Protein AF-A0A1V9ZLC3-F1 (afdb_monomer)

Solvent-accessible surface area (backbone atoms only — not comparable to full-atom values): 37871 Å² total; per-residue (Å²): 138,80,86,74,78,64,72,64,55,68,58,98,55,61,49,29,33,35,38,36,36,40,64,94,46,45,67,62,51,44,56,53,34,36,77,72,74,40,67,57,50,35,66,38,30,60,76,31,65,72,40,58,58,55,36,38,55,54,60,68,64,34,42,26,39,40,39,45,36,58,47,62,38,80,56,32,64,59,45,49,20,51,52,34,24,37,57,75,71,67,39,46,40,38,28,29,23,46,45,71,67,48,47,66,52,39,36,62,22,25,46,26,57,22,70,25,46,69,41,83,57,24,71,70,47,86,80,46,42,69,74,46,62,95,67,41,45,65,39,45,51,67,64,50,72,80,64,55,83,65,76,75,85,76,76,69,59,75,56,93,58,71,84,29,53,32,26,36,38,21,53,68,72,64,23,42,54,50,48,62,51,50,70,72,39,67,34,97,91,40,58,54,67,88,50,56,47,84,33,50,38,83,43,93,54,31,55,58,53,52,46,20,22,58,32,35,38,35,44,37,43,83,61,47,71,75,35,64,52,44,49,52,40,51,51,51,31,55,65,48,64,46,50,72,41,44,32,37,34,33,87,88,64,75,60,58,71,44,49,34,40,79,47,26,44,47,72,67,45,80,48,41,73,93,48,62,71,57,32,69,45,30,25,62,74,42,86,88,48,58,50,56,54,57,68,42,21,59,40,41,55,51,42,51,49,53,54,46,66,69,67,31,76,55,79,68,90,56,55,54,68,52,51,50,50,52,51,51,51,52,53,52,51,51,53,48,53,53,37,48,75,69,68,46,91,66,81,77,84,72,86,61,94,66,87,85,76,83,70,85,77,76,81,78,77,63,64,54,42,56,80,51,49,82,74,97,78,75,81,94,65,77,81,79,74,80,85,74,90,75,87,68,36,80,87,76,46,88,59,47,75,59,36,41,47,55,81,66,44,72,36,86,88,50,76,34,30,28,28,56,46,61,30,52,91,50,35,59,65,52,51,52,53,49,51,53,34,46,78,69,71,48,49,56,36,34,74,95,51,25,62,73,50,64,43,44,47,29,32,53,32,29,40,57,69,33,25,26,25,38,36,37,44,44,30,53,63,23,77,72,30,68,66,46,45,19,54,50,39,28,30,54,72,69,61,44,46,47,37,36,36,37,41,93,72,43,61,54,72,72,55,56,66,77,54,26,66,72,72,73,43,70,52,69,40,50,57,92,44,67,41,84,45,39,44,30,32,44,67,84,41,89,63,37,69,62,54,50,55,47,37,39,52,52,37,21,54,48,48,72,71,46,60,62,77,61,45,28,47,50,52,72,67,47,26,53,39,33,42,53,50,26,53,64,62,61,48,86,66,81,80,72,53,49,39,93,86,79,64,49,60,42,33,81,89,57,74,50,71,70,41,57,90,40,30,61,67,57,79,88,79,95,77,69,90,93,68,89,62,62,49,95,64,91,50,73,79,39,96,75,50,48,60,44,61,43,56,74,73,69,71,47,74,43,72,40,86,89,78,70,36,54,48,76,43,85,111

Nearest PDB structures (foldseek):
  6lhy-assembly1_A  TM=7.177E-01  e=5.821E-01  Bacillus cereus MSX-D12
  1mky-assembly1_A  TM=2.969E-01  e=2.847E-02  Thermotoga maritima
  3kln-assembly1_A  TM=5.138E-01  e=3.019E+00  Vibrio cholerae O1 biovar El Tor
  5w43-assembly1_A  TM=4.219E-01  e=1.946E+00  Escherichia coli str. K-12 substr. MG1655
  2q5c-assembly1_A  TM=2.527E-01  e=4.196E+00  Clostridium acetobutylicum ATCC 824

Structure (mmCIF, N/CA/C/O backbone):
data_AF-A0A1V9ZLC3-F1
#
_entry.id   AF-A0A1V9ZLC3-F1
#
loop_
_atom_site.group_PDB
_atom_site.id
_atom_site.type_symbol
_atom_site.label_atom_id
_atom_site.label_alt_id
_atom_site.label_comp_id
_atom_site.label_asym_id
_atom_site.label_entity_id
_atom_site.label_seq_id
_atom_site.pdbx_PDB_ins_code
_atom_site.Cartn_x
_atom_site.Cartn_y
_atom_site.Cartn_z
_atom_site.occupancy
_atom_site.B_iso_or_equiv
_atom_site.auth_seq_id
_atom_site.auth_comp_id
_atom_site.auth_asym_id
_atom_site.auth_atom_id
_atom_site.pdbx_PDB_model_num
ATOM 1 N N . MET A 1 1 ? -22.031 -29.576 -28.031 1.00 34.22 1 MET A N 1
ATOM 2 C CA . MET A 1 1 ? -22.396 -28.926 -26.755 1.00 34.22 1 MET A CA 1
ATOM 3 C C . MET A 1 1 ? -22.315 -29.983 -25.665 1.00 34.22 1 MET A C 1
ATOM 5 O O . MET A 1 1 ? -23.272 -30.714 -25.465 1.00 34.22 1 MET A O 1
ATOM 9 N N . GLY A 1 2 ? -21.137 -30.161 -25.067 1.00 29.48 2 GLY A N 1
ATOM 10 C CA . GLY A 1 2 ? -20.982 -31.000 -23.879 1.00 29.48 2 GLY A CA 1
ATOM 11 C C . GLY A 1 2 ? -21.135 -30.106 -22.657 1.00 29.48 2 GLY A C 1
ATOM 12 O O . GLY A 1 2 ? -20.379 -29.150 -22.514 1.00 29.48 2 GLY A O 1
ATOM 13 N N . THR A 1 3 ? -22.133 -30.369 -21.821 1.00 32.34 3 THR A N 1
ATOM 14 C CA . THR A 1 3 ? -22.296 -29.733 -20.511 1.00 32.34 3 THR A CA 1
ATOM 15 C C . THR A 1 3 ? -21.188 -30.248 -19.595 1.00 32.34 3 THR A C 1
ATOM 17 O O . THR A 1 3 ? -21.335 -31.292 -18.961 1.00 32.34 3 THR A O 1
ATOM 20 N N . GLY A 1 4 ? -20.043 -29.565 -19.587 1.00 34.00 4 GLY A N 1
ATOM 21 C CA . GLY A 1 4 ? -19.006 -29.797 -18.589 1.00 34.00 4 GLY A CA 1
ATOM 22 C C . GLY A 1 4 ? -19.570 -29.439 -17.219 1.00 34.00 4 GLY A C 1
ATOM 23 O O . GLY A 1 4 ? -19.957 -28.295 -16.996 1.00 34.00 4 GLY A O 1
ATOM 24 N N . ALA A 1 5 ? -19.672 -30.419 -16.323 1.00 35.16 5 ALA A N 1
ATOM 25 C CA . ALA A 1 5 ? -19.985 -30.160 -14.926 1.00 35.16 5 ALA A CA 1
ATOM 26 C C . ALA A 1 5 ? -18.882 -29.255 -14.356 1.00 35.16 5 ALA A C 1
ATOM 28 O O . ALA A 1 5 ? -17.717 -29.652 -14.322 1.00 35.16 5 ALA A O 1
ATOM 29 N N . SER A 1 6 ? -19.243 -28.028 -13.976 1.00 46.28 6 SER A N 1
ATOM 30 C CA . SER A 1 6 ? -18.329 -27.085 -13.330 1.00 46.28 6 SER A CA 1
ATOM 31 C C . SER A 1 6 ? -17.827 -27.728 -12.035 1.00 46.28 6 SER A C 1
ATOM 33 O O . SER A 1 6 ? -18.631 -28.076 -11.167 1.00 46.28 6 SER A O 1
ATOM 35 N N . ALA A 1 7 ? -16.519 -27.986 -11.946 1.00 50.41 7 ALA A N 1
ATOM 36 C CA . ALA A 1 7 ? -15.917 -28.595 -10.768 1.00 50.41 7 ALA A CA 1
ATOM 37 C C . ALA A 1 7 ? -16.184 -27.702 -9.549 1.00 50.41 7 ALA A C 1
ATOM 39 O O . ALA A 1 7 ? -16.000 -26.488 -9.602 1.00 50.41 7 ALA A O 1
ATOM 40 N N . MET A 1 8 ? -16.652 -28.303 -8.457 1.00 52.88 8 MET A N 1
ATOM 41 C CA . MET A 1 8 ? -16.963 -27.578 -7.231 1.00 52.88 8 MET A CA 1
ATOM 42 C C . MET A 1 8 ? -15.654 -27.080 -6.605 1.00 52.88 8 MET A C 1
ATOM 44 O O . MET A 1 8 ? -14.840 -27.887 -6.155 1.00 52.88 8 MET A O 1
ATOM 48 N N . THR A 1 9 ? -15.429 -25.766 -6.586 1.00 63.19 9 THR A N 1
ATOM 49 C CA . THR A 1 9 ? -14.260 -25.176 -5.922 1.00 63.19 9 THR A CA 1
ATOM 50 C C . THR A 1 9 ? -14.474 -25.233 -4.411 1.00 63.19 9 THR A C 1
ATOM 52 O O . THR A 1 9 ? -15.143 -24.381 -3.828 1.00 63.19 9 THR A O 1
ATOM 55 N N . THR A 1 10 ? -13.939 -26.265 -3.759 1.00 64.31 10 THR A N 1
ATOM 56 C CA . THR A 1 10 ? -13.879 -26.333 -2.294 1.00 64.31 10 THR A CA 1
ATOM 57 C C . THR A 1 10 ? -12.777 -25.423 -1.790 1.00 64.31 10 THR A C 1
ATOM 59 O O . THR A 1 10 ? -11.605 -25.634 -2.108 1.00 64.31 10 THR A O 1
ATOM 62 N N . LEU A 1 11 ? -13.143 -24.432 -0.982 1.00 65.75 11 LEU A N 1
ATOM 63 C CA . LEU A 1 11 ? -12.156 -23.566 -0.359 1.00 65.75 11 LEU A CA 1
ATOM 64 C C . LEU A 1 11 ? -11.577 -24.224 0.895 1.00 65.75 11 LEU A C 1
ATOM 66 O O . LEU A 1 11 ? -12.336 -24.789 1.689 1.00 65.75 11 LEU A O 1
ATOM 70 N N . PRO A 1 12 ? -10.256 -24.132 1.114 1.00 65.00 12 PRO A N 1
ATOM 71 C CA . PRO A 1 12 ? -9.600 -24.644 2.309 1.00 65.00 12 PRO A CA 1
ATOM 72 C C . PRO A 1 12 ? -9.844 -23.695 3.493 1.00 65.00 12 PRO A C 1
ATOM 74 O O . PRO A 1 12 ? -8.917 -23.107 4.037 1.00 65.00 12 PRO A O 1
ATOM 77 N N . VAL A 1 13 ? -11.108 -23.504 3.873 1.00 72.44 13 VAL A N 1
ATOM 78 C CA . VAL A 1 13 ? -11.488 -22.635 4.990 1.00 72.44 13 VAL A CA 1
ATOM 79 C C . VAL A 1 13 ? -11.710 -23.488 6.230 1.00 72.44 13 VAL A C 1
ATOM 81 O O . VAL A 1 13 ? -12.534 -24.405 6.228 1.00 72.44 13 VAL A O 1
ATOM 84 N N . GLN A 1 14 ? -10.975 -23.180 7.294 1.00 73.31 14 GLN A N 1
ATOM 85 C CA . GLN A 1 14 ? -11.170 -23.749 8.625 1.00 73.31 14 GLN A CA 1
ATOM 86 C C . GLN A 1 14 ? -11.472 -22.619 9.611 1.00 73.31 14 GLN A C 1
ATOM 88 O O . GLN A 1 14 ? -10.974 -21.504 9.453 1.00 73.31 14 GLN A O 1
ATOM 93 N N . GLY A 1 15 ? -12.281 -22.918 10.627 1.00 88.06 15 GLY A N 1
ATOM 94 C CA . GLY A 1 15 ? -12.569 -21.975 11.706 1.00 88.06 15 GLY A CA 1
ATOM 95 C C . GLY A 1 15 ? -13.718 -21.007 11.419 1.00 88.06 15 GLY A C 1
ATOM 96 O O . GLY A 1 15 ? -14.640 -21.315 10.654 1.00 88.06 15 GLY A O 1
ATOM 97 N N . SER A 1 16 ? -13.703 -19.865 12.105 1.00 92.81 16 SER A N 1
ATOM 98 C CA . SER A 1 16 ? -14.718 -18.818 11.984 1.00 92.81 16 SER A CA 1
ATOM 99 C C . SER A 1 16 ? -14.513 -17.950 10.739 1.00 92.81 16 SER A C 1
ATOM 101 O O . SER A 1 16 ? -13.404 -17.501 10.447 1.00 92.81 16 SER A O 1
ATOM 103 N N . VAL A 1 17 ? -15.602 -17.684 10.015 1.00 93.81 17 VAL A N 1
ATOM 104 C CA . VAL A 1 17 ? -15.580 -16.944 8.745 1.00 93.81 17 VAL A CA 1
ATOM 105 C C . VAL A 1 17 ? -16.317 -15.623 8.860 1.00 93.81 17 VAL A C 1
ATOM 107 O O . VAL A 1 17 ? -17.463 -15.589 9.312 1.00 93.81 17 VAL A O 1
ATOM 110 N N . LEU A 1 18 ? -15.669 -14.558 8.393 1.00 96.00 18 LEU A N 1
ATOM 111 C CA . LEU A 1 18 ? -16.240 -13.223 8.254 1.00 96.00 18 LEU A CA 1
ATOM 112 C C . LEU A 1 18 ? -16.243 -12.799 6.785 1.00 96.00 18 LEU A C 1
ATOM 114 O O . LEU A 1 18 ? -15.265 -13.027 6.079 1.00 96.00 18 LEU A O 1
ATOM 118 N N . PHE A 1 19 ? -17.313 -12.145 6.341 1.00 96.19 19 PHE A N 1
ATOM 119 C CA . PHE A 1 19 ? -17.392 -11.566 5.002 1.00 96.19 19 PHE A CA 1
ATOM 120 C C . PHE A 1 19 ? -17.163 -10.061 5.072 1.00 96.19 19 PHE A C 1
ATOM 122 O O . PHE A 1 19 ? -17.772 -9.384 5.900 1.00 96.19 19 PHE A O 1
ATOM 129 N N . LEU A 1 20 ? -16.294 -9.551 4.205 1.00 97.75 20 LEU A N 1
ATOM 130 C CA . LEU A 1 20 ? -16.048 -8.128 4.015 1.00 97.75 20 LEU A CA 1
ATOM 131 C C . LEU A 1 20 ? -16.542 -7.744 2.626 1.00 97.75 20 LEU A C 1
ATOM 133 O O . LEU A 1 20 ? -16.148 -8.371 1.643 1.00 97.75 20 LEU A O 1
ATOM 137 N N . VAL A 1 21 ? -17.384 -6.720 2.549 1.00 97.38 21 VAL A N 1
ATOM 138 C CA . VAL A 1 21 ? -17.917 -6.206 1.284 1.00 97.38 21 VAL A CA 1
ATOM 139 C C . VAL A 1 21 ? -18.264 -4.728 1.426 1.00 97.38 21 VAL A C 1
ATOM 141 O O . VAL A 1 21 ? -18.566 -4.269 2.523 1.00 97.38 21 VAL A O 1
ATOM 144 N N . HIS A 1 22 ? -18.250 -3.986 0.326 1.00 96.88 22 HIS A N 1
ATOM 145 C CA . HIS A 1 22 ? -18.807 -2.639 0.297 1.00 96.88 22 HIS A CA 1
ATOM 146 C C . HIS A 1 22 ? -20.338 -2.647 0.502 1.00 96.88 22 HIS A C 1
ATOM 148 O O . HIS A 1 22 ? -21.028 -3.549 0.012 1.00 96.88 22 HIS A O 1
ATOM 154 N N . SER A 1 23 ? -20.900 -1.661 1.213 1.00 95.62 23 SER A N 1
ATOM 155 C CA . SER A 1 23 ? -22.330 -1.657 1.574 1.00 95.62 23 SER A CA 1
ATOM 156 C C . SER A 1 23 ? -23.270 -1.607 0.369 1.00 95.62 23 SER A C 1
ATOM 158 O O . SER A 1 23 ? -24.372 -2.156 0.439 1.00 95.62 23 SER A O 1
ATOM 160 N N . SER A 1 24 ? -22.825 -1.051 -0.766 1.00 94.44 24 SER A N 1
ATOM 161 C CA . SER A 1 24 ? -23.580 -1.073 -2.031 1.00 94.44 24 SER A CA 1
ATOM 162 C C . SER A 1 24 ? -23.920 -2.494 -2.502 1.00 94.44 24 SER A C 1
ATOM 164 O O . SER A 1 24 ? -24.907 -2.683 -3.210 1.00 94.44 24 SER A O 1
ATOM 166 N N . GLN A 1 25 ? -23.144 -3.496 -2.079 1.00 95.75 25 GLN A N 1
ATOM 167 C CA . GLN A 1 25 ? -23.271 -4.894 -2.497 1.00 95.75 25 GLN A CA 1
ATOM 168 C C . GLN A 1 25 ? -23.799 -5.806 -1.382 1.00 95.75 25 GLN A C 1
ATOM 170 O O . GLN A 1 25 ? -24.035 -6.995 -1.613 1.00 95.75 25 GLN A O 1
ATOM 175 N N . GLU A 1 26 ? -24.024 -5.276 -0.173 1.00 95.19 26 GLU A N 1
ATOM 176 C CA . GLU A 1 26 ? -24.412 -6.074 0.995 1.00 95.19 26 GLU A CA 1
ATOM 177 C C . GLU A 1 26 ? -25.689 -6.884 0.730 1.00 95.19 26 GLU A C 1
ATOM 179 O O . GLU A 1 26 ? -25.747 -8.076 1.032 1.00 95.19 26 GLU A O 1
ATOM 184 N N . ALA A 1 27 ? -26.705 -6.266 0.120 1.00 95.38 27 ALA A N 1
ATOM 185 C CA . ALA A 1 27 ? -27.979 -6.925 -0.162 1.00 95.38 27 ALA A CA 1
ATOM 186 C C . ALA A 1 27 ? -27.827 -8.105 -1.140 1.00 95.38 27 ALA A C 1
ATOM 188 O O . ALA A 1 27 ? -28.407 -9.170 -0.917 1.00 95.38 27 ALA A O 1
ATOM 189 N N . ALA A 1 28 ? -27.021 -7.937 -2.194 1.00 94.25 28 ALA A N 1
ATOM 190 C CA . ALA A 1 28 ? -26.763 -8.979 -3.185 1.00 94.25 28 ALA A CA 1
ATOM 191 C C . ALA A 1 28 ? -25.979 -10.149 -2.572 1.00 94.25 28 ALA A C 1
ATOM 193 O O . ALA A 1 28 ? -26.357 -11.314 -2.733 1.00 94.25 28 ALA A O 1
ATOM 194 N N . VAL A 1 29 ? -24.937 -9.841 -1.794 1.00 93.56 29 VAL A N 1
ATOM 195 C CA . VAL A 1 29 ? -24.148 -10.845 -1.072 1.00 93.56 29 VAL A CA 1
ATOM 196 C C . VAL A 1 29 ? -25.004 -11.584 -0.048 1.00 93.56 29 VAL A C 1
ATOM 198 O O . VAL A 1 29 ? -24.968 -12.812 -0.001 1.00 93.56 29 VAL A O 1
ATOM 201 N N . ARG A 1 30 ? -25.833 -10.880 0.729 1.00 93.94 30 ARG A N 1
ATOM 202 C CA . ARG A 1 30 ? -26.738 -11.494 1.713 1.00 93.94 30 ARG A CA 1
ATOM 203 C C . ARG A 1 30 ? -27.743 -12.432 1.049 1.00 93.94 30 ARG A C 1
ATOM 205 O O . ARG A 1 30 ? -27.958 -13.536 1.546 1.00 93.94 30 ARG A O 1
ATOM 212 N N . ALA A 1 31 ? -28.313 -12.038 -0.091 1.00 93.38 31 ALA A N 1
ATOM 213 C CA . ALA A 1 31 ? -29.200 -12.902 -0.865 1.00 93.38 31 ALA A CA 1
ATOM 214 C C . ALA A 1 31 ? -28.478 -14.178 -1.330 1.00 93.38 31 ALA A C 1
ATOM 216 O O . ALA A 1 31 ? -28.998 -15.278 -1.141 1.00 93.38 31 ALA A O 1
ATOM 217 N N . LYS A 1 32 ? -27.251 -14.059 -1.859 1.00 90.62 32 LYS A N 1
ATOM 218 C CA . LYS A 1 32 ? -26.432 -15.216 -2.253 1.00 90.62 32 LYS A CA 1
ATOM 219 C C . LYS A 1 32 ? -26.108 -16.112 -1.055 1.00 90.62 32 LYS A C 1
ATOM 221 O O . LYS A 1 32 ? -26.316 -17.320 -1.133 1.00 90.62 32 LYS A O 1
ATOM 226 N N . LEU A 1 33 ? -25.679 -15.549 0.072 1.00 90.56 33 LEU A N 1
ATOM 227 C CA . LEU A 1 33 ? -25.378 -16.307 1.291 1.00 90.56 33 LEU A CA 1
ATOM 228 C C . LEU A 1 33 ? -26.605 -17.036 1.847 1.00 90.56 33 LEU A C 1
ATOM 230 O O . LEU A 1 33 ? -26.481 -18.178 2.285 1.00 90.56 33 LEU A O 1
ATOM 234 N N . ALA A 1 34 ? -27.798 -16.445 1.756 1.00 91.12 34 ALA A N 1
ATOM 235 C CA . ALA A 1 34 ? -29.039 -17.125 2.115 1.00 91.12 34 ALA A CA 1
ATOM 236 C C . ALA A 1 34 ? -29.281 -18.374 1.248 1.00 91.12 34 ALA A C 1
ATOM 238 O O . ALA A 1 34 ? -29.639 -19.422 1.785 1.00 91.12 34 ALA A O 1
ATOM 239 N N . THR A 1 35 ? -29.005 -18.313 -0.064 1.00 89.38 35 THR A N 1
ATOM 240 C CA . THR A 1 35 ? -29.086 -19.502 -0.942 1.00 89.38 35 THR A CA 1
ATOM 241 C C . THR A 1 35 ? -28.051 -20.577 -0.606 1.00 89.38 35 THR A C 1
ATOM 243 O O . THR A 1 35 ? -28.282 -21.751 -0.878 1.00 89.38 35 THR A O 1
ATOM 246 N N . LEU A 1 36 ? -26.939 -20.188 0.024 1.00 86.81 36 LEU A N 1
ATOM 247 C CA . LEU A 1 36 ? -25.892 -21.090 0.505 1.00 86.81 36 LEU A CA 1
ATOM 248 C C . LEU A 1 36 ? -26.152 -21.604 1.935 1.00 86.81 36 LEU A C 1
ATOM 250 O O . LEU A 1 36 ? -25.318 -22.318 2.481 1.00 86.81 36 LEU A O 1
ATOM 254 N N . GLY A 1 37 ? -27.295 -21.268 2.549 1.00 89.19 37 GLY A N 1
ATOM 255 C CA . GLY A 1 37 ? -27.655 -21.721 3.898 1.00 89.19 37 GLY A CA 1
ATOM 256 C C . GLY A 1 37 ? -27.116 -20.849 5.038 1.00 89.19 37 GLY A C 1
ATOM 257 O O . GLY A 1 37 ? -27.108 -21.287 6.187 1.00 89.19 37 GLY A O 1
ATOM 258 N N . HIS A 1 38 ? -26.698 -19.612 4.751 1.00 89.81 38 HIS A N 1
ATOM 259 C CA . HIS A 1 38 ? -26.151 -18.665 5.731 1.00 89.81 38 HIS A CA 1
ATOM 260 C C . HIS A 1 38 ? -26.910 -17.317 5.761 1.00 89.81 38 HIS A C 1
ATOM 262 O O . HIS A 1 38 ? -26.297 -16.265 5.572 1.00 89.81 38 HIS A O 1
ATOM 268 N N . PRO A 1 39 ? -28.239 -17.302 5.996 1.00 89.38 39 PRO A N 1
ATOM 269 C CA . PRO A 1 39 ? -29.039 -16.071 5.960 1.00 89.38 39 PRO A CA 1
ATOM 270 C C . PRO A 1 39 ? -28.662 -15.059 7.058 1.00 89.38 39 PRO A C 1
ATOM 272 O O . PRO A 1 39 ? -28.695 -13.851 6.821 1.00 89.38 39 PRO A O 1
ATOM 275 N N . ASP A 1 40 ? -28.234 -15.547 8.226 1.00 89.31 40 ASP A N 1
ATOM 276 C CA . ASP A 1 40 ? -27.895 -14.722 9.395 1.00 89.31 40 ASP A CA 1
ATOM 277 C C . ASP A 1 40 ? -26.405 -14.353 9.468 1.00 89.31 40 ASP A C 1
ATOM 279 O O . ASP A 1 40 ? -25.910 -13.948 10.522 1.00 89.31 40 ASP A O 1
ATOM 283 N N . CYS A 1 41 ? -25.674 -14.491 8.359 1.00 90.31 41 CYS A N 1
ATOM 284 C CA . CYS A 1 41 ? -24.253 -14.170 8.284 1.00 90.31 41 CYS A CA 1
ATOM 285 C C . CYS A 1 41 ? -23.981 -12.713 8.684 1.00 90.31 41 CYS A C 1
ATOM 287 O O . CYS A 1 41 ? -24.644 -11.784 8.205 1.00 90.31 41 CYS A O 1
ATOM 289 N N . LEU A 1 42 ? -22.966 -12.521 9.526 1.00 93.50 42 LEU A N 1
ATOM 290 C CA . LEU A 1 42 ? -22.375 -11.221 9.785 1.00 93.50 42 LEU A CA 1
ATOM 291 C C . LEU A 1 42 ? -21.564 -10.790 8.562 1.00 93.50 42 LEU A C 1
ATOM 293 O O . LEU A 1 42 ? -20.640 -11.483 8.134 1.00 93.50 42 LEU A O 1
ATOM 297 N N . ILE A 1 43 ? -21.922 -9.635 8.018 1.00 95.19 43 ILE A N 1
ATOM 298 C CA . ILE A 1 43 ? -21.211 -8.986 6.925 1.00 95.19 43 ILE A CA 1
ATOM 299 C C . ILE A 1 43 ? -20.643 -7.687 7.483 1.00 95.19 43 ILE A C 1
ATOM 301 O O . ILE A 1 43 ? -21.376 -6.880 8.055 1.00 95.19 43 ILE A O 1
ATOM 305 N N . LEU A 1 44 ? -19.334 -7.516 7.349 1.00 96.38 44 LEU A N 1
ATOM 306 C CA . LEU A 1 44 ? -18.641 -6.286 7.690 1.00 96.38 44 LEU A CA 1
ATOM 307 C C . LEU A 1 44 ? -18.573 -5.406 6.443 1.00 96.38 44 LEU A C 1
ATOM 309 O O . LEU A 1 44 ? -18.095 -5.834 5.393 1.00 96.38 44 LEU A O 1
ATOM 313 N N . THR A 1 45 ? -19.037 -4.170 6.583 1.00 95.81 45 THR A N 1
ATOM 314 C CA . THR A 1 45 ? -18.998 -3.141 5.541 1.00 95.81 45 THR A CA 1
ATOM 315 C C . THR A 1 45 ? -18.204 -1.936 6.024 1.00 95.81 45 THR A C 1
ATOM 317 O O . THR A 1 45 ? -17.762 -1.874 7.172 1.00 95.81 45 THR A O 1
ATOM 320 N N . GLU A 1 46 ? -17.990 -0.947 5.173 1.00 92.69 46 GLU A N 1
ATOM 321 C CA . GLU A 1 46 ? -17.449 0.354 5.562 1.00 92.69 46 GLU A CA 1
ATOM 322 C C . GLU A 1 46 ? -18.370 1.109 6.527 1.00 92.69 46 GLU A C 1
ATOM 324 O O . GLU A 1 46 ? -17.894 1.868 7.369 1.00 92.69 46 GLU A O 1
ATOM 329 N N . LEU A 1 47 ? -19.678 0.840 6.467 1.00 89.69 47 LEU A N 1
ATOM 330 C CA . LEU A 1 47 ? -20.684 1.462 7.325 1.00 89.69 47 LEU A CA 1
ATOM 331 C C . LEU A 1 47 ? -20.980 0.671 8.599 1.00 89.69 47 LEU A C 1
ATOM 333 O O . LEU A 1 47 ? -21.641 1.216 9.484 1.00 89.69 47 LEU A O 1
ATOM 337 N N . TYR A 1 48 ? -20.551 -0.590 8.710 1.00 88.31 48 TYR A N 1
ATOM 338 C CA . TYR A 1 48 ? -20.923 -1.434 9.843 1.00 88.31 48 TYR A CA 1
ATOM 339 C C . TYR A 1 48 ? -19.891 -2.524 10.187 1.00 88.31 48 TYR A C 1
ATOM 341 O O . TYR A 1 48 ? -19.465 -3.260 9.296 1.00 88.31 48 TYR A O 1
ATOM 349 N N . PRO A 1 49 ? -19.534 -2.693 11.477 1.00 89.62 49 PRO A N 1
ATOM 350 C CA . PRO A 1 49 ? -19.825 -1.799 12.610 1.00 89.62 49 PRO A CA 1
ATOM 351 C C . PRO A 1 49 ? -19.030 -0.480 12.525 1.00 89.62 49 PRO A C 1
ATOM 353 O O . PRO A 1 49 ? -17.886 -0.471 12.072 1.00 89.62 49 PRO A O 1
ATOM 356 N N . GLN A 1 50 ? -19.633 0.645 12.932 1.00 82.06 50 GLN A N 1
ATOM 357 C CA . GLN A 1 50 ? -18.959 1.960 12.908 1.00 82.06 50 GLN A CA 1
ATOM 358 C C . GLN A 1 50 ? -17.990 2.151 14.077 1.00 82.06 50 GLN A C 1
ATOM 360 O O . GLN A 1 50 ? -16.940 2.758 13.898 1.00 82.06 50 GLN A O 1
ATOM 365 N N . ASP A 1 51 ? -18.342 1.621 15.250 1.00 87.06 51 ASP A N 1
ATOM 366 C CA . ASP A 1 51 ? -17.501 1.655 16.449 1.00 87.06 51 ASP A CA 1
ATOM 367 C C . ASP A 1 51 ? -16.218 0.837 16.217 1.00 87.06 51 ASP A C 1
ATOM 369 O O . ASP A 1 51 ? -16.269 -0.319 15.773 1.00 87.06 51 ASP A O 1
ATOM 373 N N . LEU A 1 52 ? -15.061 1.451 16.483 1.00 90.25 52 LEU A N 1
ATOM 374 C CA . LEU A 1 52 ? -13.755 0.845 16.215 1.00 90.25 52 LEU A CA 1
ATOM 375 C C . LEU A 1 52 ? -13.490 -0.356 17.112 1.00 90.25 52 LEU A C 1
ATOM 377 O O . LEU A 1 52 ? -12.871 -1.320 16.657 1.00 90.25 52 LEU A O 1
ATOM 381 N N . LEU A 1 53 ? -13.935 -0.311 18.370 1.00 91.44 53 LEU A N 1
ATOM 382 C CA . LEU A 1 53 ? -13.744 -1.422 19.295 1.00 91.44 53 LEU A CA 1
ATOM 383 C C . LEU A 1 53 ? -14.578 -2.622 18.842 1.00 91.44 53 LEU A C 1
ATOM 385 O O . LEU A 1 53 ? -14.042 -3.719 18.713 1.00 91.44 53 LEU A O 1
ATOM 389 N N . ALA A 1 54 ? -15.848 -2.405 18.504 1.00 91.06 54 ALA A N 1
ATOM 390 C CA . ALA A 1 54 ? -16.724 -3.454 18.009 1.00 91.06 54 ALA A CA 1
ATOM 391 C C . ALA A 1 54 ? -16.198 -4.068 16.707 1.00 91.06 54 ALA A C 1
ATOM 393 O O . ALA A 1 54 ? -16.197 -5.290 16.537 1.00 91.06 54 ALA A O 1
ATOM 394 N N . ARG A 1 55 ? -15.696 -3.231 15.791 1.00 93.88 55 ARG A N 1
ATOM 395 C CA . ARG A 1 55 ? -15.032 -3.687 14.565 1.00 93.88 55 ARG A CA 1
ATOM 396 C C . ARG A 1 55 ? -13.803 -4.534 14.871 1.00 93.88 55 ARG A C 1
ATOM 398 O O . ARG A 1 55 ? -13.667 -5.621 14.313 1.00 93.88 55 ARG A O 1
ATOM 405 N N . TYR A 1 56 ? -12.929 -4.059 15.755 1.00 95.69 56 TYR A N 1
ATOM 406 C CA . TYR A 1 56 ? -11.741 -4.788 16.192 1.00 95.69 56 TYR A CA 1
ATOM 407 C C . TYR A 1 56 ? -12.109 -6.154 16.785 1.00 95.69 56 TYR A C 1
ATOM 409 O O . TYR A 1 56 ? -11.546 -7.168 16.377 1.00 95.69 56 TYR A O 1
ATOM 417 N N . GLU A 1 57 ? -13.093 -6.210 17.681 1.00 93.88 57 GLU A N 1
ATOM 418 C CA . GLU A 1 57 ? -13.530 -7.454 18.318 1.00 93.88 57 GLU A CA 1
ATOM 419 C C . GLU A 1 57 ? -14.094 -8.461 17.311 1.00 93.88 57 GLU A C 1
ATOM 421 O O . GLU A 1 57 ? -13.759 -9.646 17.377 1.00 93.88 57 GLU A O 1
ATOM 426 N N . VAL A 1 58 ? -14.888 -8.007 16.336 1.00 94.12 58 VAL A N 1
ATOM 427 C CA . VAL A 1 58 ? -15.384 -8.863 15.245 1.00 94.12 58 VAL A CA 1
ATOM 428 C C . VAL A 1 58 ? -14.235 -9.404 14.393 1.00 94.12 58 VAL A C 1
ATOM 430 O O . VAL A 1 58 ? -14.183 -10.605 14.124 1.00 94.12 58 VAL A O 1
ATOM 433 N N . LEU A 1 59 ? -13.297 -8.544 13.984 1.00 96.12 59 LEU A N 1
ATOM 434 C CA . LEU A 1 59 ? -12.142 -8.949 13.174 1.00 96.12 59 LEU A CA 1
ATOM 435 C C . LEU A 1 59 ? -11.249 -9.946 13.928 1.00 96.12 59 LEU A C 1
ATOM 437 O O . LEU A 1 59 ? -10.732 -10.893 13.335 1.00 96.12 59 LEU A O 1
ATOM 441 N N . MET A 1 60 ? -11.103 -9.787 15.244 1.00 95.12 60 MET A N 1
ATOM 442 C CA . MET A 1 60 ? -10.322 -10.708 16.069 1.00 95.12 60 MET A CA 1
ATOM 443 C C . MET A 1 60 ? -10.975 -12.083 16.222 1.00 95.12 60 MET A C 1
ATOM 445 O O . MET A 1 60 ? -10.247 -13.073 16.333 1.00 95.12 60 MET A O 1
ATOM 449 N N . GLN A 1 61 ? -12.307 -12.160 16.174 1.00 93.25 61 GLN A N 1
ATOM 450 C CA . GLN A 1 61 ? -13.063 -13.410 16.276 1.00 93.25 61 GLN A CA 1
ATOM 451 C C . GLN A 1 61 ? -13.042 -14.268 15.009 1.00 93.25 61 GLN A C 1
ATOM 453 O O . GLN A 1 61 ? -13.424 -15.436 15.095 1.00 93.25 61 GLN A O 1
ATOM 458 N N . CYS A 1 62 ? -12.643 -13.730 13.852 1.00 94.12 62 CYS A N 1
ATOM 459 C CA . CYS A 1 62 ? -12.538 -14.511 12.619 1.00 94.12 62 CYS A CA 1
ATOM 460 C C . CYS A 1 62 ? -11.185 -15.233 12.516 1.00 94.12 62 CYS A C 1
ATOM 462 O O . CYS A 1 62 ? -10.152 -14.688 12.907 1.00 94.12 62 CYS A O 1
ATOM 464 N N . ASP A 1 63 ? -11.182 -16.447 11.971 1.00 94.25 63 ASP A N 1
ATOM 465 C CA . ASP A 1 63 ? -9.973 -17.170 11.563 1.00 94.25 63 ASP A CA 1
ATOM 466 C C . ASP A 1 63 ? -9.674 -16.904 10.084 1.00 94.25 63 ASP A C 1
ATOM 468 O O . ASP A 1 63 ? -8.520 -16.716 9.690 1.00 94.25 63 ASP A O 1
ATOM 472 N N . THR A 1 64 ? -10.739 -16.835 9.277 1.00 94.56 64 THR A N 1
ATOM 473 C CA . THR A 1 64 ? -10.691 -16.522 7.849 1.00 94.56 64 THR A CA 1
ATOM 474 C C . THR A 1 64 ? -11.620 -15.361 7.509 1.00 94.56 64 THR A C 1
ATOM 476 O O . THR A 1 64 ? -12.792 -15.351 7.886 1.00 94.56 64 THR A O 1
ATOM 479 N N . ALA A 1 65 ? -11.119 -14.412 6.727 1.00 96.19 65 ALA A N 1
ATOM 480 C CA . ALA A 1 65 ? -11.910 -13.346 6.134 1.00 96.19 65 ALA A CA 1
ATOM 481 C C . ALA A 1 65 ? -12.047 -13.557 4.620 1.00 96.19 65 ALA A C 1
ATOM 483 O O . ALA A 1 65 ? -11.058 -13.687 3.894 1.00 96.19 65 ALA A O 1
ATOM 484 N N . ILE A 1 66 ? -13.294 -13.585 4.153 1.00 95.31 66 ILE A N 1
ATOM 485 C CA . ILE A 1 66 ? -13.653 -13.608 2.737 1.00 95.31 66 ILE A CA 1
ATOM 486 C C . ILE A 1 66 ? -13.892 -12.168 2.303 1.00 95.31 66 ILE A C 1
ATOM 488 O O . ILE A 1 66 ? -14.809 -11.507 2.787 1.00 95.31 66 ILE A O 1
ATOM 492 N N . VAL A 1 67 ? -13.050 -11.683 1.401 1.00 97.00 67 VAL A N 1
ATOM 493 C CA . VAL A 1 67 ? -13.044 -10.303 0.926 1.00 97.00 67 VAL A CA 1
ATOM 494 C C . VAL A 1 67 ? -13.672 -10.282 -0.460 1.00 97.00 67 VAL A C 1
ATOM 496 O O . VAL A 1 67 ? -13.072 -10.756 -1.426 1.00 97.00 67 VAL A O 1
ATOM 499 N N . LEU A 1 68 ? -14.900 -9.776 -0.536 1.00 95.88 68 LEU A N 1
ATOM 500 C CA . LEU A 1 68 ? -15.681 -9.676 -1.763 1.00 95.88 68 LEU A CA 1
ATOM 501 C C . LEU A 1 68 ? -15.577 -8.252 -2.299 1.00 95.88 68 LEU A C 1
ATOM 503 O O . LEU A 1 68 ? -15.938 -7.299 -1.609 1.00 95.88 68 LEU A O 1
ATOM 507 N N . MET A 1 69 ? -15.042 -8.113 -3.507 1.00 94.56 69 MET A N 1
ATOM 508 C CA . MET A 1 69 ? -14.558 -6.822 -3.995 1.00 94.56 69 MET A CA 1
ATOM 509 C C . MET A 1 69 ? -15.317 -6.349 -5.225 1.00 94.56 69 MET A C 1
ATOM 511 O O . MET A 1 69 ? -15.507 -7.113 -6.171 1.00 94.56 69 MET A O 1
ATOM 515 N N . ASP A 1 70 ? -15.658 -5.067 -5.213 1.00 93.88 70 ASP A N 1
ATOM 516 C CA . ASP A 1 70 ? -16.047 -4.265 -6.367 1.00 93.88 70 ASP A CA 1
ATOM 517 C C . ASP A 1 70 ? -15.139 -3.024 -6.460 1.00 93.88 70 ASP A C 1
ATOM 519 O O . ASP A 1 70 ? -14.182 -2.864 -5.689 1.00 93.88 70 ASP A O 1
ATOM 523 N N . CYS A 1 71 ? -15.437 -2.122 -7.399 1.00 92.62 71 CYS A N 1
ATOM 524 C CA . CYS A 1 71 ? -14.678 -0.883 -7.554 1.00 92.62 71 CYS A CA 1
ATOM 525 C C . CYS A 1 71 ? -14.725 0.017 -6.314 1.00 92.62 71 CYS A C 1
ATOM 527 O O . CYS A 1 71 ? -13.745 0.703 -6.047 1.00 92.62 71 CYS A O 1
ATOM 529 N N . TYR A 1 72 ? -15.798 -0.008 -5.521 1.00 93.56 72 TYR A N 1
ATOM 530 C CA . TYR A 1 72 ? -15.943 0.850 -4.345 1.00 93.56 72 TYR A CA 1
ATOM 531 C C . TYR A 1 72 ? -15.098 0.404 -3.159 1.00 93.56 72 TYR A C 1
ATOM 533 O O . TYR A 1 72 ? -14.566 1.251 -2.439 1.00 93.56 72 TYR A O 1
ATOM 541 N N . PHE A 1 73 ? -14.892 -0.906 -2.991 1.00 93.31 73 PHE A N 1
ATOM 542 C CA . PHE A 1 73 ? -14.029 -1.436 -1.932 1.00 93.31 73 PHE A CA 1
ATOM 543 C C . PHE A 1 73 ? -12.648 -0.758 -1.937 1.00 93.31 73 PHE A C 1
ATOM 545 O O . PHE A 1 73 ? -12.121 -0.407 -0.881 1.00 93.31 73 PHE A O 1
ATOM 552 N N . HIS A 1 74 ? -12.076 -0.530 -3.125 1.00 84.06 74 HIS A N 1
ATOM 553 C CA . HIS A 1 74 ? -10.763 0.096 -3.290 1.00 84.06 74 HIS A CA 1
ATOM 554 C C . HIS A 1 74 ? -10.693 1.529 -2.738 1.00 84.06 74 HIS A C 1
ATOM 556 O O . HIS A 1 74 ? -9.636 1.953 -2.280 1.00 84.06 74 HIS A O 1
ATOM 562 N N . PHE A 1 75 ? -11.798 2.275 -2.746 1.00 87.62 75 PHE A N 1
ATOM 563 C CA . PHE A 1 75 ? -11.829 3.671 -2.293 1.00 87.62 75 PHE A CA 1
ATOM 564 C C . PHE A 1 75 ? -12.284 3.819 -0.841 1.00 87.62 75 PHE A C 1
ATOM 566 O O . PHE A 1 75 ? -12.271 4.931 -0.303 1.00 87.62 75 PHE A O 1
ATOM 573 N N . SER A 1 76 ? -12.639 2.709 -0.189 1.00 90.19 76 SER A N 1
ATOM 574 C CA . SER A 1 76 ? -13.104 2.720 1.186 1.00 90.19 76 SER A CA 1
ATOM 575 C C . SER A 1 76 ? -11.972 2.548 2.190 1.00 90.19 76 SER A C 1
ATOM 577 O O . SER A 1 76 ? -11.489 1.442 2.449 1.00 90.19 76 SER A O 1
ATOM 579 N N . ASP A 1 77 ? -11.578 3.653 2.832 1.00 87.50 77 ASP A N 1
ATOM 580 C CA . ASP A 1 77 ? -10.489 3.637 3.818 1.00 87.50 77 ASP A CA 1
ATOM 581 C C . ASP A 1 77 ? -10.788 2.685 4.984 1.00 87.50 77 ASP A C 1
ATOM 583 O O . ASP A 1 77 ? -9.893 2.006 5.471 1.00 87.50 77 ASP A O 1
ATOM 587 N N . MET A 1 78 ? -12.053 2.585 5.410 1.00 90.38 78 MET A N 1
ATOM 588 C CA . MET A 1 78 ? -12.444 1.719 6.526 1.00 90.38 78 MET A CA 1
ATOM 589 C C . MET A 1 78 ? -12.263 0.234 6.180 1.00 90.38 78 MET A C 1
ATOM 591 O O . MET A 1 78 ? -11.770 -0.547 7.002 1.00 90.38 78 MET A O 1
ATOM 595 N N . LEU A 1 79 ? -12.630 -0.167 4.960 1.00 94.56 79 LEU A N 1
ATOM 596 C CA . LEU A 1 79 ? -12.441 -1.537 4.485 1.00 94.56 79 LEU A CA 1
ATOM 597 C C . LEU A 1 79 ? -10.966 -1.842 4.213 1.00 94.56 79 LEU A C 1
ATOM 599 O O . LEU A 1 79 ? -10.490 -2.897 4.628 1.00 94.56 79 LEU A O 1
ATOM 603 N N . LEU A 1 80 ? -10.216 -0.913 3.612 1.00 92.75 80 LEU A N 1
ATOM 604 C CA . LEU A 1 80 ? -8.771 -1.063 3.407 1.00 92.75 80 LEU A CA 1
ATOM 605 C C . LEU A 1 80 ? -7.997 -1.161 4.726 1.00 92.75 80 LEU A C 1
ATOM 607 O O . LEU A 1 80 ? -7.079 -1.977 4.846 1.00 92.75 80 LEU A O 1
ATOM 611 N N . THR A 1 81 ? -8.368 -0.370 5.732 1.00 93.38 81 THR A N 1
ATOM 612 C CA . THR A 1 81 ? -7.797 -0.449 7.080 1.00 93.38 81 THR A CA 1
ATOM 613 C C . THR A 1 81 ? -8.171 -1.769 7.758 1.00 93.38 81 THR A C 1
ATOM 615 O O . THR A 1 81 ? -7.299 -2.427 8.319 1.00 93.38 81 THR A O 1
ATOM 618 N N . SER A 1 82 ? -9.421 -2.230 7.626 1.00 96.62 82 SER A N 1
ATOM 619 C CA . SER A 1 82 ? -9.842 -3.549 8.132 1.00 96.62 82 SER A CA 1
ATOM 620 C C . SER A 1 82 ? -9.052 -4.690 7.474 1.00 96.62 82 SER A C 1
ATOM 622 O O . SER A 1 82 ? -8.585 -5.599 8.157 1.00 96.62 82 SER A O 1
ATOM 624 N N . LEU A 1 83 ? -8.844 -4.625 6.156 1.00 96.69 83 LEU A N 1
ATOM 625 C CA . LEU A 1 83 ? -8.063 -5.602 5.399 1.00 96.69 83 LEU A CA 1
ATOM 626 C C . LEU A 1 83 ? -6.582 -5.599 5.802 1.00 96.69 83 LEU A C 1
ATOM 628 O O . LEU A 1 83 ? -5.994 -6.660 6.015 1.00 96.69 83 LEU A O 1
ATOM 632 N N . SER A 1 84 ? -5.993 -4.409 5.943 1.00 95.38 84 SER A N 1
ATOM 633 C CA . SER A 1 84 ? -4.613 -4.242 6.410 1.00 95.38 84 SER A CA 1
ATOM 634 C C . SER A 1 84 ? -4.446 -4.831 7.813 1.00 95.38 84 SER A C 1
ATOM 636 O O . SER A 1 84 ? -3.502 -5.581 8.055 1.00 95.38 84 SER A O 1
ATOM 638 N N . PHE A 1 85 ? -5.413 -4.584 8.703 1.00 96.62 85 PHE A N 1
ATOM 639 C CA . PHE A 1 85 ? -5.419 -5.134 10.056 1.00 96.62 85 PHE A CA 1
ATOM 640 C C . PHE A 1 85 ? -5.493 -6.660 10.053 1.00 96.62 85 PHE A C 1
ATOM 642 O O . PHE A 1 85 ? -4.721 -7.301 10.755 1.00 96.62 85 PHE A O 1
ATOM 649 N N . LEU A 1 86 ? -6.375 -7.261 9.249 1.00 96.75 86 LEU A N 1
ATOM 650 C CA . LEU A 1 86 ? -6.473 -8.721 9.139 1.00 96.75 86 LEU A CA 1
ATOM 651 C C . LEU A 1 86 ? -5.149 -9.347 8.686 1.00 96.75 86 LEU A C 1
ATOM 653 O O . LEU A 1 86 ? -4.733 -10.369 9.234 1.00 96.75 86 LEU A O 1
ATOM 657 N N . LYS A 1 87 ? -4.460 -8.709 7.732 1.00 94.56 87 LYS A N 1
ATOM 658 C CA . LYS A 1 87 ? -3.130 -9.132 7.282 1.00 94.56 87 LYS A CA 1
ATOM 659 C C . LYS A 1 87 ? -2.103 -9.026 8.415 1.00 94.56 87 LYS A C 1
ATOM 661 O O . LYS A 1 87 ? -1.330 -9.959 8.629 1.00 94.56 87 LYS A O 1
ATOM 666 N N . ASP A 1 88 ? -2.079 -7.914 9.149 1.00 92.44 88 ASP A N 1
ATOM 667 C CA . ASP A 1 88 ? -1.142 -7.698 10.264 1.00 92.44 88 ASP A CA 1
ATOM 668 C C . ASP A 1 88 ? -1.418 -8.633 11.454 1.00 92.44 88 ASP A C 1
ATOM 670 O O . ASP A 1 88 ? -0.487 -9.169 12.057 1.00 92.44 88 ASP A O 1
ATOM 674 N N . ALA A 1 89 ? -2.692 -8.935 11.713 1.00 93.44 89 ALA A N 1
ATOM 675 C CA . ALA A 1 89 ? -3.161 -9.924 12.681 1.00 93.44 89 ALA A CA 1
ATOM 676 C C . ALA A 1 89 ? -3.013 -11.381 12.194 1.00 93.44 89 ALA A C 1
ATOM 678 O O . ALA A 1 89 ? -3.418 -12.311 12.893 1.00 93.44 89 ALA A O 1
ATOM 679 N N . ARG A 1 90 ? -2.420 -11.588 11.009 1.00 93.56 90 ARG A N 1
ATOM 680 C CA . ARG A 1 90 ? -2.142 -12.889 10.384 1.00 93.56 90 ARG A CA 1
ATOM 681 C C . ARG A 1 90 ? -3.375 -13.782 10.191 1.00 93.56 90 ARG A C 1
ATOM 683 O O . ARG A 1 90 ? -3.281 -15.002 10.329 1.00 93.56 90 ARG A O 1
ATOM 690 N N . LYS A 1 91 ? -4.529 -13.184 9.896 1.00 94.75 91 LYS A N 1
ATOM 691 C CA . LYS A 1 91 ? -5.765 -13.915 9.582 1.00 94.75 91 LYS A CA 1
ATOM 692 C C . LYS A 1 91 ? -5.697 -14.497 8.174 1.00 94.75 91 LYS A C 1
ATOM 694 O O . LYS A 1 91 ? -5.106 -13.888 7.288 1.00 94.75 91 LYS A O 1
ATOM 699 N N . ALA A 1 92 ? -6.324 -15.647 7.939 1.00 94.00 92 ALA A N 1
ATOM 700 C CA . ALA A 1 92 ? -6.405 -16.191 6.587 1.00 94.00 92 ALA A CA 1
ATOM 701 C C . ALA A 1 92 ? -7.296 -15.291 5.716 1.00 94.00 92 ALA A C 1
ATOM 703 O O . ALA A 1 92 ? -8.375 -14.880 6.143 1.00 94.00 92 ALA A O 1
ATOM 704 N N . LEU A 1 93 ? -6.851 -14.979 4.498 1.00 94.81 93 LEU A N 1
ATOM 705 C CA . LEU A 1 93 ? -7.573 -14.103 3.576 1.00 94.81 93 LEU A CA 1
ATOM 706 C C . LEU A 1 93 ? -7.924 -14.844 2.292 1.00 94.81 93 LEU A C 1
ATOM 708 O O . LEU A 1 93 ? -7.057 -15.456 1.668 1.00 94.81 93 LEU A O 1
ATOM 712 N N . VAL A 1 94 ? -9.186 -14.746 1.882 1.00 94.12 94 VAL A N 1
ATOM 713 C CA . VAL A 1 94 ? -9.682 -15.275 0.610 1.00 94.12 94 VAL A CA 1
ATOM 714 C C . VAL A 1 94 ? -10.337 -14.138 -0.166 1.00 94.12 94 VAL A C 1
ATOM 716 O O . VAL A 1 94 ? -11.370 -13.625 0.251 1.00 94.12 94 VAL A O 1
ATOM 719 N N . GLY A 1 95 ? -9.722 -13.721 -1.269 1.00 93.88 95 GLY A N 1
ATOM 720 C CA . GLY A 1 95 ? -10.236 -12.661 -2.135 1.00 93.88 95 GLY A CA 1
ATOM 721 C C . GLY A 1 95 ? -11.041 -13.225 -3.301 1.00 93.88 95 GLY A C 1
ATOM 722 O O . GLY A 1 95 ? -10.645 -14.228 -3.894 1.00 93.88 95 GLY A O 1
ATOM 723 N N . SER A 1 96 ? -12.152 -12.575 -3.637 1.00 93.25 96 SER A N 1
ATOM 724 C CA . SER A 1 96 ? -12.964 -12.903 -4.812 1.00 93.25 96 SER A CA 1
ATOM 725 C C . SER A 1 96 ? -13.600 -11.633 -5.382 1.00 93.25 96 SER A C 1
ATOM 727 O O . SER A 1 96 ? -14.043 -10.776 -4.606 1.00 93.25 96 SER A O 1
ATOM 729 N N . PRO A 1 97 ? -13.664 -11.481 -6.714 1.00 93.62 97 PRO A N 1
ATOM 730 C CA . PRO A 1 97 ? -14.369 -10.367 -7.318 1.00 93.62 97 PRO A CA 1
ATOM 731 C C . PRO A 1 97 ? -15.888 -10.594 -7.255 1.00 93.62 97 PRO A C 1
ATOM 733 O O . PRO A 1 97 ? -16.377 -11.727 -7.301 1.00 93.62 97 PRO A O 1
ATOM 736 N N . LEU A 1 98 ? -16.660 -9.513 -7.176 1.00 92.50 98 LEU A N 1
ATOM 737 C CA . LEU A 1 98 ? -18.113 -9.569 -7.335 1.00 92.50 98 LEU A CA 1
ATOM 738 C C . LEU A 1 98 ? -18.502 -9.634 -8.814 1.00 92.50 98 LEU A C 1
ATOM 740 O O . LEU A 1 98 ? -19.402 -10.394 -9.168 1.00 92.50 98 LEU A O 1
ATOM 744 N N . GLU A 1 99 ? -17.773 -8.947 -9.692 1.00 88.75 99 GLU A N 1
ATOM 745 C CA . GLU A 1 99 ? -17.930 -9.021 -11.145 1.00 88.75 99 GLU A CA 1
ATOM 746 C C . GLU A 1 99 ? -16.727 -9.686 -11.827 1.00 88.75 99 GLU A C 1
ATOM 748 O O . GLU A 1 99 ? -15.578 -9.384 -11.526 1.00 88.75 99 GLU A O 1
ATOM 753 N N . ALA A 1 100 ? -16.963 -10.534 -12.833 1.00 87.69 100 ALA A N 1
ATOM 754 C CA . ALA A 1 100 ? -15.897 -11.293 -13.503 1.00 87.69 100 ALA A CA 1
ATOM 755 C C . ALA A 1 100 ? -14.804 -10.428 -14.170 1.00 87.69 100 ALA A C 1
ATOM 757 O O . ALA A 1 100 ? -13.676 -10.881 -14.370 1.00 87.69 100 ALA A O 1
ATOM 758 N N . TYR A 1 101 ? -15.118 -9.182 -14.542 1.00 89.31 101 TYR A N 1
ATOM 759 C CA . TYR A 1 101 ? -14.124 -8.274 -15.115 1.00 89.31 101 TYR A CA 1
ATOM 760 C C . TYR A 1 101 ? -13.200 -7.679 -14.051 1.00 89.31 101 TYR A C 1
ATOM 762 O O . TYR A 1 101 ? -12.084 -7.287 -14.391 1.00 89.31 101 TYR A O 1
ATOM 770 N N . PHE A 1 102 ? -13.640 -7.592 -12.795 1.00 92.62 102 PHE A N 1
ATOM 771 C CA . PHE A 1 102 ? -12.931 -6.861 -11.758 1.00 92.62 102 PHE A CA 1
ATOM 772 C C . PHE A 1 102 ? -11.647 -7.592 -11.363 1.00 92.62 102 PHE A C 1
ATOM 774 O O . PHE A 1 102 ? -11.619 -8.814 -11.213 1.00 92.62 102 PHE A O 1
ATOM 781 N N . ALA A 1 103 ? -10.564 -6.839 -11.210 1.00 91.44 103 ALA A N 1
ATOM 782 C CA . ALA A 1 103 ? -9.350 -7.310 -10.566 1.00 91.44 103 ALA A CA 1
ATOM 783 C C . ALA A 1 103 ? -8.773 -6.166 -9.732 1.00 91.44 103 ALA A C 1
ATOM 785 O O . ALA A 1 103 ? -8.529 -5.087 -10.279 1.00 91.44 103 ALA A O 1
ATOM 786 N N . PRO A 1 104 ? -8.556 -6.382 -8.426 1.00 92.38 104 PRO A N 1
ATOM 787 C CA . PRO A 1 104 ? -8.095 -5.330 -7.543 1.00 92.38 104 PRO A CA 1
ATOM 788 C C . PRO A 1 104 ? -6.658 -4.913 -7.857 1.00 92.38 104 PRO A C 1
ATOM 790 O O . PRO A 1 104 ? -5.831 -5.701 -8.308 1.00 92.38 104 PRO A O 1
ATOM 793 N N . SER A 1 105 ? -6.341 -3.670 -7.530 1.00 91.12 105 SER A N 1
ATOM 794 C CA . SER A 1 105 ? -4.997 -3.103 -7.587 1.00 91.12 105 SER A CA 1
ATOM 795 C C . SER A 1 105 ? -4.621 -2.485 -6.235 1.00 91.12 105 SER A C 1
ATOM 797 O O . SER A 1 105 ? -5.369 -2.598 -5.254 1.00 91.12 105 SER A O 1
ATOM 799 N N . GLY A 1 106 ? -3.460 -1.827 -6.167 1.00 89.12 106 GLY A N 1
ATOM 800 C CA . GLY A 1 106 ? -3.022 -1.109 -4.973 1.00 89.12 106 GLY A CA 1
ATOM 801 C C . GLY A 1 106 ? -2.927 -2.022 -3.747 1.00 89.12 106 GLY A C 1
ATOM 802 O O . GLY A 1 106 ? -2.604 -3.205 -3.861 1.00 89.12 106 GLY A O 1
ATOM 803 N N . ALA A 1 107 ? -3.243 -1.484 -2.565 1.00 89.69 107 ALA A N 1
ATOM 804 C CA . ALA A 1 107 ? -3.204 -2.239 -1.309 1.00 89.69 107 ALA A CA 1
ATOM 805 C C . ALA A 1 107 ? -4.094 -3.491 -1.336 1.00 89.69 107 ALA A C 1
ATOM 807 O O . ALA A 1 107 ? -3.689 -4.548 -0.851 1.00 89.69 107 ALA A O 1
ATOM 808 N N . LEU A 1 108 ? -5.289 -3.375 -1.924 1.00 92.75 108 LEU A N 1
ATOM 809 C CA . LEU A 1 108 ? -6.257 -4.464 -2.026 1.00 92.75 108 LEU A CA 1
ATOM 810 C C . LEU A 1 108 ? -5.683 -5.631 -2.838 1.00 92.75 108 LEU A C 1
ATOM 812 O O . LEU A 1 108 ? -5.648 -6.761 -2.356 1.00 92.75 108 LEU A O 1
ATOM 816 N N . GLY A 1 109 ? -5.158 -5.342 -4.032 1.00 92.06 109 GLY A N 1
ATOM 817 C CA . GLY A 1 109 ? -4.505 -6.344 -4.873 1.00 92.06 109 GLY A CA 1
ATOM 818 C C . GLY A 1 109 ? -3.273 -6.942 -4.193 1.00 92.06 109 GLY A C 1
ATOM 819 O O . GLY A 1 109 ? -3.119 -8.160 -4.148 1.00 92.06 109 GLY A O 1
ATOM 820 N N . ALA A 1 110 ? -2.426 -6.109 -3.588 1.00 92.00 110 ALA A N 1
ATOM 821 C CA . ALA A 1 110 ? -1.203 -6.571 -2.936 1.00 92.00 110 ALA A CA 1
ATOM 822 C C . ALA A 1 110 ? -1.482 -7.556 -1.800 1.00 92.00 110 ALA A C 1
ATOM 824 O O . ALA A 1 110 ? -0.856 -8.612 -1.723 1.00 92.00 110 ALA A O 1
ATOM 825 N N . ILE A 1 111 ? -2.451 -7.244 -0.938 1.00 94.44 111 ILE A N 1
ATOM 826 C CA . ILE A 1 111 ? -2.820 -8.116 0.175 1.00 94.44 111 ILE A CA 1
ATOM 827 C C . ILE A 1 111 ? -3.497 -9.386 -0.351 1.00 94.44 111 ILE A C 1
ATOM 829 O O . ILE A 1 111 ? -3.138 -10.488 0.060 1.00 94.44 111 ILE A O 1
ATOM 833 N N . CYS A 1 112 ? -4.447 -9.274 -1.276 1.00 92.88 112 CYS A N 1
ATOM 834 C CA . CYS A 1 112 ? -5.252 -10.423 -1.683 1.00 92.88 112 CYS A CA 1
ATOM 835 C C . CYS A 1 112 ? -4.527 -11.387 -2.627 1.00 92.88 112 CYS A C 1
ATOM 837 O O . CYS A 1 112 ? -4.729 -12.591 -2.499 1.00 92.88 112 CYS A O 1
ATOM 839 N N . PHE A 1 113 ? -3.655 -10.893 -3.510 1.00 90.94 113 PHE A N 1
ATOM 840 C CA . PHE A 1 113 ? -2.813 -11.743 -4.358 1.00 90.94 113 PHE A CA 1
ATOM 841 C C . PHE A 1 113 ? -1.515 -12.162 -3.670 1.00 90.94 113 PHE A C 1
ATOM 843 O O . PHE A 1 113 ? -1.034 -13.270 -3.894 1.00 90.94 113 PHE A O 1
ATOM 850 N N . GLY A 1 114 ? -0.919 -11.270 -2.871 1.00 86.31 114 GLY A N 1
ATOM 851 C CA . GLY A 1 114 ? 0.409 -11.488 -2.302 1.00 86.31 114 GLY A CA 1
ATOM 852 C C . GLY A 1 114 ? 0.414 -12.244 -0.975 1.00 86.31 114 GLY A C 1
ATOM 853 O O . GLY A 1 114 ? 1.356 -12.983 -0.684 1.00 86.31 114 GLY A O 1
ATOM 854 N N . TYR A 1 115 ? -0.634 -12.069 -0.170 1.00 90.44 115 TYR A N 1
ATOM 855 C CA . TYR A 1 115 ? -0.782 -12.715 1.135 1.00 90.44 115 TYR A CA 1
ATOM 856 C C . TYR A 1 115 ? -1.972 -13.685 1.179 1.00 90.44 115 TYR A C 1
ATOM 858 O O . TYR A 1 115 ? -1.868 -14.756 1.777 1.00 90.44 115 TYR A O 1
ATOM 866 N N . GLY A 1 116 ? -3.091 -13.317 0.554 1.00 88.31 116 GLY A N 1
ATOM 867 C CA . GLY A 1 116 ? -4.309 -14.120 0.507 1.00 88.31 116 GLY A CA 1
ATOM 868 C C . GLY A 1 116 ? -4.308 -15.229 -0.547 1.00 88.31 116 GLY A C 1
ATOM 869 O O . GLY A 1 116 ? -3.353 -15.444 -1.289 1.00 88.31 116 GLY A O 1
ATOM 870 N N . THR A 1 117 ? -5.431 -15.942 -0.603 1.00 90.38 117 THR A N 1
ATOM 871 C CA . THR A 1 117 ? -5.794 -16.842 -1.703 1.00 90.38 117 THR A CA 1
ATOM 872 C C . THR A 1 117 ? -6.783 -16.124 -2.615 1.00 90.38 117 THR A C 1
ATOM 874 O O . THR A 1 117 ? -7.826 -15.672 -2.145 1.00 90.38 117 THR A O 1
ATOM 877 N N . TRP A 1 118 ? -6.482 -16.031 -3.910 1.00 90.25 118 TRP A N 1
ATOM 878 C CA . TRP A 1 118 ? -7.377 -15.417 -4.893 1.00 90.25 118 TRP A CA 1
ATOM 879 C C . TRP A 1 118 ? -8.248 -16.453 -5.601 1.00 90.25 118 TRP A C 1
ATOM 881 O O . TRP A 1 118 ? -7.750 -17.474 -6.077 1.00 90.25 118 TRP A O 1
ATOM 891 N N . ILE A 1 119 ? -9.541 -16.156 -5.717 1.00 89.50 119 ILE A N 1
ATOM 892 C CA . ILE A 1 119 ? -10.504 -16.910 -6.517 1.00 89.50 119 ILE A CA 1
ATOM 893 C C . ILE A 1 119 ? -10.922 -16.029 -7.687 1.00 89.50 119 ILE A C 1
ATOM 895 O O . ILE A 1 119 ? -11.572 -15.009 -7.488 1.00 89.50 119 ILE A O 1
ATOM 899 N N . ASP A 1 120 ? -10.596 -16.449 -8.907 1.00 83.44 120 ASP A N 1
ATOM 900 C CA . ASP A 1 120 ? -10.876 -15.653 -10.111 1.00 83.44 120 ASP A CA 1
ATOM 901 C C . ASP A 1 120 ? -12.354 -15.696 -10.542 1.00 83.44 120 ASP A C 1
ATOM 903 O O . ASP A 1 120 ? -12.807 -14.891 -11.351 1.00 83.44 120 ASP A O 1
ATOM 907 N N . ALA A 1 121 ? -13.132 -16.633 -9.992 1.00 84.06 121 ALA A N 1
ATOM 908 C CA . ALA A 1 121 ? -14.566 -16.713 -10.233 1.00 84.06 121 ALA A CA 1
ATOM 909 C C . ALA A 1 121 ? -15.316 -15.606 -9.479 1.00 84.06 121 ALA A C 1
ATOM 911 O O . ALA A 1 121 ? -15.058 -15.378 -8.295 1.00 84.06 121 ALA A O 1
ATOM 912 N N . SER A 1 122 ? -16.291 -14.985 -10.152 1.00 84.88 122 SER A N 1
ATOM 913 C CA . SER A 1 122 ? -17.228 -14.066 -9.506 1.00 84.88 122 SER A CA 1
ATOM 914 C C . SER A 1 122 ? -18.036 -14.796 -8.434 1.00 84.88 122 SER A C 1
ATOM 916 O O . SER A 1 122 ? -18.594 -15.870 -8.674 1.00 84.88 122 SER A O 1
ATOM 918 N N . PHE A 1 123 ? -18.143 -14.180 -7.259 1.00 85.50 123 PHE A N 1
ATOM 919 C CA . PHE A 1 123 ? -18.954 -14.706 -6.164 1.00 85.50 123 PHE A CA 1
ATOM 920 C C . PHE A 1 123 ? -20.464 -14.677 -6.468 1.00 85.50 123 PHE A C 1
ATOM 922 O O . PHE A 1 123 ? -21.215 -15.562 -6.040 1.00 85.50 123 PHE A O 1
ATOM 929 N N . LEU A 1 124 ? -20.928 -13.658 -7.199 1.00 83.19 124 LEU A N 1
ATOM 930 C CA . LEU A 1 124 ? -22.350 -13.468 -7.498 1.00 83.19 124 LEU A CA 1
ATOM 931 C C . LEU A 1 124 ? -22.822 -14.289 -8.700 1.00 83.19 124 LEU A C 1
ATOM 933 O O . LEU A 1 124 ? -24.016 -14.592 -8.785 1.00 83.19 124 LEU A O 1
ATOM 937 N N . ASP A 1 125 ? -21.915 -14.713 -9.580 1.00 80.25 125 ASP A N 1
ATOM 938 C CA . ASP A 1 125 ? -22.282 -15.480 -10.764 1.00 80.25 125 ASP A CA 1
ATOM 939 C C . ASP A 1 125 ? -23.022 -16.783 -10.416 1.00 80.25 125 ASP A C 1
ATOM 941 O O . ASP A 1 125 ? -22.714 -17.518 -9.472 1.00 80.25 125 ASP A O 1
ATOM 945 N N . SER A 1 126 ? -24.057 -17.069 -11.208 1.00 60.12 126 SER A N 1
ATOM 946 C CA . SER A 1 126 ? -24.881 -18.282 -11.098 1.00 60.12 126 SER A CA 1
ATOM 947 C C . SER A 1 126 ? -24.229 -19.509 -11.748 1.00 60.12 126 SER A C 1
ATOM 949 O O . SER A 1 126 ? -24.583 -20.636 -11.412 1.00 60.12 126 SER A O 1
ATOM 951 N N . GLN A 1 127 ? -23.285 -19.282 -12.669 1.00 56.44 127 GLN A N 1
ATOM 952 C CA . GLN A 1 127 ? -22.522 -20.302 -13.404 1.00 56.44 127 GLN A CA 1
ATOM 953 C C . GLN A 1 127 ? -21.239 -20.728 -12.670 1.00 56.44 127 GLN A C 1
ATOM 955 O O . GLN A 1 127 ? -20.715 -21.816 -12.925 1.00 56.44 127 GLN A O 1
ATOM 960 N N . GLY A 1 128 ? -20.731 -19.890 -11.758 1.00 52.75 128 GLY A N 1
ATOM 961 C CA . GLY A 1 128 ? -19.684 -20.288 -10.824 1.00 52.75 128 GLY A CA 1
ATOM 962 C C . GLY A 1 128 ? -20.234 -21.420 -9.965 1.00 52.75 128 GLY A C 1
ATOM 963 O O . GLY A 1 128 ? -21.265 -21.250 -9.313 1.00 52.75 128 GLY A O 1
ATOM 964 N N . GLY A 1 129 ? -19.606 -22.599 -10.022 1.00 52.22 129 GLY A N 1
ATOM 965 C CA . GLY A 1 129 ? -20.029 -23.745 -9.217 1.00 52.22 129 GLY A CA 1
ATOM 966 C C . GLY A 1 129 ? -20.173 -23.346 -7.741 1.00 52.22 129 GLY A C 1
ATOM 967 O O . GLY A 1 129 ? -19.509 -22.404 -7.302 1.00 52.22 129 GLY A O 1
ATOM 968 N N . PRO A 1 130 ? -21.041 -24.014 -6.962 1.00 52.41 130 PRO A N 1
ATOM 969 C CA . PRO A 1 130 ? -21.274 -23.631 -5.577 1.00 52.41 130 PRO A CA 1
ATOM 970 C C . PRO A 1 130 ? -19.947 -23.633 -4.817 1.00 52.41 130 PRO A C 1
ATOM 972 O O . PRO A 1 130 ? -19.298 -24.671 -4.677 1.00 52.41 130 PRO A O 1
ATOM 975 N N . VAL A 1 131 ? -19.536 -22.459 -4.337 1.00 63.91 131 VAL A N 1
ATOM 976 C CA . VAL A 1 131 ? -18.440 -22.353 -3.381 1.00 63.91 131 VAL A CA 1
ATOM 977 C C . VAL A 1 131 ? -18.974 -22.925 -2.075 1.00 63.91 131 VAL A C 1
ATOM 979 O O . VAL A 1 131 ? -19.800 -22.314 -1.400 1.00 63.91 131 VAL A O 1
ATOM 982 N N . SER A 1 132 ? -18.573 -24.154 -1.769 1.00 64.69 132 SER A N 1
ATOM 983 C CA . SER A 1 132 ? -18.993 -24.841 -0.554 1.00 64.69 132 SER A CA 1
ATOM 984 C C . SER A 1 132 ? -18.000 -24.546 0.563 1.00 64.69 132 SER A C 1
ATOM 986 O O . SER A 1 132 ? -16.788 -24.671 0.373 1.00 64.69 132 SER A O 1
ATOM 988 N N . TYR A 1 133 ? -18.529 -24.260 1.753 1.00 68.06 133 TYR A N 1
ATOM 989 C CA . TYR A 1 133 ? -17.771 -24.044 2.991 1.00 68.06 133 TYR A CA 1
ATOM 990 C C . TYR A 1 133 ? -18.064 -25.157 4.014 1.00 68.06 133 TYR A C 1
ATOM 992 O O . TYR A 1 133 ? -18.553 -24.876 5.106 1.00 68.06 133 TYR A O 1
ATOM 1000 N N . PRO A 1 134 ? -17.828 -26.441 3.683 1.00 57.59 134 PRO A N 1
ATOM 1001 C CA . PRO A 1 134 ? -18.406 -27.562 4.430 1.00 57.59 134 PRO A CA 1
ATOM 1002 C C . PRO A 1 134 ? -17.937 -27.663 5.892 1.00 57.59 134 PRO A C 1
ATOM 1004 O O . PRO A 1 134 ? -18.604 -28.312 6.692 1.00 57.59 134 PRO A O 1
ATOM 1007 N N . SER A 1 135 ? -16.826 -27.011 6.248 1.00 63.62 135 SER A N 1
ATOM 1008 C CA . SER A 1 135 ? -16.216 -27.073 7.585 1.00 63.62 135 SER A CA 1
ATOM 1009 C C . SER A 1 135 ? -16.129 -25.719 8.299 1.00 63.62 135 SER A C 1
ATOM 1011 O O . SER A 1 135 ? -15.517 -25.634 9.364 1.00 63.62 135 SER A O 1
ATOM 1013 N N . ALA A 1 136 ? -16.687 -24.653 7.722 1.00 77.19 136 ALA A N 1
ATOM 1014 C CA . ALA A 1 136 ? -16.461 -23.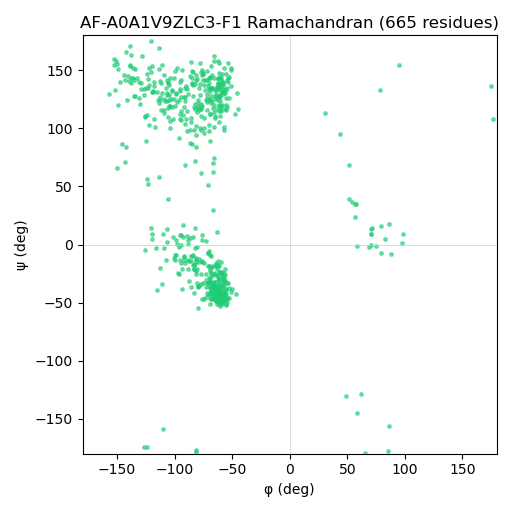297 8.203 1.00 77.19 136 ALA A CA 1
ATOM 1015 C C . ALA A 1 136 ? -17.653 -22.775 9.020 1.00 77.19 136 ALA A C 1
ATOM 1017 O O . ALA A 1 136 ? -18.808 -22.884 8.605 1.00 77.19 136 ALA A O 1
ATOM 1018 N N . ARG A 1 137 ? -17.385 -22.176 10.185 1.00 86.81 137 ARG A N 1
ATOM 1019 C CA . ARG A 1 137 ? -18.415 -21.537 11.014 1.00 86.81 137 ARG A CA 1
ATOM 1020 C C . ARG A 1 137 ? -18.553 -20.081 10.593 1.00 86.81 137 ARG A C 1
ATOM 1022 O O . ARG A 1 137 ? -17.807 -19.223 11.053 1.00 86.81 137 ARG A O 1
ATOM 1029 N N . VAL A 1 138 ? -19.532 -19.789 9.747 1.00 87.25 138 VAL A N 1
ATOM 1030 C CA . VAL A 1 138 ? -19.873 -18.403 9.407 1.00 87.25 138 VAL A CA 1
ATOM 1031 C C . VAL A 1 138 ? -20.320 -17.662 10.670 1.00 87.25 138 VAL A C 1
ATOM 1033 O O . VAL A 1 138 ? -21.180 -18.150 11.409 1.00 87.25 138 VAL A O 1
ATOM 1036 N N . LEU A 1 139 ? -19.702 -16.513 10.954 1.00 89.19 139 LEU A N 1
ATOM 1037 C CA . LEU A 1 139 ? -20.049 -15.710 12.123 1.00 89.19 139 LEU A CA 1
ATOM 1038 C C . LEU A 1 139 ? -21.496 -15.208 11.989 1.00 89.19 139 LEU A C 1
ATOM 1040 O O . LEU A 1 139 ? -21.833 -14.618 10.963 1.00 89.19 139 LEU A O 1
ATOM 1044 N N . PRO A 1 140 ? -22.370 -15.436 12.985 1.00 89.69 140 PRO A N 1
ATOM 1045 C CA . PRO A 1 140 ? -23.741 -14.948 12.939 1.00 89.69 140 PRO A CA 1
ATOM 1046 C C . PRO A 1 140 ? -23.808 -13.455 13.276 1.00 89.69 140 PRO A C 1
ATOM 1048 O O . PRO A 1 140 ? -22.987 -12.928 14.023 1.00 89.69 140 PRO A O 1
ATOM 1051 N N . SER A 1 141 ? -24.855 -12.775 12.817 1.00 83.81 141 SER A N 1
ATOM 1052 C CA . SER A 1 141 ? -25.101 -11.360 13.135 1.00 83.81 141 SER A CA 1
ATOM 1053 C C . SER A 1 141 ? -25.288 -11.115 14.642 1.00 83.81 141 SER A C 1
ATOM 1055 O O . SER A 1 141 ? -24.983 -10.033 15.140 1.00 83.81 141 SER A O 1
ATOM 1057 N N . SER A 1 142 ? -25.697 -12.140 15.401 1.00 80.94 142 SER A N 1
ATOM 1058 C CA . SER A 1 142 ? -25.786 -12.092 16.866 1.00 80.94 142 SER A CA 1
ATOM 1059 C C . SER A 1 142 ? -24.436 -11.899 17.564 1.00 80.94 142 SER A C 1
ATOM 1061 O O . SER A 1 142 ? -24.418 -11.507 18.728 1.00 80.94 142 SER A O 1
ATOM 1063 N N . THR A 1 143 ? -23.309 -12.137 16.882 1.00 79.62 143 THR A N 1
ATOM 1064 C CA . THR A 1 143 ? -21.962 -11.878 17.416 1.00 79.62 143 THR A CA 1
ATOM 1065 C C . THR A 1 143 ? -21.776 -10.418 17.841 1.00 79.62 143 THR A C 1
ATOM 1067 O O . THR A 1 143 ? -21.039 -10.141 18.782 1.00 79.62 143 THR A O 1
ATOM 1070 N N . LEU A 1 144 ? -22.484 -9.475 17.214 1.00 72.69 144 LEU A N 1
ATOM 1071 C CA . LEU A 1 144 ? -22.438 -8.062 17.600 1.00 72.69 144 LEU A CA 1
ATOM 1072 C C . LEU A 1 144 ? -23.335 -7.724 18.793 1.00 72.69 144 LEU A C 1
ATOM 1074 O O . LEU A 1 144 ? -23.042 -6.794 19.537 1.00 72.69 144 LEU A O 1
ATOM 1078 N N . SER A 1 145 ? -24.395 -8.495 19.038 1.00 63.84 145 SER A N 1
ATOM 1079 C CA . SER A 1 145 ? -25.265 -8.286 20.202 1.00 63.84 145 SER A CA 1
ATOM 1080 C C . SER A 1 145 ? -24.534 -8.532 21.528 1.00 63.84 145 SER A C 1
ATOM 1082 O O . SER A 1 145 ? -24.905 -7.944 22.540 1.00 63.84 145 SER A O 1
ATOM 1084 N N . SER A 1 146 ? -23.474 -9.348 21.523 1.00 56.81 146 SER A N 1
ATOM 1085 C CA . SER A 1 146 ? -22.572 -9.543 22.668 1.00 56.81 146 SER A CA 1
ATOM 1086 C C . SER A 1 146 ? -21.537 -8.429 22.865 1.00 56.81 146 SER A C 1
ATOM 1088 O O . SER A 1 146 ? -20.904 -8.394 23.914 1.00 56.81 146 SER A O 1
ATOM 1090 N N . ILE A 1 147 ? -21.369 -7.537 21.884 1.00 58.44 147 ILE A N 1
ATOM 1091 C CA . ILE A 1 147 ? -20.301 -6.523 21.826 1.00 58.44 147 ILE A CA 1
ATOM 1092 C C . ILE A 1 147 ? -20.797 -5.132 22.297 1.00 58.44 147 ILE A C 1
ATOM 1094 O O . ILE A 1 147 ? -20.008 -4.234 22.573 1.00 58.44 147 ILE A O 1
ATOM 1098 N N . GLY A 1 148 ? -22.111 -4.968 22.507 1.00 51.88 148 GLY A N 1
ATOM 1099 C CA . GLY A 1 148 ? -22.735 -3.715 22.959 1.00 51.88 148 GLY A CA 1
ATOM 1100 C C . GLY A 1 148 ? -23.258 -2.859 21.799 1.00 51.88 148 GLY A C 1
ATOM 1101 O O . GLY A 1 148 ? -22.815 -2.988 20.660 1.00 51.88 148 GLY A O 1
ATOM 1102 N N . GLN A 1 149 ? -24.268 -2.016 22.057 1.00 46.00 149 GLN A N 1
ATOM 1103 C CA . GLN A 1 149 ? -24.808 -1.134 21.016 1.00 46.00 149 GLN A CA 1
ATOM 1104 C C . GLN A 1 149 ? -23.775 -0.058 20.638 1.00 46.00 149 GLN A C 1
ATOM 1106 O O . GLN A 1 149 ? -23.198 0.551 21.540 1.00 46.00 149 GLN A O 1
ATOM 1111 N N . PRO A 1 150 ? -23.558 0.204 19.335 1.00 51.75 150 PRO A N 1
ATOM 1112 C CA . PRO A 1 150 ? -22.630 1.235 18.887 1.00 51.75 150 PRO A CA 1
ATOM 1113 C C . PRO A 1 150 ? -23.060 2.612 19.405 1.00 51.75 150 PRO A C 1
ATOM 1115 O O . PRO A 1 150 ? -24.257 2.912 19.469 1.00 51.75 150 PRO A O 1
ATOM 1118 N N . ALA A 1 151 ? -22.081 3.457 19.743 1.00 52.69 151 ALA A N 1
ATOM 1119 C CA . ALA A 1 151 ? -22.324 4.875 19.980 1.00 52.69 151 ALA A CA 1
ATOM 1120 C C . ALA A 1 151 ? -23.077 5.476 18.774 1.00 52.69 151 ALA A C 1
ATOM 1122 O O . ALA A 1 151 ? -22.889 5.042 17.634 1.00 52.69 151 ALA A O 1
ATOM 1123 N N . GLY A 1 152 ? -23.994 6.418 19.028 1.00 53.53 152 GLY A N 1
ATOM 1124 C CA . GLY A 1 152 ? -24.843 7.005 17.987 1.00 53.53 152 GLY A CA 1
ATOM 1125 C C . GLY A 1 152 ? -24.033 7.510 16.788 1.00 53.53 152 GLY A C 1
ATOM 1126 O O . GLY A 1 152 ? -22.882 7.905 16.947 1.00 53.53 152 GLY A O 1
ATOM 1127 N N . LYS A 1 153 ? -24.634 7.495 15.587 1.00 57.28 153 LYS A N 1
ATOM 1128 C CA . LYS A 1 153 ? -23.986 7.948 14.342 1.00 57.28 153 LYS A CA 1
ATOM 1129 C C . LYS A 1 153 ? -23.253 9.273 14.573 1.00 57.28 153 LYS A C 1
ATOM 1131 O O . LYS A 1 153 ? -23.900 10.286 14.845 1.00 57.28 153 LYS A O 1
ATOM 1136 N N . PHE A 1 154 ? -21.932 9.273 14.421 1.00 58.97 154 PHE A N 1
ATOM 1137 C CA . PHE A 1 154 ? -21.169 10.512 14.385 1.00 58.97 154 PHE A CA 1
ATOM 1138 C C . PHE A 1 154 ? -21.584 11.278 13.127 1.00 58.97 154 PHE A C 1
ATOM 1140 O O . PHE A 1 154 ? -21.475 10.768 12.010 1.00 58.97 154 PHE A O 1
ATOM 1147 N N . ALA A 1 155 ? -22.118 12.488 13.294 1.00 58.34 155 ALA A N 1
ATOM 1148 C CA . ALA A 1 155 ? -22.309 13.383 12.161 1.00 58.34 155 ALA A CA 1
ATOM 1149 C C . ALA A 1 155 ? -20.927 13.671 11.570 1.00 58.34 155 ALA A C 1
ATOM 1151 O O . ALA A 1 155 ? -20.042 14.056 12.326 1.00 58.34 155 ALA A O 1
ATOM 1152 N N . SER A 1 156 ? -20.740 13.469 10.262 1.00 59.75 156 SER A N 1
ATOM 1153 C CA . SER A 1 156 ? -19.481 13.783 9.578 1.00 59.75 156 SER A CA 1
ATOM 1154 C C . SER A 1 156 ? -19.270 15.296 9.612 1.00 59.75 156 SER A C 1
ATOM 1156 O O . SER A 1 156 ? -19.912 16.006 8.831 1.00 59.75 156 SER A O 1
ATOM 1158 N N . PRO A 1 157 ? -18.418 15.831 10.500 1.00 61.44 157 PRO A N 1
ATOM 1159 C CA . PRO A 1 157 ? -18.215 17.256 10.590 1.00 61.44 157 PRO A CA 1
ATOM 1160 C C . PRO A 1 157 ? -17.122 17.581 9.574 1.00 61.44 157 PRO A C 1
ATOM 1162 O O . PRO A 1 157 ? -15.934 17.534 9.874 1.00 61.44 157 PRO A O 1
ATOM 1165 N N . VAL A 1 158 ? -17.504 17.824 8.322 1.00 60.50 158 VAL A N 1
ATOM 1166 C CA . VAL A 1 158 ? -16.538 18.317 7.336 1.00 60.50 158 VAL A CA 1
ATOM 1167 C C . VAL A 1 158 ? -16.287 19.781 7.676 1.00 60.50 158 VAL A C 1
ATOM 1169 O O . VAL A 1 158 ? -17.181 20.612 7.539 1.00 60.50 158 VAL A O 1
ATOM 1172 N N . ALA A 1 159 ? -15.097 20.094 8.189 1.00 60.66 159 ALA A N 1
ATOM 1173 C CA . ALA A 1 159 ? -14.715 21.478 8.427 1.00 60.66 159 ALA A CA 1
ATOM 1174 C C . ALA A 1 159 ? -14.552 22.196 7.080 1.00 60.66 159 ALA A C 1
ATOM 1176 O O . ALA A 1 159 ? -13.767 21.761 6.240 1.00 60.66 159 ALA A O 1
ATOM 1177 N N . GLU A 1 160 ? -15.282 23.295 6.886 1.00 61.34 160 GLU A N 1
ATOM 1178 C CA . GLU A 1 160 ? -15.166 24.144 5.690 1.00 61.34 160 GLU A CA 1
ATOM 1179 C C . GLU A 1 160 ? -13.824 24.895 5.647 1.00 61.34 160 GLU A C 1
ATOM 1181 O O . GLU A 1 160 ? -13.354 25.281 4.579 1.00 61.34 160 GLU A O 1
ATOM 1186 N N . THR A 1 161 ? -13.189 25.082 6.808 1.00 76.31 161 THR A N 1
ATOM 1187 C CA . THR A 1 161 ? -11.903 25.763 6.969 1.00 76.31 161 THR A CA 1
ATOM 1188 C C . THR A 1 161 ? -11.026 25.056 8.005 1.00 76.31 161 THR A C 1
ATOM 1190 O O . THR A 1 161 ? -11.514 24.515 9.000 1.00 76.31 161 THR A O 1
ATOM 1193 N N . PHE A 1 162 ? -9.711 25.059 7.771 1.00 85.00 162 PHE A N 1
ATOM 1194 C CA . PHE A 1 162 ? -8.721 24.548 8.721 1.00 85.00 162 PHE A CA 1
ATOM 1195 C C . PHE A 1 162 ? -8.156 25.691 9.565 1.00 85.00 162 PHE A C 1
ATOM 1197 O O . PHE A 1 162 ? -7.749 26.718 9.024 1.00 85.00 162 PHE A O 1
ATOM 1204 N N . GLU A 1 163 ? -8.106 25.497 10.880 1.00 89.12 163 GLU A N 1
ATOM 1205 C CA . GLU A 1 163 ? -7.534 26.457 11.838 1.00 89.12 163 GLU A CA 1
ATOM 1206 C C . GLU A 1 163 ? -6.081 26.119 12.187 1.00 89.12 163 GLU A C 1
ATOM 1208 O O . GLU A 1 163 ? -5.295 27.002 12.533 1.00 89.12 163 GLU A O 1
ATOM 1213 N N . HIS A 1 164 ? -5.711 24.843 12.059 1.00 90.19 164 HIS A N 1
ATOM 1214 C CA . HIS A 1 164 ? -4.389 24.341 12.406 1.00 90.19 164 HIS A CA 1
ATOM 1215 C C . HIS A 1 164 ? -3.826 23.464 11.290 1.00 90.19 164 HIS A C 1
ATOM 1217 O O . HIS A 1 164 ? -4.550 22.672 10.679 1.00 90.19 164 HIS A O 1
ATOM 1223 N N . ASP A 1 165 ? -2.515 23.554 11.058 1.00 92.06 165 ASP A N 1
ATOM 1224 C CA . ASP A 1 165 ? -1.849 22.580 10.195 1.00 92.06 165 ASP A CA 1
ATOM 1225 C C . ASP A 1 165 ? -1.736 21.235 10.931 1.00 92.06 165 ASP A C 1
ATOM 1227 O O . ASP A 1 165 ? -2.082 20.193 10.376 1.00 92.06 165 ASP A O 1
ATOM 1231 N N . VAL A 1 166 ? -1.335 21.249 12.209 1.00 95.75 166 VAL A N 1
ATOM 1232 C CA . VAL A 1 166 ? -1.130 20.021 12.998 1.00 95.75 166 VAL A CA 1
ATOM 1233 C C . VAL A 1 166 ? -1.817 20.078 14.364 1.00 95.75 166 VAL A C 1
ATOM 1235 O O . VAL A 1 166 ? -1.527 20.960 15.169 1.00 95.75 166 VAL A O 1
ATOM 1238 N N . ALA A 1 167 ? -2.644 19.080 14.675 1.00 97.44 167 ALA A N 1
ATOM 1239 C CA . ALA A 1 167 ? -3.041 18.766 16.050 1.00 97.44 167 ALA A CA 1
ATOM 1240 C C . ALA A 1 167 ? -2.203 17.603 16.585 1.00 97.44 167 ALA A C 1
ATOM 1242 O O . ALA A 1 167 ? -2.100 16.567 15.933 1.00 97.44 167 ALA A O 1
ATOM 1243 N N . ILE A 1 168 ? -1.627 17.754 17.776 1.00 98.44 168 ILE A N 1
ATOM 1244 C CA . ILE A 1 168 ? -0.932 16.677 18.487 1.00 98.44 168 ILE A CA 1
ATOM 1245 C C . ILE A 1 168 ? -1.852 16.196 19.610 1.00 98.44 168 ILE A C 1
ATOM 1247 O O . ILE A 1 168 ? -1.966 16.846 20.650 1.00 98.44 168 ILE A O 1
ATOM 1251 N N . LEU A 1 169 ? -2.537 15.081 19.362 1.00 98.56 169 LEU A N 1
ATOM 1252 C CA . LEU A 1 169 ? -3.467 14.441 20.286 1.00 98.56 169 LEU A CA 1
ATOM 1253 C C . LEU A 1 169 ? -2.705 13.539 21.258 1.00 98.56 169 LEU A C 1
ATOM 1255 O O . LEU A 1 169 ? -1.963 12.651 20.829 1.00 98.56 169 LEU A O 1
ATOM 1259 N N . TYR A 1 170 ? -2.928 13.722 22.556 1.00 98.25 170 TYR A N 1
ATOM 1260 C CA . TYR A 1 170 ? -2.288 12.924 23.597 1.00 98.25 170 TYR A CA 1
ATOM 1261 C C . TYR A 1 170 ? -3.253 12.519 24.715 1.00 98.25 170 TYR A C 1
ATOM 1263 O O . TYR A 1 170 ? -4.327 13.095 24.891 1.00 98.25 170 TYR A O 1
ATOM 1271 N N . GLU A 1 171 ? -2.826 11.522 25.488 1.00 96.25 171 GLU A N 1
ATOM 1272 C CA . GLU A 1 171 ? -3.484 11.055 26.705 1.00 96.25 171 GLU A CA 1
ATOM 1273 C C . GLU A 1 171 ? -2.461 10.930 27.841 1.00 96.25 171 GLU A C 1
ATOM 1275 O O . GLU A 1 171 ? -1.318 10.506 27.634 1.00 96.25 171 GLU A O 1
ATOM 1280 N N . GLY A 1 172 ? -2.873 11.331 29.045 1.00 95.94 172 GLY A N 1
ATOM 1281 C CA . GLY A 1 172 ? -2.085 11.190 30.265 1.00 95.94 172 GLY A CA 1
ATOM 1282 C C . GLY A 1 172 ? -0.786 12.008 30.300 1.00 95.94 172 GLY A C 1
ATOM 1283 O O . GLY A 1 172 ? -0.422 12.740 29.377 1.00 95.94 172 GLY A O 1
ATOM 1284 N N . ALA A 1 173 ? -0.051 11.879 31.408 1.00 96.88 173 ALA A N 1
ATOM 1285 C CA . ALA A 1 173 ? 1.205 12.606 31.618 1.00 96.88 173 ALA A CA 1
ATOM 1286 C C . ALA A 1 173 ? 2.306 12.174 30.635 1.00 96.88 173 ALA A C 1
ATOM 1288 O O . ALA A 1 173 ? 3.055 13.011 30.134 1.00 96.88 173 ALA A O 1
ATOM 1289 N N . THR A 1 174 ? 2.375 10.877 30.325 1.00 96.25 174 THR A N 1
ATOM 1290 C CA . THR A 1 174 ? 3.342 10.327 29.369 1.00 96.25 174 THR A CA 1
ATOM 1291 C C . THR A 1 174 ? 3.097 10.857 27.962 1.00 96.25 174 THR A C 1
ATOM 1293 O O . THR A 1 174 ? 4.031 11.331 27.319 1.00 96.25 174 THR A O 1
ATOM 1296 N N . GLY A 1 175 ? 1.845 10.828 27.492 1.00 97.50 175 GLY A N 1
ATOM 1297 C CA . GLY A 1 175 ? 1.508 11.350 26.173 1.00 97.50 175 GLY A CA 1
ATOM 1298 C C . GLY A 1 175 ? 1.774 12.850 26.079 1.00 97.50 175 GLY A C 1
ATOM 1299 O O . GLY A 1 175 ? 2.336 13.310 25.087 1.00 97.50 175 GLY A O 1
ATOM 1300 N N . ARG A 1 176 ? 1.450 13.602 27.139 1.00 97.88 176 ARG A N 1
ATOM 1301 C CA . ARG A 1 176 ? 1.735 15.038 27.223 1.00 97.88 176 ARG A CA 1
ATOM 1302 C C . ARG A 1 176 ? 3.226 15.348 27.106 1.00 97.88 176 ARG A C 1
ATOM 1304 O O . ARG A 1 176 ? 3.589 16.222 26.329 1.00 97.88 176 ARG A O 1
ATOM 1311 N N . LEU A 1 177 ? 4.079 14.626 27.836 1.00 97.94 177 LEU A N 1
ATOM 1312 C CA . LEU A 1 177 ? 5.535 14.800 27.784 1.00 97.94 177 LEU A CA 1
ATOM 1313 C C . LEU A 1 177 ? 6.069 14.639 26.351 1.00 97.94 177 LEU A C 1
ATOM 1315 O O . LEU A 1 177 ? 6.834 15.470 25.865 1.00 97.94 177 LEU A O 1
ATOM 1319 N N . VAL A 1 178 ? 5.633 13.582 25.662 1.00 97.94 178 VAL A N 1
ATOM 1320 C CA . VAL A 1 178 ? 6.018 13.312 24.270 1.00 97.94 178 VAL A CA 1
ATOM 1321 C C . VAL A 1 178 ? 5.484 14.404 23.336 1.00 97.94 178 VAL A C 1
ATOM 1323 O O . VAL A 1 178 ? 6.206 14.885 22.464 1.00 97.94 178 VAL A O 1
ATOM 1326 N N . ALA A 1 179 ? 4.236 14.835 23.526 1.00 98.00 179 ALA A N 1
ATOM 1327 C CA . ALA A 1 179 ? 3.618 15.879 22.716 1.00 98.00 179 ALA A CA 1
ATOM 1328 C C . ALA A 1 179 ? 4.335 17.234 22.862 1.00 98.00 179 ALA A C 1
ATOM 1330 O O . ALA A 1 179 ? 4.634 17.883 21.859 1.00 98.00 179 ALA A O 1
ATOM 1331 N N . GLU A 1 180 ? 4.665 17.638 24.093 1.00 98.06 180 GLU A N 1
ATOM 1332 C CA . GLU A 1 180 ? 5.433 18.855 24.388 1.00 98.06 180 GLU A CA 1
ATOM 1333 C C . GLU A 1 180 ? 6.831 18.808 23.757 1.00 98.06 180 GLU A C 1
ATOM 1335 O O . GLU A 1 180 ? 7.289 19.809 23.204 1.00 98.06 180 GLU A O 1
ATOM 1340 N N . TYR A 1 181 ? 7.481 17.642 23.754 1.00 97.81 181 TYR A N 1
ATOM 1341 C CA . TYR A 1 181 ? 8.757 17.452 23.067 1.00 97.81 181 TYR A CA 1
ATOM 1342 C C . TYR A 1 181 ? 8.636 17.647 21.550 1.00 97.81 181 TYR A C 1
ATOM 1344 O O . TYR A 1 181 ? 9.406 18.398 20.948 1.00 97.81 181 TYR A O 1
ATOM 1352 N N . LEU A 1 182 ? 7.623 17.035 20.926 1.00 97.44 182 LEU A N 1
ATOM 1353 C CA . LEU A 1 182 ? 7.406 17.136 19.482 1.00 97.44 182 LEU A CA 1
ATOM 1354 C C . LEU A 1 182 ? 7.136 18.570 19.016 1.00 97.44 182 LEU A C 1
ATOM 1356 O O . LEU A 1 182 ? 7.529 18.928 17.910 1.00 97.44 182 LEU A O 1
ATOM 1360 N N . VAL A 1 183 ? 6.525 19.422 19.847 1.00 96.69 183 VAL A N 1
ATOM 1361 C CA . VAL A 1 183 ? 6.286 20.840 19.519 1.00 96.69 183 VAL A CA 1
ATOM 1362 C C . VAL A 1 183 ? 7.578 21.586 19.188 1.00 96.69 183 VAL A C 1
ATOM 1364 O O . VAL A 1 183 ? 7.529 22.523 18.389 1.00 96.69 183 VAL A O 1
ATOM 1367 N N . ALA A 1 184 ? 8.709 21.203 19.777 1.00 94.81 184 ALA A N 1
ATOM 1368 C CA . ALA A 1 184 ? 10.010 21.819 19.534 1.00 94.81 184 ALA A CA 1
ATOM 1369 C C . ALA A 1 184 ? 10.898 21.004 18.575 1.00 94.81 184 ALA A C 1
ATOM 1371 O O . ALA A 1 184 ? 12.065 21.353 18.383 1.00 94.81 184 ALA A O 1
ATOM 1372 N N . LEU A 1 185 ? 10.368 19.932 17.972 1.00 96.81 185 LEU A N 1
ATOM 1373 C CA . LEU A 1 185 ? 11.154 19.028 17.143 1.00 96.81 185 LEU A CA 1
ATOM 1374 C C . LEU A 1 185 ? 11.694 19.740 15.899 1.00 96.81 185 LEU A C 1
ATOM 1376 O O . LEU A 1 185 ? 10.956 20.354 15.122 1.00 96.81 185 LEU A O 1
ATOM 1380 N N . GLN A 1 186 ? 12.998 19.590 15.696 1.00 94.81 186 GLN A N 1
ATOM 1381 C CA . GLN A 1 186 ? 13.719 20.067 14.525 1.00 94.81 186 GLN A CA 1
ATOM 1382 C C . GLN A 1 186 ? 14.806 19.067 14.139 1.00 94.81 186 GLN A C 1
ATOM 1384 O O . GLN A 1 186 ? 15.463 18.483 14.998 1.00 94.81 186 GLN A O 1
ATOM 1389 N N . SER A 1 187 ? 15.012 18.855 12.846 1.00 92.69 187 SER A N 1
ATOM 1390 C CA . SER A 1 187 ? 16.067 17.976 12.351 1.00 92.69 187 SER A CA 1
ATOM 1391 C C . SER A 1 187 ? 16.424 18.345 10.919 1.00 92.69 187 SER A C 1
ATOM 1393 O O . SER A 1 187 ? 15.539 18.496 10.085 1.00 92.69 187 SER A O 1
ATOM 1395 N N . GLN A 1 188 ? 17.717 18.520 10.636 1.00 86.25 188 GLN A N 1
ATOM 1396 C CA . GLN A 1 188 ? 18.234 18.785 9.282 1.00 86.25 188 GLN A CA 1
ATOM 1397 C C . GLN A 1 188 ? 17.541 19.937 8.535 1.00 86.25 188 GLN A C 1
ATOM 1399 O O . GLN A 1 188 ? 17.287 19.862 7.337 1.00 86.25 188 GLN A O 1
ATOM 1404 N N . GLY A 1 189 ? 17.214 21.016 9.249 1.00 86.94 189 GLY A N 1
ATOM 1405 C CA . GLY A 1 189 ? 16.516 22.173 8.678 1.00 86.94 189 GLY A CA 1
ATOM 1406 C C . GLY A 1 189 ? 15.005 21.987 8.507 1.00 86.94 189 GLY A C 1
ATOM 1407 O O . GLY A 1 189 ? 14.315 22.961 8.221 1.00 86.94 189 GLY A O 1
ATOM 1408 N N . LEU A 1 190 ? 14.473 20.784 8.741 1.00 88.94 190 LEU A N 1
ATOM 1409 C CA . LEU A 1 190 ? 13.043 20.565 8.924 1.00 88.94 190 LEU A CA 1
ATOM 1410 C C . LEU A 1 190 ? 12.658 20.930 10.358 1.00 88.94 190 LEU A C 1
ATOM 1412 O O . LEU A 1 190 ? 13.400 20.667 11.308 1.00 88.94 190 LEU A O 1
ATOM 1416 N N . VAL A 1 191 ? 11.478 21.520 10.517 1.00 95.00 191 VAL A N 1
ATOM 1417 C CA . VAL A 1 191 ? 10.926 21.932 11.810 1.00 95.00 191 VAL A CA 1
ATOM 1418 C C . VAL A 1 191 ? 9.447 21.593 11.862 1.00 95.00 191 VAL A C 1
ATOM 1420 O O . VAL A 1 191 ? 8.783 21.549 10.823 1.00 95.00 191 VAL A O 1
ATOM 1423 N N . MET A 1 192 ? 8.915 21.382 13.065 1.00 95.69 192 MET A N 1
ATOM 1424 C CA . MET A 1 192 ? 7.468 21.279 13.218 1.00 95.69 192 MET A CA 1
ATOM 1425 C C . MET A 1 192 ? 6.761 22.551 12.708 1.00 95.69 192 MET A C 1
ATOM 1427 O O . MET A 1 192 ? 7.237 23.659 12.978 1.00 95.69 192 MET A O 1
ATOM 1431 N N . PRO A 1 193 ? 5.609 22.428 12.017 1.00 94.56 193 PRO A N 1
ATOM 1432 C CA . PRO A 1 193 ? 4.862 23.568 11.493 1.00 94.56 193 PRO A CA 1
ATOM 1433 C C . PRO A 1 193 ? 4.519 24.601 12.565 1.00 94.56 193 PRO A C 1
ATOM 1435 O O . PRO A 1 193 ? 4.164 24.261 13.695 1.00 94.56 193 PRO A O 1
ATOM 1438 N N . ALA A 1 194 ? 4.587 25.886 12.206 1.00 93.00 194 ALA A N 1
ATOM 1439 C CA . ALA A 1 194 ? 4.267 26.976 13.126 1.00 93.00 194 ALA A CA 1
ATOM 1440 C C . ALA A 1 194 ? 2.809 26.906 13.617 1.00 93.00 194 ALA A C 1
ATOM 1442 O O . ALA A 1 194 ? 2.561 27.089 14.808 1.00 93.00 194 ALA A O 1
ATOM 1443 N N . SER A 1 195 ? 1.869 26.587 12.719 1.00 94.75 195 SER A N 1
ATOM 1444 C CA . SER A 1 195 ? 0.451 26.397 13.041 1.00 94.75 195 SER A CA 1
ATOM 1445 C C . SER A 1 195 ? 0.204 24.997 13.611 1.00 94.75 195 SER A C 1
ATOM 1447 O O . SER A 1 195 ? -0.141 24.056 12.894 1.00 94.75 195 SER A O 1
ATOM 1449 N N . ARG A 1 196 ? 0.417 24.842 14.919 1.00 96.00 196 ARG A N 1
ATOM 1450 C CA . ARG A 1 196 ? 0.203 23.577 15.632 1.00 96.00 196 ARG A CA 1
ATOM 1451 C C . ARG A 1 196 ? -0.463 23.779 16.984 1.00 96.00 196 ARG A C 1
ATOM 1453 O O . ARG A 1 196 ? -0.310 24.832 17.598 1.00 96.00 196 ARG A O 1
ATOM 1460 N N . VAL A 1 197 ? -1.155 22.751 17.460 1.00 97.56 197 VAL A N 1
ATOM 1461 C CA . VAL A 1 197 ? -1.872 22.768 18.739 1.00 97.56 197 VAL A CA 1
ATOM 1462 C C . VAL A 1 197 ? -1.703 21.445 19.483 1.00 97.56 197 VAL A C 1
ATOM 1464 O O . VAL A 1 197 ? -1.704 20.373 18.879 1.00 97.56 197 VAL A O 1
ATOM 1467 N N . LEU A 1 198 ? -1.538 21.530 20.804 1.00 98.25 198 LEU A N 1
ATOM 1468 C CA . LEU A 1 198 ? -1.555 20.383 21.709 1.00 98.25 198 LEU A CA 1
ATOM 1469 C C . LEU A 1 198 ? -2.992 20.117 22.157 1.00 98.25 198 LEU A C 1
ATOM 1471 O O . LEU A 1 198 ? -3.673 21.039 22.603 1.00 98.25 198 LEU A O 1
ATOM 1475 N N . VAL A 1 199 ? -3.444 18.870 22.045 1.00 97.88 199 VAL A N 1
ATOM 1476 C CA . VAL A 1 199 ? -4.829 18.487 22.330 1.00 97.88 199 VAL A CA 1
ATOM 1477 C C . VAL A 1 199 ? -4.851 17.361 23.352 1.00 97.88 199 VAL A C 1
ATOM 1479 O O . VAL A 1 199 ? -4.495 16.225 23.042 1.00 97.88 199 VAL A O 1
ATOM 1482 N N . ASP A 1 200 ? -5.304 17.676 24.564 1.00 97.62 200 ASP A N 1
ATOM 1483 C CA . ASP A 1 200 ? -5.670 16.650 25.536 1.00 97.62 200 ASP A CA 1
ATOM 1484 C C . ASP A 1 200 ? -6.971 15.980 25.094 1.00 97.62 200 ASP A C 1
ATOM 1486 O O . ASP A 1 200 ? -7.959 16.665 24.819 1.00 97.62 200 ASP A O 1
ATOM 1490 N N . HIS A 1 201 ? -6.988 14.654 25.046 1.00 94.69 201 HIS A N 1
ATOM 1491 C CA . HIS A 1 201 ? -8.175 13.884 24.696 1.00 94.69 201 HIS A CA 1
ATOM 1492 C C . HIS A 1 201 ? -9.390 14.112 25.617 1.00 94.69 201 HIS A C 1
ATOM 1494 O O . HIS A 1 201 ? -10.513 13.878 25.175 1.00 94.69 201 HIS A O 1
ATOM 1500 N N . GLU A 1 202 ? -9.197 14.565 26.866 1.00 94.94 202 GLU A N 1
ATOM 1501 C CA . GLU A 1 202 ? -10.306 14.899 27.782 1.00 94.94 202 GLU A CA 1
ATOM 1502 C C . GLU A 1 202 ? -10.849 16.319 27.574 1.00 94.94 202 GLU A C 1
ATOM 1504 O O . GLU A 1 202 ? -11.871 16.686 28.159 1.00 94.94 202 GLU A O 1
ATOM 1509 N N . SER A 1 203 ? -10.184 17.142 26.756 1.00 95.12 203 SER A N 1
ATOM 1510 C CA . SER A 1 203 ? -10.643 18.501 26.479 1.00 95.12 203 SER A CA 1
ATOM 1511 C C . SER A 1 203 ? -12.000 18.483 25.776 1.00 95.12 203 SER A C 1
ATOM 1513 O O . SER A 1 203 ? -12.201 17.762 24.797 1.00 95.12 203 SER A O 1
ATOM 1515 N N . LEU A 1 204 ? -12.917 19.348 26.221 1.00 91.69 204 LEU A N 1
ATOM 1516 C CA . LEU A 1 204 ? -14.241 19.509 25.605 1.00 91.69 204 LEU A CA 1
ATOM 1517 C C . LEU A 1 204 ? -14.154 19.901 24.121 1.00 91.69 204 LEU A C 1
ATOM 1519 O O . LEU A 1 204 ? -15.037 19.552 23.340 1.00 91.69 204 LEU A O 1
ATOM 1523 N N . ASP A 1 205 ? -13.066 20.566 23.729 1.00 93.50 205 ASP A N 1
ATOM 1524 C CA . ASP A 1 205 ? -12.835 21.021 22.359 1.00 93.50 205 ASP A CA 1
ATOM 1525 C C . ASP A 1 205 ? -12.009 20.029 21.523 1.00 93.50 205 ASP A C 1
ATOM 1527 O O . ASP A 1 205 ? -11.777 20.281 20.341 1.00 93.50 205 ASP A O 1
ATOM 1531 N N . ALA A 1 206 ? -11.570 18.891 22.084 1.00 94.44 206 ALA A N 1
ATOM 1532 C CA . ALA A 1 206 ? -10.641 17.972 21.417 1.00 94.44 206 ALA A CA 1
ATOM 1533 C C . ALA A 1 206 ? -11.138 17.526 20.035 1.00 94.44 206 ALA A C 1
ATOM 1535 O O . ALA A 1 206 ? -10.409 17.598 19.044 1.00 94.44 206 ALA A O 1
ATOM 1536 N N . VAL A 1 207 ? -12.414 17.139 19.955 1.00 93.12 207 VAL A N 1
ATOM 1537 C CA . VAL A 1 207 ? -13.071 16.749 18.701 1.00 93.12 207 VAL A CA 1
ATOM 1538 C C . VAL A 1 207 ? -13.094 17.902 17.695 1.00 93.12 207 VAL A C 1
ATOM 1540 O O . VAL A 1 207 ? -12.794 17.694 16.518 1.00 93.12 207 VAL A O 1
ATOM 1543 N N . ALA A 1 208 ? -13.431 19.115 18.138 1.00 91.69 208 ALA A N 1
ATOM 1544 C CA . ALA A 1 208 ? -13.510 20.283 17.266 1.00 91.69 208 ALA A CA 1
ATOM 1545 C C . ALA A 1 208 ? -12.129 20.650 16.706 1.00 91.69 208 ALA A C 1
ATOM 1547 O O . ALA A 1 208 ? -11.986 20.823 15.496 1.00 91.69 208 ALA A O 1
ATOM 1548 N N . VAL A 1 209 ? -11.106 20.686 17.563 1.00 94.00 209 VAL A N 1
ATOM 1549 C CA . VAL A 1 209 ? -9.726 21.004 17.177 1.00 94.00 209 VAL A CA 1
ATOM 1550 C C . VAL A 1 209 ? -9.179 19.976 16.186 1.00 94.00 209 VAL A C 1
ATOM 1552 O O . VAL A 1 209 ? -8.673 20.346 15.124 1.00 94.00 209 VAL A O 1
ATOM 1555 N N . VAL A 1 210 ? -9.341 18.681 16.475 1.00 92.81 210 VAL A N 1
ATOM 1556 C CA . VAL A 1 210 ? -8.932 17.589 15.576 1.00 92.81 210 VAL A CA 1
ATOM 1557 C C . VAL A 1 210 ? -9.647 17.683 14.226 1.00 92.81 210 VAL A C 1
ATOM 1559 O O . VAL A 1 210 ? -9.026 17.551 13.171 1.00 92.81 210 VAL A O 1
ATOM 1562 N N . THR A 1 211 ? -10.938 18.007 14.236 1.00 89.94 211 THR A N 1
ATOM 1563 C CA . THR A 1 211 ? -11.734 18.182 13.016 1.00 89.94 211 THR A CA 1
ATOM 1564 C C . THR A 1 211 ? -11.329 19.420 12.207 1.00 89.94 211 THR A C 1
ATOM 1566 O O . THR A 1 211 ? -11.464 19.425 10.986 1.00 89.94 211 THR A O 1
ATOM 1569 N N . ARG A 1 212 ? -10.779 20.461 12.834 1.00 90.56 212 ARG A N 1
ATOM 1570 C CA . ARG A 1 212 ? -10.286 21.674 12.152 1.00 90.56 212 ARG A CA 1
ATOM 1571 C C . ARG A 1 212 ? -8.791 21.643 11.839 1.00 90.56 212 ARG A C 1
ATOM 1573 O O . ARG A 1 212 ? -8.242 22.639 11.373 1.00 90.56 212 ARG A O 1
ATOM 1580 N N . SER A 1 213 ? -8.141 20.503 12.051 1.00 91.31 213 SER A N 1
ATOM 1581 C CA . SER A 1 213 ? -6.729 20.303 11.726 1.00 91.31 213 SER A CA 1
ATOM 1582 C C . SER A 1 213 ? -6.560 19.566 10.397 1.00 91.31 213 SER A C 1
ATOM 1584 O O . SER A 1 213 ? -7.418 18.757 10.012 1.00 91.31 213 SER A O 1
ATOM 1586 N N . LYS A 1 214 ? -5.469 19.855 9.677 1.00 88.25 214 LYS A N 1
ATOM 1587 C CA . LYS A 1 214 ? -5.108 19.138 8.441 1.00 88.25 214 LYS A CA 1
ATOM 1588 C C . LYS A 1 214 ? -4.551 17.747 8.746 1.00 88.25 214 LYS A C 1
ATOM 1590 O O . LYS A 1 214 ? -4.991 16.766 8.150 1.00 88.25 214 LYS A O 1
ATOM 1595 N N . LEU A 1 215 ? -3.632 17.674 9.708 1.00 91.75 215 LEU A N 1
ATOM 1596 C CA . LEU A 1 215 ? -2.967 16.457 10.169 1.00 91.75 215 LEU A CA 1
ATOM 1597 C C . LEU A 1 215 ? -3.174 16.268 11.676 1.00 91.75 215 LEU A C 1
ATOM 1599 O O . LEU A 1 215 ? -3.111 17.231 12.443 1.00 91.75 215 LEU A O 1
ATOM 1603 N N . VAL A 1 216 ? -3.361 15.020 12.105 1.00 95.25 216 VAL A N 1
ATOM 1604 C CA . VAL A 1 216 ? -3.474 14.655 13.521 1.00 95.25 216 VAL A CA 1
ATOM 1605 C C . VAL A 1 216 ? -2.338 13.707 13.891 1.00 95.25 216 VAL A C 1
ATOM 1607 O O . VAL A 1 216 ? -2.326 12.540 13.501 1.00 95.25 216 VAL A O 1
ATOM 1610 N N . VAL A 1 217 ? -1.373 14.196 14.661 1.00 97.44 217 VAL A N 1
ATOM 1611 C CA . VAL A 1 217 ? -0.317 13.376 15.258 1.00 97.44 217 VAL A CA 1
ATOM 1612 C C . VAL A 1 217 ? -0.877 12.744 16.529 1.00 97.44 217 VAL A C 1
ATOM 1614 O O . VAL A 1 217 ? -1.262 13.453 17.453 1.00 97.44 217 VAL A O 1
ATOM 1617 N N . CYS A 1 218 ? -0.962 11.418 16.566 1.00 98.00 218 CYS A N 1
ATOM 1618 C CA . CYS A 1 218 ? -1.611 10.673 17.643 1.00 98.00 218 CYS A CA 1
ATOM 1619 C C . CYS A 1 218 ? -0.547 10.015 18.523 1.00 98.00 218 CYS A C 1
ATOM 1621 O O . CYS A 1 218 ? 0.106 9.069 18.083 1.00 98.00 218 CYS A O 1
ATOM 1623 N N . ILE A 1 219 ? -0.364 10.499 19.752 1.00 98.12 219 ILE A N 1
ATOM 1624 C CA . ILE A 1 219 ? 0.566 9.880 20.702 1.00 98.12 219 ILE A CA 1
ATOM 1625 C C . ILE A 1 219 ? -0.100 8.660 21.320 1.00 98.12 219 ILE A C 1
ATOM 1627 O O . ILE A 1 219 ? -1.128 8.795 21.982 1.00 98.12 219 ILE A O 1
ATOM 1631 N N . VAL A 1 220 ? 0.484 7.487 21.092 1.00 97.56 220 VAL A N 1
ATOM 1632 C CA . VAL A 1 220 ? -0.026 6.202 21.563 1.00 97.56 220 VAL A CA 1
ATOM 1633 C C . VAL A 1 220 ? 0.804 5.723 22.746 1.00 97.56 220 VAL A C 1
ATOM 1635 O O . VAL A 1 220 ? 2.008 5.503 22.640 1.00 97.56 220 VAL A O 1
ATOM 1638 N N . THR A 1 221 ? 0.131 5.555 23.876 1.00 96.25 221 THR A N 1
ATOM 1639 C CA . THR A 1 221 ? 0.657 5.045 25.146 1.00 96.25 221 THR A CA 1
ATOM 1640 C C . THR A 1 221 ? 0.016 3.691 25.473 1.00 96.25 221 THR A C 1
ATOM 1642 O O . THR A 1 221 ? -0.980 3.292 24.867 1.00 96.25 221 THR A O 1
ATOM 1645 N N . GLU A 1 222 ? 0.538 2.987 26.481 1.00 93.19 222 GLU A N 1
ATOM 1646 C CA . GLU A 1 222 ? -0.057 1.729 26.973 1.00 93.19 222 GLU A CA 1
ATOM 1647 C C . GLU A 1 222 ? -1.508 1.912 27.475 1.00 93.19 222 GLU A C 1
ATOM 1649 O O . GLU A 1 222 ? -2.334 1.009 27.348 1.00 93.19 222 GLU A O 1
ATOM 1654 N N . SER A 1 223 ? -1.850 3.091 28.009 1.00 94.62 223 SER A N 1
ATOM 1655 C CA . SER A 1 223 ? -3.197 3.431 28.495 1.00 94.62 223 SER A CA 1
ATOM 1656 C C . SER A 1 223 ? -4.157 3.889 27.394 1.00 94.62 223 SER A C 1
ATOM 1658 O O . SER A 1 223 ? -5.373 3.817 27.585 1.00 94.62 223 SER A O 1
ATOM 1660 N N . SER A 1 224 ? -3.650 4.287 26.221 1.00 95.75 224 SER A N 1
ATOM 1661 C CA . SER A 1 224 ? -4.466 4.865 25.141 1.00 95.75 224 SER A CA 1
ATOM 1662 C C . SER A 1 224 ? -5.601 3.942 24.684 1.00 95.75 224 SER A C 1
ATOM 1664 O O . SER A 1 224 ? -6.698 4.410 24.387 1.00 95.75 224 SER A O 1
ATOM 1666 N N . ALA A 1 225 ? -5.382 2.621 24.664 1.00 93.75 225 ALA A N 1
ATOM 1667 C CA . ALA A 1 225 ? -6.411 1.660 24.255 1.00 93.75 225 ALA A CA 1
ATOM 1668 C C . ALA A 1 225 ? -7.607 1.595 25.226 1.00 93.75 225 ALA A C 1
ATOM 1670 O O . ALA A 1 225 ? -8.710 1.238 24.807 1.00 93.75 225 ALA A O 1
ATOM 1671 N N . ALA A 1 226 ? -7.406 1.933 26.503 1.00 94.75 226 ALA A N 1
ATOM 1672 C CA . ALA A 1 226 ? -8.451 1.934 27.526 1.00 94.75 226 ALA A CA 1
ATOM 1673 C C . ALA A 1 226 ? -9.166 3.294 27.656 1.00 94.75 226 ALA A C 1
ATOM 1675 O O . ALA A 1 226 ? -10.247 3.369 28.243 1.00 94.75 226 ALA A O 1
ATOM 1676 N N . ALA A 1 227 ? -8.590 4.366 27.104 1.00 95.25 227 ALA A N 1
ATOM 1677 C CA . ALA A 1 227 ? -9.121 5.720 27.202 1.00 95.25 227 ALA A CA 1
ATOM 1678 C C . ALA A 1 227 ? -10.292 5.949 26.225 1.00 95.25 227 ALA A C 1
ATOM 1680 O O . ALA A 1 227 ? -10.110 6.225 25.038 1.00 95.25 227 ALA A O 1
ATOM 1681 N N . VAL A 1 228 ? -11.525 5.875 26.736 1.00 93.56 228 VAL A N 1
ATOM 1682 C CA . VAL A 1 228 ? -12.757 6.085 25.947 1.00 93.56 228 VAL A CA 1
ATOM 1683 C C . VAL A 1 228 ? -12.808 7.454 25.244 1.00 93.56 228 VAL A C 1
ATOM 1685 O O . VAL A 1 228 ? -13.175 7.480 24.063 1.00 93.56 228 VAL A O 1
ATOM 1688 N N . PRO A 1 229 ? -12.418 8.587 25.873 1.00 94.38 229 PRO A N 1
ATOM 1689 C CA . PRO A 1 229 ? -12.405 9.870 25.169 1.00 94.38 229 PRO A CA 1
ATOM 1690 C C . PRO A 1 229 ? -11.398 9.877 24.010 1.00 94.38 229 PRO A C 1
ATOM 1692 O O . PRO A 1 229 ? -11.694 10.408 22.943 1.00 94.38 229 PRO A O 1
ATOM 1695 N N . TYR A 1 230 ? -10.260 9.189 24.157 1.00 95.69 230 TYR A N 1
ATOM 1696 C CA . TYR A 1 230 ? -9.227 9.099 23.123 1.00 95.69 230 TYR A CA 1
ATOM 1697 C C . TYR A 1 230 ? -9.754 8.323 21.919 1.00 95.69 230 TYR A C 1
ATOM 1699 O O . TYR A 1 230 ? -9.660 8.793 20.786 1.00 95.69 230 TYR A O 1
ATOM 1707 N N . ARG A 1 231 ? -10.411 7.179 22.166 1.00 94.50 231 ARG A N 1
ATOM 1708 C CA . ARG A 1 231 ? -11.121 6.423 21.125 1.00 94.50 231 ARG A CA 1
ATOM 1709 C C . ARG A 1 231 ? -12.142 7.284 20.396 1.00 94.50 231 ARG A C 1
ATOM 1711 O O . ARG A 1 231 ? -12.138 7.302 19.172 1.00 94.50 231 ARG A O 1
ATOM 1718 N N . THR A 1 232 ? -12.958 8.030 21.136 1.00 91.88 232 THR A N 1
ATOM 1719 C CA . THR A 1 232 ? -14.000 8.894 20.561 1.00 91.88 232 THR A CA 1
ATOM 1720 C C . THR A 1 232 ? -13.399 9.941 19.622 1.00 91.88 232 THR A C 1
ATOM 1722 O O . THR A 1 232 ? -13.891 10.138 18.513 1.00 91.88 232 THR A O 1
ATOM 1725 N N . VAL A 1 233 ? -12.303 10.592 20.025 1.00 94.25 233 VAL A N 1
ATOM 1726 C CA . VAL A 1 233 ? -11.618 11.579 19.180 1.00 94.25 233 VAL A CA 1
ATOM 1727 C C . VAL A 1 233 ? -11.049 10.926 17.916 1.00 94.25 233 VAL A C 1
ATOM 1729 O O . VAL A 1 233 ? -11.217 11.479 16.830 1.00 94.25 233 VAL A O 1
ATOM 1732 N N . ILE A 1 234 ? -10.432 9.743 18.021 1.00 94.56 234 ILE A N 1
ATOM 1733 C CA . ILE A 1 234 ? -9.908 8.999 16.862 1.00 94.56 234 ILE A CA 1
ATOM 1734 C C . ILE A 1 234 ? -11.033 8.552 15.919 1.00 94.56 234 ILE A C 1
ATOM 1736 O O . ILE A 1 234 ? -10.898 8.693 14.706 1.00 94.56 234 ILE A O 1
ATOM 1740 N N . GLU A 1 235 ? -12.151 8.056 16.448 1.00 91.12 235 GLU A N 1
ATOM 1741 C CA . GLU A 1 235 ? -13.332 7.681 15.663 1.00 91.12 235 GLU A CA 1
ATOM 1742 C C . GLU A 1 235 ? -13.868 8.869 14.871 1.00 91.12 235 GLU A C 1
ATOM 1744 O O . GLU A 1 235 ? -14.045 8.767 13.656 1.00 91.12 235 GLU A O 1
ATOM 1749 N N . VAL A 1 236 ? -14.045 10.023 15.523 1.00 88.69 236 VAL A N 1
ATOM 1750 C CA . VAL A 1 236 ? -14.473 11.240 14.827 1.00 88.69 236 VAL A CA 1
ATOM 1751 C C . VAL A 1 236 ? -13.437 11.671 13.795 1.00 88.69 236 VAL A C 1
ATOM 1753 O O . VAL A 1 236 ? -13.814 12.051 12.692 1.00 88.69 236 VAL A O 1
ATOM 1756 N N . ALA A 1 237 ? -12.142 11.564 14.096 1.00 89.44 237 ALA A N 1
ATOM 1757 C CA . ALA A 1 237 ? -11.092 11.899 13.145 1.00 89.44 237 ALA A CA 1
ATOM 1758 C C . ALA A 1 237 ? -11.129 10.991 11.902 1.00 89.44 237 ALA A C 1
ATOM 1760 O O . ALA A 1 237 ? -11.000 11.488 10.786 1.00 89.44 237 ALA A O 1
ATOM 1761 N N . LEU A 1 238 ? -11.364 9.685 12.062 1.00 87.19 238 LEU A N 1
ATOM 1762 C CA . LEU A 1 238 ? -11.516 8.742 10.948 1.00 87.19 238 LEU A CA 1
ATOM 1763 C C . LEU A 1 238 ? -12.794 8.992 10.141 1.00 87.19 238 LEU A C 1
ATOM 1765 O O . LEU A 1 238 ? -12.747 8.951 8.912 1.00 87.19 238 LEU A O 1
ATOM 1769 N N . VAL A 1 239 ? -13.918 9.286 10.802 1.00 82.88 239 VAL A N 1
ATOM 1770 C CA . VAL A 1 239 ? -15.180 9.656 10.134 1.00 82.88 239 VAL A CA 1
ATOM 1771 C C . VAL A 1 239 ? -15.016 10.969 9.366 1.00 82.88 239 VAL A C 1
ATOM 1773 O O . VAL A 1 239 ? -15.443 11.065 8.220 1.00 82.88 239 VAL A O 1
ATOM 1776 N N . ALA A 1 240 ? -14.314 11.942 9.950 1.00 81.38 240 ALA A N 1
ATOM 1777 C CA . ALA A 1 240 ? -13.905 13.191 9.310 1.00 81.38 240 ALA A CA 1
ATOM 1778 C C . ALA A 1 240 ? -12.714 13.017 8.345 1.00 81.38 240 ALA A C 1
ATOM 1780 O O . ALA A 1 240 ? -12.156 14.012 7.879 1.00 81.38 240 ALA A O 1
ATOM 1781 N N . LYS A 1 241 ? -12.315 11.763 8.070 1.00 81.38 241 LYS A N 1
ATOM 1782 C CA . LYS A 1 241 ? -11.289 11.350 7.104 1.00 81.38 241 LYS A CA 1
ATOM 1783 C C . LYS A 1 241 ? -9.904 11.970 7.325 1.00 81.38 241 LYS A C 1
ATOM 1785 O O . LYS A 1 241 ? -9.090 12.016 6.412 1.00 81.38 241 LYS A O 1
ATOM 1790 N N . LYS A 1 242 ? -9.589 12.394 8.548 1.00 86.06 242 LYS A N 1
ATOM 1791 C CA . LYS A 1 242 ? -8.308 13.018 8.886 1.00 86.06 242 LYS A CA 1
ATOM 1792 C C . LYS A 1 242 ? -7.121 12.105 8.609 1.00 86.06 242 LYS A C 1
ATOM 1794 O O . LYS A 1 242 ? -7.139 10.906 8.911 1.00 86.06 242 LYS A O 1
ATOM 1799 N N . VAL A 1 243 ? -6.040 12.711 8.119 1.00 86.81 243 VAL A N 1
ATOM 1800 C CA . VAL A 1 243 ? -4.727 12.067 8.098 1.00 86.81 243 VAL A CA 1
ATOM 1801 C C . VAL A 1 243 ? -4.289 11.905 9.549 1.00 86.81 243 VAL A C 1
ATOM 1803 O O . VAL A 1 243 ? -4.140 12.891 10.270 1.00 86.81 243 VAL A O 1
ATOM 1806 N N . LEU A 1 244 ? -4.121 10.657 9.988 1.00 91.81 244 LEU A N 1
ATOM 1807 C CA . LEU A 1 244 ? -3.632 10.353 11.334 1.00 91.81 244 LEU A CA 1
ATOM 1808 C C . LEU A 1 244 ? -2.236 9.761 11.238 1.00 91.81 244 LEU A C 1
ATOM 1810 O O . LEU A 1 244 ? -2.039 8.792 10.497 1.00 91.81 244 LEU A O 1
ATOM 1814 N N . LEU A 1 245 ? -1.325 10.318 12.029 1.00 93.81 245 LEU A N 1
ATOM 1815 C CA . LEU A 1 245 ? 0.070 9.926 12.120 1.00 93.81 245 LEU A CA 1
ATOM 1816 C C . LEU A 1 245 ? 0.379 9.404 13.532 1.00 93.81 245 LEU A C 1
ATOM 1818 O O . LEU A 1 245 ? 0.527 10.204 14.457 1.00 93.81 245 LEU A O 1
ATOM 1822 N N . PRO A 1 246 ? 0.442 8.082 13.730 1.00 95.75 246 PRO A N 1
ATOM 1823 C CA . PRO A 1 246 ? 0.719 7.491 15.036 1.00 95.75 246 PRO A CA 1
ATOM 1824 C C . PRO A 1 246 ? 2.188 7.641 15.466 1.00 95.75 246 PRO A C 1
ATOM 1826 O O . PRO A 1 246 ? 3.119 7.305 14.728 1.00 95.75 246 PRO A O 1
ATOM 1829 N N . ILE A 1 247 ? 2.380 8.067 16.713 1.00 96.81 247 ILE A N 1
ATOM 1830 C CA . ILE A 1 247 ? 3.652 8.044 17.438 1.00 96.81 247 ILE A CA 1
ATOM 1831 C C . ILE A 1 247 ? 3.540 6.976 18.518 1.00 96.81 247 ILE A C 1
ATOM 1833 O O . ILE A 1 247 ? 2.710 7.083 19.417 1.00 96.81 247 ILE A O 1
ATOM 1837 N N . ASN A 1 248 ? 4.348 5.927 18.416 1.00 96.06 248 ASN A N 1
ATOM 1838 C CA . ASN A 1 248 ? 4.301 4.803 19.335 1.00 96.06 248 ASN A CA 1
ATOM 1839 C C . ASN A 1 248 ? 5.243 5.030 20.521 1.00 96.06 248 ASN A C 1
ATOM 1841 O O . ASN A 1 248 ? 6.463 4.920 20.382 1.00 96.06 248 ASN A O 1
ATOM 1845 N N . SER A 1 249 ? 4.665 5.301 21.686 1.00 95.56 249 SER A N 1
ATOM 1846 C CA . SER A 1 249 ? 5.363 5.426 22.966 1.00 95.56 249 SER A CA 1
ATOM 1847 C C . SER A 1 249 ? 5.120 4.223 23.888 1.00 95.56 249 SER A C 1
ATOM 1849 O O . SER A 1 249 ? 5.427 4.294 25.078 1.00 95.56 249 SER A O 1
ATOM 1851 N N . CYS A 1 250 ? 4.572 3.117 23.369 1.00 93.31 250 CYS A N 1
ATOM 1852 C CA . CYS A 1 250 ? 4.401 1.866 24.105 1.00 93.31 250 CYS A CA 1
ATOM 1853 C C . CYS A 1 250 ? 5.748 1.162 24.321 1.00 93.31 250 CYS A C 1
ATOM 1855 O O . CYS A 1 250 ? 6.599 1.108 23.430 1.00 93.31 250 CYS A O 1
ATOM 1857 N N . VAL A 1 251 ? 5.919 0.563 25.499 1.00 87.44 251 VAL A N 1
ATOM 1858 C CA . VAL A 1 251 ? 7.128 -0.191 25.872 1.00 87.44 251 VAL A CA 1
ATOM 1859 C C . VAL A 1 251 ? 7.086 -1.597 25.277 1.00 87.44 251 VAL A C 1
ATOM 1861 O O . VAL A 1 251 ? 8.118 -2.152 24.906 1.00 87.44 251 VAL A O 1
ATOM 1864 N N . SER A 1 252 ? 5.884 -2.166 25.161 1.00 83.31 252 SER A N 1
ATOM 1865 C CA . SER A 1 252 ? 5.642 -3.510 24.623 1.00 83.31 252 SER A CA 1
ATOM 1866 C C . SER A 1 252 ? 6.043 -3.681 23.149 1.00 83.31 252 SER A C 1
ATOM 1868 O O . SER A 1 252 ? 6.303 -4.803 22.713 1.00 83.31 252 SER A O 1
ATOM 1870 N N . GLY A 1 253 ? 6.152 -2.579 22.401 1.00 78.94 253 GLY A N 1
ATOM 1871 C CA . GLY A 1 253 ? 6.386 -2.581 20.961 1.00 78.94 253 GLY A CA 1
ATOM 1872 C C . GLY A 1 253 ? 5.107 -2.891 20.174 1.00 78.94 253 GLY A C 1
ATOM 1873 O O . GLY A 1 253 ? 4.381 -3.836 20.464 1.00 78.94 253 GLY A O 1
ATOM 1874 N N . GLY A 1 254 ? 4.829 -2.093 19.141 1.00 85.81 254 GLY A N 1
ATOM 1875 C CA . GLY A 1 254 ? 3.576 -2.179 18.378 1.00 85.81 254 GLY A CA 1
ATOM 1876 C C . GLY A 1 254 ? 2.426 -1.380 19.002 1.00 85.81 254 GLY A C 1
ATOM 1877 O O . GLY A 1 254 ? 2.625 -0.652 19.970 1.00 85.81 254 GLY A O 1
ATOM 1878 N N . LEU A 1 255 ? 1.243 -1.457 18.388 1.00 90.62 255 LEU A N 1
ATOM 1879 C CA . LEU A 1 255 ? 0.063 -0.678 18.774 1.00 90.62 255 LEU A CA 1
ATOM 1880 C C . LEU A 1 255 ? -0.969 -1.587 19.469 1.00 90.62 255 LEU A C 1
ATOM 1882 O O . LEU A 1 255 ? -1.292 -2.644 18.919 1.00 90.62 255 LEU A O 1
ATOM 1886 N N . PRO A 1 256 ? -1.502 -1.213 20.647 1.00 90.75 256 PRO A N 1
ATOM 1887 C CA . PRO A 1 256 ? -2.357 -2.101 21.430 1.00 90.75 256 PRO A CA 1
ATOM 1888 C C . PRO A 1 256 ? -3.815 -2.129 20.942 1.00 90.75 256 PRO A C 1
ATOM 1890 O O . PRO A 1 256 ? -4.411 -1.101 20.623 1.00 90.75 256 PRO A O 1
ATOM 1893 N N . ALA A 1 257 ? -4.429 -3.316 20.967 1.00 93.81 257 ALA A N 1
ATOM 1894 C CA . ALA A 1 257 ? -5.865 -3.532 20.754 1.00 93.81 257 ALA A CA 1
ATOM 1895 C C . ALA A 1 257 ? -6.434 -2.828 19.495 1.00 93.81 257 ALA A C 1
ATOM 1897 O O . ALA A 1 257 ? -5.878 -2.948 18.402 1.00 93.81 257 ALA A O 1
ATOM 1898 N N . TRP A 1 258 ? -7.544 -2.091 19.637 1.00 95.31 258 TRP A N 1
ATOM 1899 C CA . TRP A 1 258 ? -8.231 -1.399 18.540 1.00 95.31 258 TRP A CA 1
ATOM 1900 C C . TRP A 1 258 ? -7.385 -0.294 17.885 1.00 95.31 258 TRP A C 1
ATOM 1902 O O . TRP A 1 258 ? -7.667 0.077 16.747 1.00 95.31 258 TRP A O 1
ATOM 1912 N N . LEU A 1 259 ? -6.321 0.199 18.534 1.00 96.00 259 LEU A N 1
ATOM 1913 C CA . LEU A 1 259 ? -5.391 1.151 17.909 1.00 96.00 259 LEU A CA 1
ATOM 1914 C C . LEU A 1 259 ? -4.592 0.481 16.787 1.00 96.00 259 LEU A C 1
ATOM 1916 O O . LEU A 1 259 ? -4.310 1.118 15.774 1.00 96.00 259 LEU A O 1
ATOM 1920 N N . GLY A 1 260 ? -4.297 -0.817 16.921 1.00 95.38 260 GLY A N 1
ATOM 1921 C CA . GLY A 1 260 ? -3.717 -1.610 15.838 1.00 95.38 260 GLY A CA 1
ATOM 1922 C C . GLY A 1 260 ? -4.613 -1.623 14.600 1.00 95.38 260 GLY A C 1
ATOM 1923 O O . GLY A 1 260 ? -4.110 -1.497 13.489 1.00 95.38 260 GLY A O 1
ATOM 1924 N N . LEU A 1 261 ? -5.937 -1.688 14.785 1.00 95.94 261 LEU A N 1
ATOM 1925 C CA . LEU A 1 261 ? -6.902 -1.526 13.696 1.00 95.94 261 LEU A CA 1
ATOM 1926 C C . LEU A 1 261 ? -6.916 -0.085 13.176 1.00 95.94 261 LEU A C 1
ATOM 1928 O O . LEU A 1 261 ? -6.770 0.110 11.978 1.00 95.94 261 LEU A O 1
ATOM 1932 N N . ALA A 1 262 ? -7.056 0.920 14.044 1.00 94.94 262 ALA A N 1
ATOM 1933 C CA . ALA A 1 262 ? -7.196 2.326 13.643 1.00 94.94 262 ALA A CA 1
ATOM 1934 C C . ALA A 1 262 ? -6.038 2.835 12.763 1.00 94.94 262 ALA A C 1
ATOM 1936 O O . ALA A 1 262 ? -6.237 3.682 11.888 1.00 94.94 262 ALA A O 1
ATOM 1937 N N . PHE A 1 263 ? -4.836 2.300 12.978 1.00 94.88 263 PHE A N 1
ATOM 1938 C CA . PHE A 1 263 ? -3.624 2.679 12.256 1.00 94.88 263 PHE A CA 1
ATOM 1939 C C . PHE A 1 263 ? -3.107 1.598 11.299 1.00 94.88 263 PHE A C 1
ATOM 1941 O O . PHE A 1 263 ? -2.015 1.749 10.749 1.00 94.88 263 PHE A O 1
ATOM 1948 N N . ALA A 1 264 ? -3.866 0.525 11.065 1.00 94.06 264 ALA A N 1
ATOM 1949 C CA . ALA A 1 264 ? -3.427 -0.553 10.190 1.00 94.06 264 ALA A CA 1
ATOM 1950 C C . ALA A 1 264 ? -3.114 -0.047 8.775 1.00 94.06 264 ALA A C 1
ATOM 1952 O O . ALA A 1 264 ? -3.848 0.761 8.194 1.00 94.06 264 ALA A O 1
ATOM 1953 N N . GLY A 1 265 ? -2.003 -0.536 8.223 1.00 89.44 265 GLY A N 1
ATOM 1954 C CA . GLY A 1 265 ? -1.477 -0.099 6.932 1.00 89.44 265 GLY A CA 1
ATOM 1955 C C . GLY A 1 265 ? -0.794 1.273 6.941 1.00 89.44 265 GLY A C 1
ATOM 1956 O O . GLY A 1 265 ? -0.293 1.671 5.896 1.00 89.44 265 GLY A O 1
ATOM 1957 N N . ARG A 1 266 ? -0.731 1.999 8.066 1.00 89.31 266 ARG A N 1
ATOM 1958 C CA . ARG A 1 266 ? -0.041 3.299 8.165 1.00 89.31 266 ARG A CA 1
ATOM 1959 C C . ARG A 1 266 ? 1.359 3.145 8.755 1.00 89.31 266 ARG A C 1
ATOM 1961 O O . ARG A 1 266 ? 1.613 2.256 9.567 1.00 89.31 266 ARG A O 1
ATOM 1968 N N . LEU A 1 267 ? 2.259 4.051 8.379 1.00 87.19 267 LEU A N 1
ATOM 1969 C CA . LEU A 1 267 ? 3.543 4.200 9.064 1.00 87.19 267 LEU A CA 1
ATOM 1970 C C . LEU A 1 267 ? 3.343 4.765 10.471 1.00 87.19 267 LEU A C 1
ATOM 1972 O O . LEU A 1 267 ? 2.510 5.646 10.682 1.00 87.19 267 LEU A O 1
ATOM 1976 N N . TRP A 1 268 ? 4.159 4.293 11.407 1.00 90.94 268 TRP A N 1
ATOM 1977 C CA . TRP A 1 268 ? 4.226 4.801 12.771 1.00 90.94 268 TRP A CA 1
ATOM 1978 C C . TRP A 1 268 ? 5.681 4.990 13.193 1.00 90.94 268 TRP A C 1
ATOM 1980 O O . TRP A 1 268 ? 6.570 4.286 12.713 1.00 90.94 268 TRP A O 1
ATOM 1990 N N . TYR A 1 269 ? 5.915 5.944 14.093 1.00 92.00 269 TYR A N 1
ATOM 1991 C CA . TYR A 1 269 ? 7.259 6.311 14.541 1.00 92.00 269 TYR A CA 1
ATOM 1992 C C . TYR A 1 269 ? 7.445 5.938 16.013 1.00 92.00 269 TYR A C 1
ATOM 1994 O O . TYR A 1 269 ? 6.639 6.371 16.839 1.00 92.00 269 TYR A O 1
ATOM 2002 N N . PRO A 1 270 ? 8.465 5.138 16.372 1.00 92.00 270 PRO A N 1
ATOM 2003 C CA . PRO A 1 270 ? 8.754 4.836 17.766 1.00 92.00 270 PRO A CA 1
ATOM 2004 C C . PRO A 1 270 ? 9.336 6.067 18.469 1.00 92.00 270 PRO A C 1
ATOM 2006 O O . PRO A 1 270 ? 10.347 6.614 18.033 1.00 92.00 270 PRO A O 1
ATOM 2009 N N . LEU A 1 271 ? 8.729 6.470 19.584 1.00 94.25 271 LEU A N 1
ATOM 2010 C CA . LEU A 1 271 ? 9.239 7.534 20.446 1.00 94.25 271 LEU A CA 1
ATOM 2011 C C . LEU A 1 271 ? 8.980 7.176 21.914 1.00 94.25 271 LEU A C 1
ATOM 2013 O O . LEU A 1 271 ? 7.959 7.575 22.481 1.00 94.25 271 LEU A O 1
ATOM 2017 N N . PRO A 1 272 ? 9.865 6.375 22.530 1.00 92.50 272 PRO A N 1
ATOM 2018 C CA . PRO A 1 272 ? 9.689 5.951 23.908 1.00 92.50 272 PRO A CA 1
ATOM 2019 C C . PRO A 1 272 ? 9.888 7.147 24.848 1.00 92.50 272 PRO A C 1
ATOM 2021 O O . PRO A 1 272 ? 10.817 7.942 24.692 1.00 92.50 272 PRO A O 1
ATOM 2024 N N . SER A 1 273 ? 8.992 7.300 25.822 1.00 93.69 273 SER A N 1
ATOM 2025 C CA . SER A 1 273 ? 8.945 8.488 26.685 1.00 93.69 273 SER A CA 1
ATOM 2026 C C . SER A 1 273 ? 10.141 8.629 27.630 1.00 93.69 273 SER A C 1
ATOM 2028 O O . SER A 1 273 ? 10.385 9.713 28.149 1.00 93.69 273 SER A O 1
ATOM 2030 N N . ASP A 1 274 ? 10.870 7.543 27.882 1.00 93.75 274 ASP A N 1
ATOM 2031 C CA . ASP A 1 274 ? 12.079 7.507 28.709 1.00 93.75 274 ASP A CA 1
ATOM 2032 C C . ASP A 1 274 ? 13.355 7.880 27.933 1.00 93.75 274 ASP A C 1
ATOM 2034 O O . ASP A 1 274 ? 14.403 8.092 28.543 1.00 93.75 274 ASP A O 1
ATOM 2038 N N . ASN A 1 275 ? 13.283 7.995 26.600 1.00 93.44 275 ASN A N 1
ATOM 2039 C CA . ASN A 1 275 ? 14.425 8.330 25.753 1.00 93.44 275 ASN A CA 1
ATOM 2040 C C . ASN A 1 275 ? 14.005 9.098 24.488 1.00 93.44 275 ASN A C 1
ATOM 2042 O O . ASN A 1 275 ? 14.148 8.613 23.364 1.00 93.44 275 ASN A O 1
ATOM 2046 N N . LEU A 1 276 ? 13.499 10.316 24.680 1.00 95.38 276 LEU A N 1
ATOM 2047 C CA . LEU A 1 276 ? 13.026 11.178 23.591 1.00 95.38 276 LEU A CA 1
ATOM 2048 C C . LEU A 1 276 ? 14.145 11.551 22.607 1.00 95.38 276 LEU A C 1
ATOM 2050 O O . LEU A 1 276 ? 13.944 11.502 21.398 1.00 95.38 276 LEU A O 1
ATOM 2054 N N . GLU A 1 277 ? 15.352 11.815 23.118 1.00 95.00 277 GLU A N 1
ATOM 2055 C CA . GLU A 1 277 ? 16.531 12.185 22.317 1.00 95.00 277 GLU A CA 1
ATOM 2056 C C . GLU A 1 277 ? 16.970 11.099 21.328 1.00 95.00 277 GLU A C 1
ATOM 2058 O O . GLU A 1 277 ? 17.670 11.383 20.352 1.00 95.00 277 GLU A O 1
ATOM 2063 N N . ARG A 1 278 ? 16.528 9.849 21.525 1.00 91.94 278 ARG A N 1
ATOM 2064 C CA . ARG A 1 278 ? 16.768 8.765 20.570 1.00 91.94 278 ARG A CA 1
ATOM 2065 C C . ARG A 1 278 ? 16.308 9.134 19.162 1.00 91.94 278 ARG A C 1
ATOM 2067 O O . ARG A 1 278 ? 16.965 8.716 18.217 1.00 91.94 278 ARG A O 1
ATOM 2074 N N . ILE A 1 279 ? 15.241 9.920 19.022 1.00 93.81 279 ILE A N 1
ATOM 2075 C CA . ILE A 1 279 ? 14.679 10.293 17.719 1.00 93.81 279 ILE A CA 1
ATOM 2076 C C . ILE A 1 279 ? 15.676 11.062 16.831 1.00 93.81 279 ILE A C 1
ATOM 2078 O O . ILE A 1 279 ? 15.555 11.069 15.607 1.00 93.81 279 ILE A O 1
ATOM 2082 N N . HIS A 1 280 ? 16.674 11.712 17.439 1.00 94.25 280 HIS A N 1
ATOM 2083 C CA . HIS A 1 280 ? 17.735 12.427 16.732 1.00 94.25 280 HIS A CA 1
ATOM 2084 C C . HIS A 1 280 ? 18.928 11.543 16.377 1.00 94.25 280 HIS A C 1
ATOM 2086 O O . HIS A 1 280 ? 19.772 11.958 15.579 1.00 94.25 280 HIS A O 1
ATOM 2092 N N . LYS A 1 281 ? 19.023 10.342 16.957 1.00 92.50 281 LYS A N 1
ATOM 2093 C CA . LYS A 1 281 ? 20.143 9.437 16.732 1.00 92.50 281 LYS A CA 1
ATOM 2094 C C . LYS A 1 281 ? 20.087 8.931 15.286 1.00 92.50 281 LYS A C 1
ATOM 2096 O O . LYS A 1 281 ? 19.091 8.322 14.911 1.00 92.50 281 LYS A O 1
ATOM 2101 N N . PRO A 1 282 ? 21.133 9.145 14.467 1.00 89.81 282 PRO A N 1
ATOM 2102 C CA . PRO A 1 282 ? 21.178 8.588 13.121 1.00 89.81 282 PRO A CA 1
ATOM 2103 C C . PRO A 1 282 ? 20.958 7.079 13.153 1.00 89.81 282 PRO A C 1
ATOM 2105 O O . PRO A 1 282 ? 21.518 6.399 14.018 1.00 89.81 282 PRO A O 1
ATOM 2108 N N . TYR A 1 283 ? 20.201 6.542 12.197 1.00 86.56 283 TYR A N 1
ATOM 2109 C CA . TYR A 1 283 ? 19.876 5.116 12.156 1.00 86.56 283 TYR A CA 1
ATOM 2110 C C . TYR A 1 283 ? 21.129 4.235 12.179 1.00 86.56 283 TYR A C 1
ATOM 2112 O O . TYR A 1 283 ? 21.176 3.247 12.906 1.00 86.56 283 TYR A O 1
ATOM 2120 N N . ALA A 1 284 ? 22.194 4.649 11.486 1.00 81.62 284 ALA A N 1
ATOM 2121 C CA . ALA A 1 284 ? 23.485 3.959 11.488 1.00 81.62 284 ALA A CA 1
ATOM 2122 C C . ALA A 1 284 ? 24.162 3.872 12.875 1.00 81.62 284 ALA A C 1
ATOM 2124 O O . ALA A 1 284 ? 25.059 3.058 13.073 1.00 81.62 284 ALA A O 1
ATOM 2125 N N . GLN A 1 285 ? 23.759 4.710 13.835 1.00 86.62 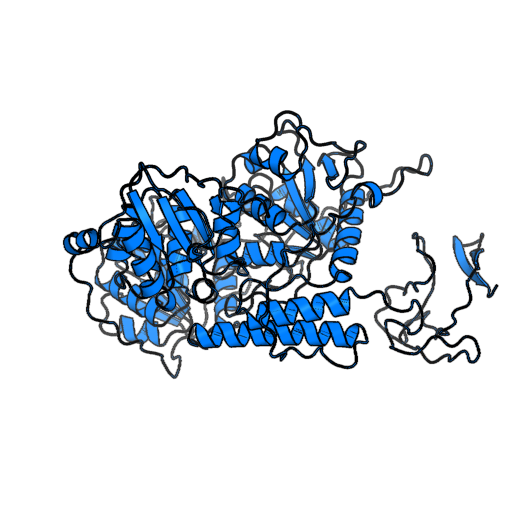285 GLN A N 1
ATOM 2126 C CA . GLN A 1 285 ? 24.264 4.713 15.210 1.00 86.62 285 GLN A CA 1
ATOM 2127 C C . GLN A 1 285 ? 23.317 4.009 16.194 1.00 86.62 285 GLN A C 1
ATOM 2129 O O . GLN A 1 285 ? 23.678 3.789 17.354 1.00 86.62 285 GLN A O 1
ATOM 2134 N N . VAL A 1 286 ? 22.087 3.690 15.789 1.00 84.25 286 VAL A N 1
ATOM 2135 C CA . VAL A 1 286 ? 21.132 2.945 16.613 1.00 84.25 286 VAL A CA 1
ATOM 2136 C C . VAL A 1 286 ? 21.506 1.462 16.5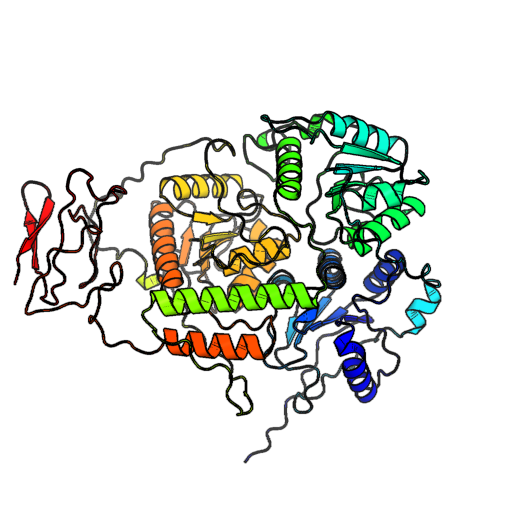43 1.00 84.25 286 VAL A C 1
ATOM 2138 O O . VAL A 1 286 ? 21.459 0.842 15.483 1.00 84.25 286 VAL A O 1
ATOM 2141 N N . GLU A 1 287 ? 21.906 0.886 17.678 1.00 81.75 287 GLU A N 1
ATOM 2142 C CA . GLU A 1 287 ? 22.276 -0.529 17.750 1.00 81.75 287 GLU A CA 1
ATOM 2143 C C . GLU A 1 287 ? 21.082 -1.406 17.354 1.00 81.75 287 GLU A C 1
ATOM 2145 O O . GLU A 1 287 ? 19.971 -1.223 17.851 1.00 81.75 287 GLU A O 1
ATOM 2150 N N . GLY A 1 288 ? 21.305 -2.330 16.417 1.00 77.00 288 GLY A N 1
ATOM 2151 C CA . GLY A 1 288 ? 20.243 -3.178 15.880 1.00 77.00 288 GLY A CA 1
ATOM 2152 C C . GLY A 1 288 ? 19.230 -2.450 14.989 1.00 77.00 288 GLY A C 1
ATOM 2153 O O . GLY A 1 288 ? 18.226 -3.059 14.620 1.00 77.00 288 GLY A O 1
ATOM 2154 N N . SER A 1 289 ? 19.464 -1.182 14.616 1.00 79.81 289 SER A N 1
ATOM 2155 C CA . SER A 1 289 ? 18.643 -0.524 13.600 1.00 79.81 289 SER A CA 1
ATOM 2156 C C . SER A 1 289 ? 18.741 -1.278 12.289 1.00 79.81 289 SER A C 1
ATOM 2158 O O . SER A 1 289 ? 19.822 -1.540 11.764 1.00 79.81 289 SER A O 1
ATOM 2160 N N . ALA A 1 290 ? 17.575 -1.602 11.752 1.00 73.62 290 ALA A N 1
ATOM 2161 C CA . ALA A 1 290 ? 17.464 -2.232 10.456 1.00 73.62 290 ALA A CA 1
ATOM 2162 C C . ALA A 1 290 ? 17.555 -1.195 9.310 1.00 73.62 290 ALA A C 1
ATOM 2164 O O . ALA A 1 290 ? 17.729 -1.583 8.159 1.00 73.62 290 ALA A O 1
ATOM 2165 N N . CYS A 1 291 ? 17.472 0.110 9.619 1.00 80.75 291 CYS A N 1
ATOM 2166 C CA . CYS A 1 291 ? 17.752 1.187 8.673 1.00 80.75 291 CYS A CA 1
ATOM 2167 C C . CYS A 1 291 ? 19.250 1.559 8.707 1.00 80.75 291 CYS A C 1
ATOM 2169 O O . CYS A 1 291 ? 19.841 1.723 9.774 1.00 80.75 291 CYS A O 1
ATOM 2171 N N . CYS A 1 292 ? 19.859 1.698 7.534 1.00 80.00 292 CYS A N 1
ATOM 2172 C CA . CYS A 1 292 ? 21.274 1.929 7.264 1.00 80.00 292 CYS A CA 1
ATOM 2173 C C . CYS A 1 292 ? 21.520 3.246 6.504 1.00 80.00 292 CYS A C 1
ATOM 2175 O O . CYS A 1 292 ? 22.638 3.487 6.050 1.00 80.00 292 CYS A O 1
ATOM 2177 N N . VAL A 1 293 ? 20.501 4.097 6.333 1.00 80.69 293 VAL A N 1
ATOM 2178 C CA . VAL A 1 293 ? 20.668 5.426 5.727 1.00 80.69 293 VAL A CA 1
ATOM 2179 C C . VAL A 1 293 ? 21.459 6.304 6.704 1.00 80.69 293 VAL A C 1
ATOM 2181 O O . VAL A 1 293 ? 20.992 6.596 7.802 1.00 80.69 293 VAL A O 1
ATOM 2184 N N . ALA A 1 294 ? 22.688 6.666 6.324 1.00 77.12 294 ALA A N 1
ATOM 2185 C CA . ALA A 1 294 ? 23.706 7.163 7.253 1.00 77.12 294 ALA A CA 1
ATOM 2186 C C . ALA A 1 294 ? 23.366 8.512 7.899 1.00 77.12 294 ALA A C 1
ATOM 2188 O O . ALA A 1 294 ? 23.746 8.759 9.043 1.00 77.12 294 ALA A O 1
ATOM 2189 N N . ASP A 1 295 ? 22.663 9.376 7.175 1.00 76.88 295 ASP A N 1
ATOM 2190 C CA . ASP A 1 295 ? 22.255 10.692 7.643 1.00 76.88 295 ASP A CA 1
ATOM 2191 C C . ASP A 1 295 ? 20.803 10.739 8.120 1.00 76.88 295 ASP A C 1
ATOM 2193 O O . ASP A 1 295 ? 20.417 11.740 8.696 1.00 76.88 295 ASP A O 1
ATOM 2197 N N . ALA A 1 296 ? 19.984 9.708 7.925 1.00 83.50 296 ALA A N 1
ATOM 2198 C CA . ALA A 1 296 ? 18.594 9.756 8.368 1.00 83.50 296 ALA A CA 1
ATOM 2199 C C . ALA A 1 296 ? 18.459 9.359 9.847 1.00 83.50 296 ALA A C 1
ATOM 2201 O O . ALA A 1 296 ? 19.219 8.543 10.375 1.00 83.50 296 ALA A O 1
ATOM 2202 N N . CYS A 1 297 ? 17.461 9.933 10.508 1.00 90.19 297 CYS A N 1
ATOM 2203 C CA . CYS A 1 297 ? 16.995 9.554 11.838 1.00 90.19 297 CYS A CA 1
ATOM 2204 C C . CYS A 1 297 ? 15.472 9.661 11.883 1.00 90.19 297 CYS A C 1
ATOM 2206 O O . CYS A 1 297 ? 14.863 10.303 11.018 1.00 90.19 297 CYS A O 1
ATOM 2208 N N . GLU A 1 298 ? 14.852 9.088 12.913 1.00 90.94 298 GLU A N 1
ATOM 2209 C CA . GLU A 1 298 ? 13.401 9.123 13.085 1.00 90.94 298 GLU A CA 1
ATOM 2210 C C . GLU A 1 298 ? 12.844 10.557 13.051 1.00 90.94 298 GLU A C 1
ATOM 2212 O O . GLU A 1 298 ? 11.751 10.766 12.532 1.00 90.94 298 GLU A O 1
ATOM 2217 N N . ALA A 1 299 ? 13.593 11.558 13.530 1.00 93.44 299 ALA A N 1
ATOM 2218 C CA . ALA A 1 299 ? 13.143 12.948 13.557 1.00 93.44 299 ALA A CA 1
ATOM 2219 C C . ALA A 1 299 ? 13.062 13.550 12.154 1.00 93.44 299 ALA A C 1
ATOM 2221 O O . ALA A 1 299 ? 12.096 14.242 11.834 1.00 93.44 299 ALA A O 1
ATOM 2222 N N . THR A 1 300 ? 14.067 13.283 11.314 1.00 90.81 300 THR A N 1
ATOM 2223 C CA . THR A 1 300 ? 14.074 13.751 9.920 1.00 90.81 300 THR A CA 1
ATOM 2224 C C . THR A 1 300 ? 12.947 13.080 9.136 1.00 90.81 300 THR A C 1
ATOM 2226 O O . THR A 1 300 ? 12.228 13.750 8.397 1.00 90.81 300 THR A O 1
ATOM 2229 N N . ASP A 1 301 ? 12.737 11.778 9.340 1.00 88.06 301 ASP A N 1
ATOM 2230 C CA . ASP A 1 301 ? 11.698 11.012 8.647 1.00 88.06 301 ASP A CA 1
ATOM 2231 C C . ASP A 1 301 ? 10.290 11.428 9.083 1.00 88.06 301 ASP A C 1
ATOM 2233 O O . ASP A 1 301 ? 9.404 11.578 8.240 1.00 88.06 301 ASP A O 1
ATOM 2237 N N . LEU A 1 302 ? 10.089 11.664 10.383 1.00 92.00 302 LEU A N 1
ATOM 2238 C CA . LEU A 1 302 ? 8.832 12.158 10.935 1.00 92.00 302 LEU A CA 1
ATOM 2239 C C . LEU A 1 302 ? 8.499 13.549 10.390 1.00 92.00 302 LEU A C 1
ATOM 2241 O O . LEU A 1 302 ? 7.403 13.767 9.877 1.00 92.00 302 LEU A O 1
ATOM 2245 N N . LEU A 1 303 ? 9.443 14.490 10.459 1.00 92.62 303 LEU A N 1
ATOM 2246 C CA . LEU A 1 303 ? 9.225 15.849 9.965 1.00 92.62 303 LEU A CA 1
ATOM 2247 C C . LEU A 1 303 ? 9.033 15.884 8.445 1.00 92.62 303 LEU A C 1
ATOM 2249 O O . LEU A 1 303 ? 8.204 16.650 7.960 1.00 92.62 303 LEU A O 1
ATOM 2253 N N . GLY A 1 304 ? 9.740 15.033 7.696 1.00 87.56 304 GLY A N 1
ATOM 2254 C CA . GLY A 1 304 ? 9.542 14.873 6.255 1.00 87.56 304 GLY A CA 1
ATOM 2255 C C . GLY A 1 304 ? 8.141 14.360 5.914 1.00 87.56 304 GLY A C 1
ATOM 2256 O O . GLY A 1 304 ? 7.502 14.878 4.997 1.00 87.56 304 GLY A O 1
ATOM 2257 N N . HIS A 1 305 ? 7.623 13.401 6.689 1.00 87.06 305 HIS A N 1
ATOM 2258 C CA . HIS A 1 305 ? 6.245 12.926 6.558 1.00 87.06 305 HIS A CA 1
ATOM 2259 C C . HIS A 1 305 ? 5.247 14.047 6.859 1.00 87.06 305 HIS A C 1
ATOM 2261 O O . HIS A 1 305 ? 4.346 14.290 6.061 1.00 87.06 305 HIS A O 1
ATOM 2267 N N . ILE A 1 306 ? 5.426 14.774 7.964 1.00 90.50 306 ILE A N 1
ATOM 2268 C CA . ILE A 1 306 ? 4.540 15.881 8.348 1.00 90.50 306 ILE A CA 1
ATOM 2269 C C . ILE A 1 306 ? 4.529 16.969 7.274 1.00 90.50 306 ILE A C 1
ATOM 2271 O O . ILE A 1 306 ? 3.458 17.362 6.822 1.00 90.50 306 ILE A O 1
ATOM 2275 N N . ALA A 1 307 ? 5.702 17.424 6.826 1.00 88.50 307 ALA A N 1
ATOM 2276 C CA . ALA A 1 307 ? 5.815 18.431 5.776 1.00 88.50 307 ALA A CA 1
ATOM 2277 C C . ALA A 1 307 ? 5.108 17.972 4.497 1.00 88.50 307 ALA A C 1
ATOM 2279 O O . ALA A 1 307 ? 4.335 18.720 3.904 1.00 88.50 307 ALA A O 1
ATOM 2280 N N . SER A 1 308 ? 5.311 16.713 4.116 1.00 80.62 308 SER A N 1
ATOM 2281 C CA . SER A 1 308 ? 4.634 16.140 2.966 1.00 80.62 308 SER A CA 1
ATOM 2282 C C . SER A 1 308 ? 3.114 16.101 3.116 1.00 80.62 308 SER A C 1
ATOM 2284 O O . SER A 1 308 ? 2.418 16.460 2.174 1.00 80.62 308 SER A O 1
ATOM 2286 N N . ALA A 1 309 ? 2.601 15.656 4.263 1.00 81.88 309 ALA A N 1
ATOM 2287 C CA . ALA A 1 309 ? 1.166 15.527 4.505 1.00 81.88 309 ALA A CA 1
ATOM 2288 C C . ALA A 1 309 ? 0.430 16.879 4.490 1.00 81.88 309 ALA A C 1
ATOM 2290 O O . ALA A 1 309 ? -0.794 16.904 4.402 1.00 81.88 309 ALA A O 1
ATOM 2291 N N . LEU A 1 310 ? 1.167 17.990 4.599 1.00 85.12 310 LEU A N 1
ATOM 2292 C CA . LEU A 1 310 ? 0.635 19.353 4.553 1.00 85.12 310 LEU A CA 1
ATOM 2293 C C . LEU A 1 310 ? 0.733 20.017 3.176 1.00 85.12 310 LEU A C 1
ATOM 2295 O O . LEU A 1 310 ? -0.016 20.958 2.919 1.00 85.12 310 LEU A O 1
ATOM 2299 N N . VAL A 1 311 ? 1.674 19.582 2.331 1.00 78.19 311 VAL A N 1
ATOM 2300 C CA . VAL A 1 311 ? 1.833 20.073 0.949 1.00 78.19 311 VAL A CA 1
ATOM 2301 C C . VAL A 1 311 ? 0.879 19.354 0.010 1.00 78.19 311 VAL A C 1
ATOM 2303 O O . VAL A 1 311 ? 0.287 19.970 -0.872 1.00 78.19 311 VAL A O 1
ATOM 2306 N N . ASP A 1 312 ? 0.744 18.047 0.202 1.00 65.12 312 ASP A N 1
ATOM 2307 C CA . ASP A 1 312 ? -0.238 17.250 -0.501 1.00 65.12 312 ASP A CA 1
ATOM 2308 C C . ASP A 1 312 ? -1.621 17.749 -0.041 1.00 65.12 312 ASP A C 1
ATOM 2310 O O . ASP A 1 312 ? -1.973 17.579 1.126 1.00 65.12 312 ASP A O 1
ATOM 2314 N N . GLU A 1 313 ? -2.392 18.411 -0.918 1.00 55.47 313 GLU A N 1
ATOM 2315 C CA . GLU A 1 313 ? -3.769 18.863 -0.649 1.00 55.47 313 GLU A CA 1
ATOM 2316 C C . GLU A 1 313 ? -4.707 17.648 -0.483 1.00 55.47 313 GLU A C 1
ATOM 2318 O O . GLU A 1 313 ? -5.684 17.464 -1.203 1.00 55.47 313 GLU A O 1
ATOM 2323 N N . CYS A 1 314 ? -4.457 16.810 0.524 1.00 50.28 314 CYS A N 1
ATOM 2324 C CA . CYS A 1 314 ? -5.274 15.675 0.954 1.00 50.28 314 CYS A CA 1
ATOM 2325 C C . CYS A 1 314 ? -6.673 16.127 1.449 1.00 50.28 314 CYS A C 1
ATOM 2327 O O . CYS A 1 314 ? -7.427 15.365 2.048 1.00 50.28 314 CYS A O 1
ATOM 2329 N N . HIS A 1 315 ? -7.036 17.393 1.233 1.00 49.28 315 HIS A N 1
ATOM 2330 C CA . HIS A 1 315 ? -8.160 18.097 1.831 1.00 49.28 315 HIS A CA 1
ATOM 2331 C C . HIS A 1 315 ? -9.323 18.307 0.862 1.00 49.28 315 HIS A C 1
ATOM 2333 O O . HIS A 1 315 ? -9.987 19.338 0.904 1.00 49.28 315 HIS A O 1
ATOM 2339 N N . LEU A 1 316 ? -9.613 17.321 0.022 1.00 46.00 316 LEU A N 1
ATOM 2340 C CA . LEU A 1 316 ? -10.938 17.194 -0.570 1.00 46.00 316 LEU A CA 1
ATOM 2341 C C . LEU A 1 316 ? -11.439 15.795 -0.235 1.00 46.00 316 LEU A C 1
ATOM 2343 O O . LEU A 1 316 ? -11.201 14.822 -0.949 1.00 46.00 316 LEU A O 1
ATOM 2347 N N . TYR A 1 317 ? -12.097 15.718 0.924 1.00 55.56 317 TYR A N 1
ATOM 2348 C CA . TYR A 1 317 ? -12.866 14.577 1.416 1.00 55.56 317 TYR A CA 1
ATOM 2349 C C . TYR A 1 317 ? -14.079 14.374 0.527 1.00 55.56 317 TYR A C 1
ATOM 2351 O O . TYR A 1 317 ? -15.216 14.690 0.872 1.00 55.56 317 TYR A O 1
ATOM 2359 N N . THR A 1 318 ? -13.802 13.926 -0.682 1.00 61.66 318 THR A N 1
ATOM 2360 C CA . THR A 1 318 ? -14.835 13.607 -1.633 1.00 61.66 318 THR A CA 1
ATOM 2361 C C . THR A 1 318 ? -15.360 12.210 -1.319 1.00 61.66 318 THR A C 1
ATOM 2363 O O . THR A 1 318 ? -14.631 11.357 -0.802 1.00 61.66 318 THR A O 1
ATOM 2366 N N . ALA A 1 319 ? -16.655 11.996 -1.547 1.00 78.00 319 ALA A N 1
ATOM 2367 C CA . ALA A 1 319 ? -17.261 10.683 -1.379 1.00 78.00 319 ALA A CA 1
ATOM 2368 C C . ALA A 1 319 ? -16.482 9.632 -2.193 1.00 78.00 319 ALA A C 1
ATOM 2370 O O . ALA A 1 319 ? -15.830 9.971 -3.183 1.00 78.00 319 ALA A O 1
ATOM 2371 N N . GLU A 1 320 ? -16.564 8.359 -1.803 1.00 86.75 320 GLU A N 1
ATOM 2372 C CA . GLU A 1 320 ? -15.915 7.248 -2.521 1.00 86.75 320 GLU A CA 1
ATOM 2373 C C . GLU A 1 320 ? -16.239 7.291 -4.030 1.00 86.75 320 GLU A C 1
ATOM 2375 O O . GLU A 1 320 ? -15.338 7.135 -4.852 1.00 86.75 320 GLU A O 1
ATOM 2380 N N . ASP A 1 321 ? -17.477 7.658 -4.390 1.00 87.19 321 ASP A N 1
ATOM 2381 C CA . ASP A 1 321 ? -17.917 7.943 -5.765 1.00 87.19 321 ASP A CA 1
ATOM 2382 C C . ASP A 1 321 ? -17.067 8.992 -6.488 1.00 87.19 321 ASP A C 1
ATOM 2384 O O . ASP A 1 321 ? -16.692 8.822 -7.645 1.00 87.19 321 ASP A O 1
ATOM 2388 N N . THR A 1 322 ? -16.769 10.106 -5.830 1.00 85.38 322 THR A N 1
ATOM 2389 C CA . THR A 1 322 ? -16.000 11.192 -6.434 1.00 85.38 322 THR A CA 1
ATOM 2390 C C . THR A 1 322 ? -14.527 10.817 -6.574 1.00 85.38 322 THR A C 1
ATOM 2392 O O . THR A 1 322 ? -13.917 11.161 -7.584 1.00 85.38 322 THR A O 1
ATOM 2395 N N . ARG A 1 323 ? -13.959 10.070 -5.613 1.00 85.00 323 ARG A N 1
ATOM 2396 C CA . ARG A 1 323 ? -12.597 9.518 -5.732 1.00 85.00 323 ARG A CA 1
ATOM 2397 C C . ARG A 1 323 ? -12.504 8.555 -6.910 1.00 85.00 323 ARG A C 1
ATOM 2399 O O . ARG A 1 323 ? -11.574 8.669 -7.706 1.00 85.00 323 ARG A O 1
ATOM 2406 N N . LEU A 1 324 ? -13.488 7.664 -7.051 1.00 89.56 324 LEU A N 1
ATOM 2407 C CA . LEU A 1 324 ? -13.597 6.766 -8.195 1.00 89.56 324 LEU A CA 1
ATOM 2408 C C . LEU A 1 324 ? -13.686 7.570 -9.499 1.00 89.56 324 LEU A C 1
ATOM 2410 O O . LEU A 1 324 ? -12.877 7.357 -10.391 1.00 89.56 324 LEU A O 1
ATOM 2414 N N . GLN A 1 325 ? -14.586 8.551 -9.599 1.00 89.38 325 GLN A N 1
ATOM 2415 C CA . GLN A 1 325 ? -14.721 9.388 -10.800 1.00 89.38 325 GLN A CA 1
ATOM 2416 C C . GLN A 1 325 ? -13.430 10.137 -11.158 1.00 89.38 325 GLN A C 1
ATOM 2418 O O . GLN A 1 325 ? -13.062 10.193 -12.332 1.00 89.38 325 GLN A O 1
ATOM 2423 N N . ALA A 1 326 ? -12.729 10.697 -10.168 1.00 86.88 326 ALA A N 1
ATOM 2424 C CA . ALA A 1 326 ? -11.454 11.378 -10.375 1.00 86.88 326 ALA A CA 1
ATOM 2425 C C . ALA A 1 326 ? -10.372 10.408 -10.872 1.00 86.88 326 ALA A C 1
ATOM 2427 O O . ALA A 1 326 ? -9.665 10.716 -11.833 1.00 86.88 326 ALA A O 1
ATOM 2428 N N . TYR A 1 327 ? -10.291 9.217 -10.272 1.00 89.19 327 TYR A N 1
ATOM 2429 C CA . TYR A 1 327 ? -9.402 8.150 -10.721 1.00 89.19 327 TYR A CA 1
ATOM 2430 C C . TYR A 1 327 ? -9.704 7.731 -12.166 1.00 89.19 327 TYR A C 1
ATOM 2432 O O . TYR A 1 327 ? -8.806 7.717 -13.008 1.00 89.19 327 TYR A O 1
ATOM 2440 N N . GLU A 1 328 ? -10.971 7.465 -12.492 1.00 92.19 328 GLU A N 1
ATOM 2441 C CA . GLU A 1 328 ? -11.382 7.081 -13.844 1.00 92.19 328 GLU A CA 1
ATOM 2442 C C . GLU A 1 328 ? -11.052 8.166 -14.871 1.00 92.19 328 GLU A C 1
ATOM 2444 O O . GLU A 1 328 ? -10.519 7.868 -15.942 1.00 92.19 328 GLU A O 1
ATOM 2449 N N . ALA A 1 329 ? -11.317 9.431 -14.537 1.00 90.38 329 ALA A N 1
ATOM 2450 C CA . ALA A 1 329 ? -10.982 10.563 -15.389 1.00 90.38 329 ALA A CA 1
ATOM 2451 C C . ALA A 1 329 ? -9.468 10.666 -15.626 1.00 90.38 329 ALA A C 1
ATOM 2453 O O . ALA A 1 329 ? -9.045 10.848 -16.769 1.00 90.38 329 ALA A O 1
ATOM 2454 N N . ALA A 1 330 ? -8.651 10.492 -14.582 1.00 89.62 330 ALA A N 1
ATOM 2455 C CA . ALA A 1 330 ? -7.195 10.511 -14.688 1.00 89.62 330 ALA A CA 1
ATOM 2456 C C . ALA A 1 330 ? -6.666 9.366 -15.568 1.00 89.62 330 ALA A C 1
ATOM 2458 O O . ALA A 1 330 ? -5.836 9.598 -16.450 1.00 89.62 330 ALA A O 1
ATOM 2459 N N . VAL A 1 331 ? -7.190 8.146 -15.397 1.00 92.25 331 VAL A N 1
ATOM 2460 C CA . VAL A 1 331 ? -6.835 6.989 -16.235 1.00 92.25 331 VAL A CA 1
ATOM 2461 C C . VAL A 1 331 ? -7.184 7.246 -17.694 1.00 92.25 331 VAL A C 1
ATOM 2463 O O . VAL A 1 331 ? -6.348 7.041 -18.576 1.00 92.25 331 VAL A O 1
ATOM 2466 N N . LEU A 1 332 ? -8.400 7.714 -17.973 1.00 92.44 332 LEU A N 1
ATOM 2467 C CA . LEU A 1 332 ? -8.828 7.997 -19.341 1.00 92.44 332 LEU A CA 1
ATOM 2468 C C . LEU A 1 332 ? -8.005 9.124 -19.975 1.00 92.44 332 LEU A C 1
ATOM 2470 O O . LEU A 1 332 ? -7.636 9.002 -21.144 1.00 92.44 332 LEU A O 1
ATOM 2474 N N . ALA A 1 333 ? -7.668 10.170 -19.218 1.00 91.00 333 ALA A N 1
ATOM 2475 C CA . ALA A 1 333 ? -6.810 11.256 -19.681 1.00 91.00 333 ALA A CA 1
ATOM 2476 C C . ALA A 1 333 ? -5.397 10.761 -20.038 1.00 91.00 333 ALA A C 1
ATOM 2478 O O . ALA A 1 333 ? -4.899 11.086 -21.117 1.00 91.00 333 ALA A O 1
ATOM 2479 N N . ASP A 1 334 ? -4.778 9.913 -19.205 1.00 90.81 334 ASP A N 1
ATOM 2480 C CA . ASP A 1 334 ? -3.491 9.278 -19.531 1.00 90.81 334 ASP A CA 1
ATOM 2481 C C . ASP A 1 334 ? -3.594 8.423 -20.806 1.00 90.81 334 ASP A C 1
ATOM 2483 O O . ASP A 1 334 ? -2.769 8.557 -21.716 1.00 90.81 334 ASP A O 1
ATOM 2487 N N . ARG A 1 335 ? -4.634 7.585 -20.938 1.00 91.31 335 ARG A N 1
ATOM 2488 C CA . ARG A 1 335 ? -4.809 6.751 -22.142 1.00 91.31 335 ARG A CA 1
ATOM 2489 C C . ARG A 1 335 ? -4.994 7.590 -23.403 1.00 91.31 335 ARG A C 1
ATOM 2491 O O . ARG A 1 335 ? -4.418 7.257 -24.440 1.00 91.31 335 ARG A O 1
ATOM 2498 N N . GLN A 1 336 ? -5.744 8.685 -23.317 1.00 89.56 336 GLN A N 1
ATOM 2499 C CA . GLN A 1 336 ? -5.907 9.638 -24.413 1.00 89.56 336 GLN A CA 1
ATOM 2500 C C . GLN A 1 336 ? -4.583 10.317 -24.771 1.00 89.56 336 GLN A C 1
ATOM 2502 O O . GLN A 1 336 ? -4.225 10.342 -25.948 1.00 89.56 336 GLN A O 1
ATOM 2507 N N . ALA A 1 337 ? -3.824 10.800 -23.785 1.00 87.69 337 ALA A N 1
ATOM 2508 C CA . ALA A 1 337 ? -2.522 11.423 -24.010 1.00 87.69 337 ALA A CA 1
ATOM 2509 C C . ALA A 1 337 ? -1.545 10.458 -24.700 1.00 87.69 337 ALA A C 1
ATOM 2511 O O . ALA A 1 337 ? -0.891 10.824 -25.679 1.00 87.69 337 ALA A O 1
ATOM 2512 N N . ARG A 1 338 ? -1.506 9.193 -24.264 1.00 87.12 338 ARG A N 1
ATOM 2513 C CA . ARG A 1 338 ? -0.704 8.142 -24.905 1.00 87.12 338 ARG A CA 1
ATOM 2514 C C . ARG A 1 338 ? -1.174 7.853 -26.325 1.00 87.12 338 ARG A C 1
ATOM 2516 O O . ARG A 1 338 ? -0.342 7.751 -27.218 1.00 87.12 338 ARG A O 1
ATOM 2523 N N . ALA A 1 339 ? -2.480 7.757 -26.563 1.00 86.12 339 ALA A N 1
ATOM 2524 C CA . ALA A 1 339 ? -3.027 7.561 -27.904 1.00 86.12 339 ALA A CA 1
ATOM 2525 C C . ALA A 1 339 ? -2.643 8.712 -28.853 1.00 86.12 339 ALA A C 1
ATOM 2527 O O . ALA A 1 339 ? -2.173 8.452 -29.964 1.00 86.12 339 ALA A O 1
ATOM 2528 N N . MET A 1 340 ? -2.748 9.963 -28.392 1.00 84.88 340 MET A N 1
ATOM 2529 C CA . MET A 1 340 ? -2.339 11.153 -29.148 1.00 84.88 340 MET A CA 1
ATOM 2530 C C . MET A 1 340 ? -0.835 11.163 -29.437 1.00 84.88 340 MET A C 1
ATOM 2532 O O . MET A 1 340 ? -0.441 11.344 -30.588 1.00 84.88 340 MET A O 1
ATOM 2536 N N . ALA A 1 341 ? 0.007 10.898 -28.431 1.00 83.44 341 ALA A N 1
ATOM 2537 C CA . ALA A 1 341 ? 1.461 10.787 -28.598 1.00 83.44 341 ALA A CA 1
ATOM 2538 C C . ALA A 1 341 ? 1.845 9.690 -29.604 1.00 83.44 341 ALA A C 1
ATOM 2540 O O . ALA A 1 341 ? 2.878 9.749 -30.268 1.00 83.44 341 ALA A O 1
ATOM 2541 N N . ALA A 1 342 ? 0.979 8.693 -29.738 1.00 82.06 342 ALA A N 1
ATOM 2542 C CA . ALA A 1 342 ? 1.139 7.577 -30.638 1.00 82.06 342 ALA A CA 1
ATOM 2543 C C . ALA A 1 342 ? 0.469 7.815 -32.018 1.00 82.06 342 ALA A C 1
ATOM 2545 O O . ALA A 1 342 ? 0.462 6.916 -32.856 1.00 82.06 342 ALA A O 1
ATOM 2546 N N . GLY A 1 343 ? -0.056 9.016 -32.288 1.00 83.94 343 GLY A N 1
ATOM 2547 C CA . GLY A 1 343 ? -0.615 9.414 -33.586 1.00 83.94 343 GLY A CA 1
ATOM 2548 C C . GLY A 1 343 ? -2.035 8.910 -33.866 1.00 83.94 343 GLY A C 1
ATOM 2549 O O . GLY A 1 343 ? -2.472 8.923 -35.016 1.00 83.94 343 GLY A O 1
ATOM 2550 N N . ILE A 1 344 ? -2.768 8.455 -32.848 1.00 83.75 344 ILE A N 1
ATOM 2551 C CA . ILE A 1 344 ? -4.166 8.029 -32.983 1.00 83.75 344 ILE A CA 1
ATOM 2552 C C . ILE A 1 344 ? -5.048 9.283 -32.897 1.00 83.75 344 ILE A C 1
ATOM 2554 O O . ILE A 1 344 ? -5.310 9.801 -31.815 1.00 83.75 344 ILE A O 1
ATOM 2558 N N . ALA A 1 345 ? -5.468 9.796 -34.059 1.00 68.94 345 ALA A N 1
ATOM 2559 C CA . ALA A 1 345 ? -6.128 11.100 -34.191 1.00 68.94 345 ALA A CA 1
ATOM 2560 C C . ALA A 1 345 ? -7.544 11.173 -33.590 1.00 68.94 345 ALA A C 1
ATOM 2562 O O . ALA A 1 345 ? -8.033 12.264 -33.307 1.00 68.94 345 ALA A O 1
ATOM 2563 N N . THR A 1 346 ? -8.221 10.037 -33.409 1.00 73.50 346 THR A N 1
ATOM 2564 C CA . THR A 1 346 ? -9.574 9.989 -32.842 1.00 73.50 346 THR A CA 1
ATOM 2565 C C . THR A 1 346 ? -9.602 8.954 -31.724 1.00 73.50 346 THR A C 1
ATOM 2567 O O . THR A 1 346 ? -9.286 7.791 -31.992 1.00 73.50 346 THR A O 1
ATOM 2570 N N . PRO A 1 347 ? -9.943 9.333 -30.476 1.00 68.06 347 PRO A N 1
ATOM 2571 C CA . PRO A 1 347 ? -10.102 8.352 -29.416 1.00 68.06 347 PRO A CA 1
ATOM 2572 C C . PRO A 1 347 ? -11.188 7.351 -29.833 1.00 68.06 347 PRO A C 1
ATOM 2574 O O . PRO A 1 347 ? -12.191 7.750 -30.435 1.00 68.06 347 PRO A O 1
ATOM 2577 N N . PRO A 1 348 ? -10.991 6.052 -29.570 1.00 71.12 348 PRO A N 1
ATOM 2578 C CA . PRO A 1 348 ? -11.970 5.051 -29.947 1.00 71.12 348 PRO A CA 1
ATOM 2579 C C . PRO A 1 348 ? -13.320 5.339 -29.278 1.00 71.12 348 PRO A C 1
ATOM 2581 O O . PRO A 1 348 ? -13.370 5.789 -28.134 1.00 71.12 348 PRO A O 1
ATOM 2584 N N . SER A 1 349 ? -14.420 5.084 -29.991 1.00 75.19 349 SER A N 1
ATOM 2585 C CA . SER A 1 349 ? -15.761 5.260 -29.428 1.00 75.19 349 SER A CA 1
ATOM 2586 C C . SER A 1 349 ? -15.982 4.259 -28.293 1.00 75.19 349 SER A C 1
ATOM 2588 O O . SER A 1 349 ? -16.032 3.051 -28.521 1.00 75.19 349 SER A O 1
ATOM 2590 N N . ILE A 1 350 ? -16.117 4.767 -27.069 1.00 73.62 350 ILE A N 1
ATOM 2591 C CA . ILE A 1 350 ? -16.351 3.961 -25.861 1.00 73.62 350 ILE A CA 1
ATOM 2592 C C . ILE A 1 350 ? -17.846 3.595 -25.734 1.00 73.62 350 ILE A C 1
ATOM 2594 O O . ILE A 1 350 ? -18.211 2.589 -25.123 1.00 73.62 350 ILE A O 1
ATOM 2598 N N . HIS A 1 351 ? -18.727 4.371 -26.372 1.00 73.75 351 HIS A N 1
ATOM 2599 C CA . HIS A 1 351 ? -20.181 4.223 -26.307 1.00 73.75 351 HIS A CA 1
ATOM 2600 C C . HIS A 1 351 ? -20.711 3.313 -27.423 1.00 73.75 351 HIS A C 1
ATOM 2602 O O . HIS A 1 351 ? -21.397 3.767 -28.337 1.00 73.75 351 HIS A O 1
ATOM 2608 N N . SER A 1 352 ? -20.400 2.016 -27.372 1.00 70.56 352 SER A N 1
ATOM 2609 C CA . SER A 1 352 ? -21.146 1.033 -28.170 1.00 70.56 352 SER A CA 1
ATOM 2610 C C . SER A 1 352 ? -22.329 0.491 -27.358 1.00 70.56 352 SER A C 1
ATOM 2612 O O . SER A 1 352 ? -22.182 0.143 -26.184 1.00 70.56 352 SER A O 1
ATOM 2614 N N . HIS A 1 353 ? -23.499 0.407 -27.998 1.00 73.25 353 HIS A N 1
ATOM 2615 C CA . HIS A 1 353 ? -24.728 -0.154 -27.422 1.00 73.25 353 HIS A CA 1
ATOM 2616 C C . HIS A 1 353 ? -24.681 -1.679 -27.239 1.00 73.25 353 HIS A C 1
ATOM 2618 O O . HIS A 1 353 ? -25.596 -2.247 -26.648 1.00 73.25 353 HIS A O 1
ATOM 2624 N N . GLU A 1 354 ? -23.644 -2.351 -27.741 1.00 78.38 354 GLU A N 1
ATOM 2625 C CA . GLU A 1 354 ? -23.501 -3.794 -27.570 1.00 78.38 354 GLU A CA 1
ATOM 2626 C C . GLU A 1 354 ? -23.084 -4.139 -26.133 1.00 78.38 354 GLU A C 1
ATOM 2628 O O . GLU A 1 354 ? -22.263 -3.423 -25.540 1.00 78.38 354 GLU A O 1
ATOM 2633 N N . PRO A 1 355 ? -23.627 -5.235 -25.565 1.00 80.38 355 PRO A N 1
ATOM 2634 C CA . PRO A 1 355 ? -23.218 -5.720 -24.257 1.00 80.38 355 PRO A CA 1
ATOM 2635 C C . PRO A 1 355 ? -21.729 -6.066 -24.284 1.00 80.38 355 PRO A C 1
ATOM 2637 O O . PRO A 1 355 ? -21.270 -6.865 -25.101 1.00 80.38 355 PRO A O 1
ATOM 2640 N N . TRP A 1 356 ? -20.965 -5.449 -23.387 1.00 84.94 356 TRP A N 1
ATOM 2641 C CA . TRP A 1 356 ? -19.545 -5.736 -23.252 1.00 84.94 356 TRP A CA 1
ATOM 2642 C C . TRP A 1 356 ? -19.359 -7.051 -22.500 1.00 84.94 356 TRP A C 1
ATOM 2644 O O . TRP A 1 356 ? -19.802 -7.192 -21.362 1.00 84.94 356 TRP A O 1
ATOM 2654 N N . VAL A 1 357 ? -18.697 -8.007 -23.145 1.00 84.44 357 VAL A N 1
ATOM 2655 C CA . VAL A 1 357 ? -18.276 -9.258 -22.517 1.00 84.44 357 VAL A CA 1
ATOM 2656 C C . VAL A 1 357 ? -16.781 -9.161 -22.271 1.00 84.44 357 VAL A C 1
ATOM 2658 O O . VAL A 1 357 ? -16.001 -9.008 -23.211 1.00 84.44 357 VAL A O 1
ATOM 2661 N N . TRP A 1 358 ? -16.381 -9.241 -21.004 1.00 83.94 358 TRP A N 1
ATOM 2662 C CA . TRP A 1 358 ? -14.971 -9.309 -20.654 1.00 83.94 358 TRP A CA 1
ATOM 2663 C C . TRP A 1 358 ? -14.362 -10.603 -21.192 1.00 83.94 358 TRP A C 1
ATOM 2665 O O . TRP A 1 358 ? -14.827 -11.704 -20.894 1.00 83.94 358 TRP A O 1
ATOM 2675 N N . THR A 1 359 ? -13.291 -10.460 -21.963 1.00 82.94 359 THR A N 1
ATOM 2676 C CA . THR A 1 359 ? -12.438 -11.570 -22.375 1.00 82.94 359 THR A CA 1
ATOM 2677 C C . THR A 1 359 ? -11.119 -11.466 -21.619 1.00 82.94 359 THR A C 1
ATOM 2679 O O . THR A 1 359 ? -10.457 -10.431 -21.745 1.00 82.94 359 THR A O 1
ATOM 2682 N N . PRO A 1 360 ? -10.710 -12.504 -20.868 1.00 79.12 360 PRO A N 1
ATOM 2683 C CA . PRO A 1 360 ? -9.418 -12.517 -20.197 1.00 79.12 360 PRO A CA 1
ATOM 2684 C C . PRO A 1 360 ? -8.285 -12.178 -21.166 1.00 79.12 360 PRO A C 1
ATOM 2686 O O . PRO A 1 360 ? -8.254 -12.667 -22.298 1.00 79.12 360 PRO A O 1
ATOM 2689 N N . GLU A 1 361 ? -7.354 -11.331 -20.728 1.00 74.19 361 GLU A N 1
ATOM 2690 C CA . GLU A 1 361 ? -6.207 -10.969 -21.554 1.00 74.19 361 GLU A CA 1
ATOM 2691 C C . GLU A 1 361 ? -5.360 -12.206 -21.854 1.00 74.19 361 GLU A C 1
ATOM 2693 O O . GLU A 1 361 ? -5.076 -13.009 -20.955 1.00 74.19 361 GLU A O 1
ATOM 2698 N N . ALA A 1 362 ? -4.882 -12.316 -23.098 1.00 72.31 362 ALA A N 1
ATOM 2699 C CA . ALA A 1 362 ? -3.813 -13.253 -23.399 1.00 72.31 362 ALA A CA 1
ATOM 2700 C C . ALA A 1 362 ? -2.638 -12.995 -22.434 1.00 72.31 362 ALA A C 1
ATOM 2702 O O . ALA A 1 362 ? -2.374 -11.838 -22.080 1.00 72.31 362 ALA A O 1
ATOM 2703 N N . PRO A 1 363 ? -1.933 -14.042 -21.977 1.00 64.94 363 PRO A N 1
ATOM 2704 C CA . PRO A 1 363 ? -0.753 -13.858 -21.154 1.00 64.94 363 PRO A CA 1
ATOM 2705 C C . PRO A 1 363 ? 0.225 -12.938 -21.882 1.00 64.94 363 PRO A C 1
ATOM 2707 O O . PRO A 1 363 ? 0.681 -13.255 -22.981 1.00 64.94 363 PRO A O 1
ATOM 2710 N N . THR A 1 364 ? 0.527 -11.786 -21.287 1.00 63.91 364 THR A N 1
ATOM 2711 C CA . THR A 1 364 ? 1.580 -10.908 -21.786 1.00 63.91 364 THR A CA 1
ATOM 2712 C C . THR A 1 364 ? 2.862 -11.723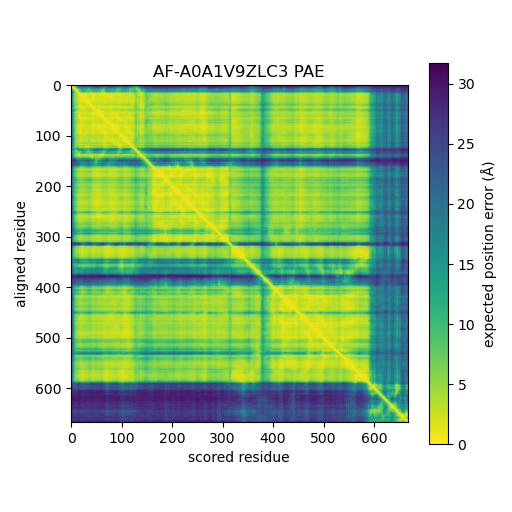 -21.755 1.00 63.91 364 THR A C 1
ATOM 2714 O O . THR A 1 364 ? 3.254 -12.208 -20.693 1.00 63.91 364 THR A O 1
ATOM 2717 N N . THR A 1 365 ? 3.491 -11.932 -22.910 1.00 67.19 365 THR A N 1
ATOM 2718 C CA . THR A 1 365 ? 4.755 -12.663 -22.963 1.00 67.19 365 THR A CA 1
ATOM 2719 C C . THR A 1 365 ? 5.778 -11.886 -22.153 1.00 67.19 365 THR A C 1
ATOM 2721 O O . THR A 1 365 ? 6.121 -10.756 -22.516 1.00 67.19 365 THR A O 1
ATOM 2724 N N . ILE A 1 366 ? 6.238 -12.479 -21.050 1.00 67.50 366 ILE A N 1
ATOM 2725 C CA . ILE A 1 366 ? 7.347 -11.921 -20.285 1.00 67.50 366 ILE A CA 1
ATOM 2726 C C . ILE A 1 366 ? 8.532 -11.819 -21.257 1.00 67.50 366 ILE A C 1
ATOM 2728 O O . ILE A 1 366 ? 8.749 -12.741 -22.050 1.00 67.50 366 ILE A O 1
ATOM 2732 N N . PRO A 1 367 ? 9.240 -10.680 -21.299 1.00 69.69 367 PRO A N 1
ATOM 2733 C CA . PRO A 1 367 ? 10.335 -10.532 -22.233 1.00 69.69 367 PRO A CA 1
ATOM 2734 C C . PRO A 1 367 ? 11.430 -11.548 -21.906 1.00 69.69 367 PRO A C 1
ATOM 2736 O O . PRO A 1 367 ? 11.808 -11.674 -20.742 1.00 69.69 367 PRO A O 1
ATOM 2739 N N . ASP A 1 368 ? 11.981 -12.212 -22.926 1.00 75.94 368 ASP A N 1
ATOM 2740 C CA . ASP A 1 368 ? 13.144 -13.076 -22.732 1.00 75.94 368 ASP A CA 1
ATOM 2741 C C . ASP A 1 368 ? 14.311 -12.230 -22.208 1.00 75.94 368 ASP A C 1
ATOM 2743 O O . ASP A 1 368 ? 14.888 -11.409 -22.932 1.00 75.94 368 ASP A O 1
ATOM 2747 N N . VAL A 1 369 ? 14.595 -12.388 -20.915 1.00 70.88 369 VAL A N 1
ATOM 2748 C CA . VAL A 1 369 ? 15.639 -11.645 -20.215 1.00 70.88 369 VAL A CA 1
ATOM 2749 C C . VAL A 1 369 ? 17.018 -12.100 -20.689 1.00 70.88 369 VAL A C 1
ATOM 2751 O O . VAL A 1 369 ? 17.925 -11.278 -20.743 1.00 70.88 369 VAL A O 1
ATOM 2754 N N . ALA A 1 370 ? 17.183 -13.356 -21.123 1.00 69.19 370 ALA A N 1
ATOM 2755 C CA . ALA A 1 370 ? 18.457 -13.844 -21.649 1.00 69.19 370 ALA A CA 1
ATOM 2756 C C . ALA A 1 370 ? 18.862 -13.085 -22.922 1.00 69.19 370 ALA A C 1
ATOM 2758 O O . ALA A 1 370 ? 20.018 -12.695 -23.070 1.00 69.19 370 ALA A O 1
ATOM 2759 N N . ALA A 1 371 ? 17.890 -12.783 -23.787 1.00 72.81 371 ALA A N 1
ATOM 2760 C CA . ALA A 1 371 ? 18.086 -11.964 -24.983 1.00 72.81 371 ALA A CA 1
ATOM 2761 C C . ALA A 1 371 ? 18.391 -10.481 -24.685 1.00 72.81 371 ALA A C 1
ATOM 2763 O O . ALA A 1 371 ? 18.716 -9.728 -25.603 1.00 72.81 371 ALA A O 1
ATOM 2764 N N . LEU A 1 372 ? 18.249 -10.041 -23.429 1.00 68.12 372 LEU A N 1
ATOM 2765 C CA . LEU A 1 372 ? 18.571 -8.683 -22.982 1.00 68.12 372 LEU A CA 1
ATOM 2766 C C . LEU A 1 372 ? 19.969 -8.554 -22.383 1.00 68.12 372 LEU A C 1
ATOM 2768 O O . LEU A 1 372 ? 20.433 -7.432 -22.176 1.00 68.12 372 LEU A O 1
ATOM 2772 N N . LEU A 1 373 ? 20.627 -9.672 -22.082 1.00 67.38 373 LEU A N 1
ATOM 2773 C CA . LEU A 1 373 ? 21.974 -9.642 -21.536 1.00 67.38 373 LEU A CA 1
ATOM 2774 C C . LEU A 1 373 ? 22.977 -9.326 -22.653 1.00 67.38 373 LEU A C 1
ATOM 2776 O O . LEU A 1 373 ? 22.785 -9.761 -23.792 1.00 67.38 373 LEU A O 1
ATOM 2780 N N . PRO A 1 374 ? 24.067 -8.598 -22.353 1.00 60.75 374 PRO A N 1
ATOM 2781 C CA . PRO A 1 374 ? 25.152 -8.413 -23.308 1.00 60.75 374 PRO A CA 1
ATOM 2782 C C . PRO A 1 374 ? 25.630 -9.779 -23.817 1.00 60.75 374 PRO A C 1
ATOM 2784 O O . PRO A 1 374 ? 25.962 -10.655 -23.014 1.00 60.75 374 PRO A O 1
ATOM 2787 N N . THR A 1 375 ? 25.671 -9.985 -25.138 1.00 55.81 375 THR A N 1
ATOM 2788 C CA . THR A 1 375 ? 26.269 -11.201 -25.698 1.00 55.81 375 THR A CA 1
ATOM 2789 C C . THR A 1 375 ? 27.736 -11.231 -25.297 1.00 55.81 375 THR A C 1
ATOM 2791 O O . THR A 1 375 ? 28.460 -10.259 -25.517 1.00 55.81 375 THR A O 1
ATOM 2794 N N . ALA A 1 376 ? 28.178 -12.337 -24.697 1.00 52.03 376 ALA A N 1
ATOM 2795 C CA . ALA A 1 376 ? 29.579 -12.583 -24.376 1.00 52.03 376 ALA A CA 1
ATOM 2796 C C . ALA A 1 376 ? 30.387 -12.723 -25.680 1.00 52.03 376 ALA A C 1
ATOM 2798 O O . ALA A 1 376 ? 30.719 -13.819 -26.118 1.00 52.03 376 ALA A O 1
ATOM 2799 N N . SER A 1 377 ? 30.637 -11.614 -26.369 1.00 39.94 377 SER A N 1
ATOM 2800 C CA . SER A 1 377 ? 31.297 -11.595 -27.669 1.00 39.94 377 SER A CA 1
ATOM 2801 C C . SER A 1 377 ? 32.203 -10.375 -27.790 1.00 39.94 377 SER A C 1
ATOM 2803 O O . SER A 1 377 ? 31.900 -9.451 -28.536 1.00 39.94 377 SER A O 1
ATOM 2805 N N . SER A 1 378 ? 33.309 -10.386 -27.043 1.00 38.19 378 SER A N 1
ATOM 2806 C CA . SER A 1 378 ? 34.652 -10.069 -27.560 1.00 38.19 378 SER A CA 1
ATOM 2807 C C . SER A 1 378 ? 35.677 -10.088 -26.420 1.00 38.19 378 SER A C 1
ATOM 2809 O O . SER A 1 378 ? 35.685 -9.202 -25.573 1.00 38.19 378 SER A O 1
ATOM 2811 N N . SER A 1 379 ? 36.520 -11.123 -26.420 1.00 37.56 379 SER A N 1
ATOM 2812 C CA . SER A 1 379 ? 37.944 -11.111 -26.042 1.00 37.56 379 SER A CA 1
ATOM 2813 C C . SER A 1 379 ? 38.429 -10.109 -24.975 1.00 37.56 379 SER A C 1
ATOM 2815 O O . SER A 1 379 ? 38.567 -8.921 -25.252 1.00 37.56 379 SER A O 1
ATOM 2817 N N . THR A 1 380 ? 38.858 -10.644 -23.825 1.00 37.47 380 THR A N 1
ATOM 2818 C CA . THR A 1 380 ? 40.024 -10.197 -23.018 1.00 37.47 380 THR A CA 1
ATOM 2819 C C . THR A 1 380 ? 40.088 -8.762 -22.480 1.00 37.47 380 THR A C 1
ATOM 2821 O O . THR A 1 380 ? 41.037 -8.448 -21.770 1.00 37.47 380 THR A O 1
ATOM 2824 N N . GLY A 1 381 ? 39.118 -7.894 -22.748 1.00 40.16 381 GLY A N 1
ATOM 2825 C CA . GLY A 1 381 ? 38.987 -6.628 -22.038 1.00 40.16 381 GLY A CA 1
ATOM 2826 C C . GLY A 1 381 ? 38.180 -6.856 -20.771 1.00 40.16 381 GLY A C 1
ATOM 2827 O O . GLY A 1 381 ? 36.956 -6.920 -20.850 1.00 40.16 381 GLY A O 1
ATOM 2828 N N . GLU A 1 382 ? 38.838 -7.001 -19.618 1.00 40.22 382 GLU A N 1
ATOM 2829 C CA . GLU A 1 382 ? 38.176 -6.778 -18.329 1.00 40.22 382 GLU A CA 1
ATOM 2830 C C . GLU A 1 382 ? 37.411 -5.455 -18.436 1.00 40.22 382 GLU A C 1
ATOM 2832 O O . GLU A 1 382 ? 38.024 -4.397 -18.585 1.00 40.22 382 GLU A O 1
ATOM 2837 N N . LEU A 1 383 ? 36.075 -5.503 -18.414 1.00 41.69 383 LEU A N 1
ATOM 2838 C CA . LEU A 1 383 ? 35.265 -4.314 -18.177 1.00 41.69 383 LEU A CA 1
ATOM 2839 C C . LEU A 1 383 ? 35.726 -3.770 -16.828 1.00 41.69 383 LEU A C 1
ATOM 2841 O O . LEU A 1 383 ? 35.365 -4.306 -15.783 1.00 41.69 383 LEU A O 1
ATOM 2845 N N . THR A 1 384 ? 36.597 -2.764 -16.858 1.00 40.84 384 THR A N 1
ATOM 2846 C CA . THR A 1 384 ? 37.147 -2.157 -15.655 1.00 40.84 384 THR A CA 1
ATOM 2847 C C . THR A 1 384 ? 36.012 -1.385 -15.000 1.00 40.84 384 THR A C 1
ATOM 2849 O O . THR A 1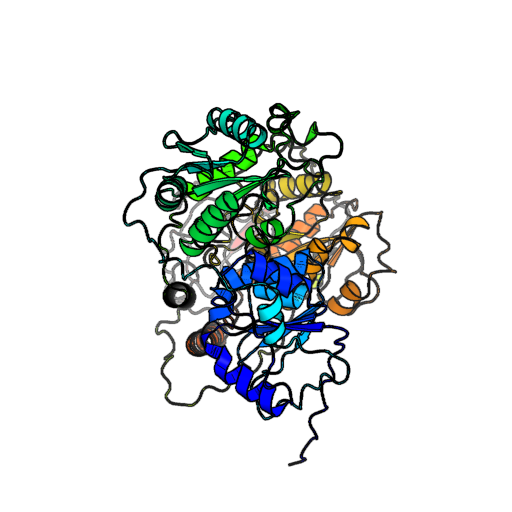 384 ? 35.653 -0.287 -15.423 1.00 40.84 384 THR A O 1
ATOM 2852 N N . ILE A 1 385 ? 35.371 -2.003 -14.011 1.00 47.97 385 ILE A N 1
ATOM 2853 C CA . ILE A 1 385 ? 34.360 -1.336 -13.201 1.00 47.97 385 ILE A CA 1
ATOM 2854 C C . ILE A 1 385 ? 35.117 -0.453 -12.222 1.00 47.97 385 ILE A C 1
ATOM 2856 O O . ILE A 1 385 ? 35.795 -0.940 -11.321 1.00 47.97 385 ILE A O 1
ATOM 2860 N N . HIS A 1 386 ? 35.016 0.857 -12.408 1.00 47.19 386 HIS A N 1
ATOM 2861 C CA . HIS A 1 386 ? 35.451 1.798 -11.391 1.00 47.19 386 HIS A CA 1
ATOM 2862 C C . HIS A 1 386 ? 34.384 1.844 -10.294 1.00 47.19 386 HIS A C 1
ATOM 2864 O O . HIS A 1 386 ? 33.366 2.521 -10.440 1.00 47.19 386 HIS A O 1
ATOM 2870 N N . GLU A 1 387 ? 34.602 1.112 -9.200 1.00 49.91 387 GLU A N 1
ATOM 2871 C CA . GLU A 1 387 ? 33.818 1.299 -7.980 1.00 49.91 387 GLU A CA 1
ATOM 2872 C C . GLU A 1 387 ? 34.107 2.693 -7.430 1.00 49.91 387 GLU A C 1
ATOM 2874 O O . GLU A 1 387 ? 35.200 2.982 -6.943 1.00 49.91 387 GL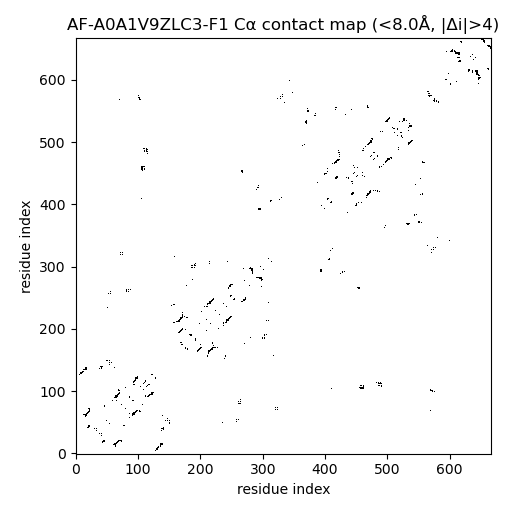U A O 1
ATOM 2879 N N . THR A 1 388 ? 33.127 3.585 -7.537 1.00 51.78 388 THR A N 1
ATOM 2880 C CA . THR A 1 388 ? 33.218 4.892 -6.891 1.00 51.78 388 THR A CA 1
ATOM 2881 C C . THR A 1 388 ? 32.382 4.844 -5.627 1.00 51.78 388 THR A C 1
ATOM 2883 O O . THR A 1 388 ? 31.159 4.789 -5.698 1.00 51.78 388 THR A O 1
ATOM 2886 N N . VAL A 1 389 ? 33.026 4.819 -4.463 1.00 57.38 389 VAL A N 1
ATOM 2887 C CA . VAL A 1 389 ? 32.319 4.783 -3.177 1.00 57.38 389 VAL A CA 1
ATOM 2888 C C . VAL A 1 389 ? 31.795 6.183 -2.856 1.00 57.38 389 VAL A C 1
ATOM 2890 O O . VAL A 1 389 ? 32.579 7.115 -2.685 1.00 57.38 389 VAL A O 1
ATOM 2893 N N . TYR A 1 390 ? 30.474 6.327 -2.754 1.00 57.66 390 TYR A N 1
ATOM 2894 C CA . TYR A 1 390 ? 29.816 7.552 -2.301 1.00 57.66 390 TYR A CA 1
ATOM 2895 C C . TYR A 1 390 ? 29.127 7.301 -0.956 1.00 57.66 390 TYR A C 1
ATOM 2897 O O . TYR A 1 390 ? 28.510 6.259 -0.746 1.00 57.66 390 TYR A O 1
ATOM 2905 N N . THR A 1 391 ? 29.189 8.264 -0.040 1.00 57.88 391 THR A N 1
ATOM 2906 C CA . THR A 1 391 ? 28.355 8.233 1.169 1.00 57.88 391 THR A CA 1
ATOM 2907 C C . THR A 1 391 ? 26.981 8.792 0.817 1.00 57.88 391 THR A C 1
ATOM 2909 O O . THR A 1 391 ? 26.886 9.953 0.422 1.00 57.88 391 THR A O 1
ATOM 2912 N N . LEU A 1 392 ? 25.920 7.987 0.954 1.00 54.78 392 LEU A N 1
ATOM 2913 C CA . LEU A 1 392 ? 24.556 8.490 0.787 1.00 54.78 392 LEU A CA 1
ATOM 2914 C C . LEU A 1 392 ? 24.189 9.426 1.917 1.00 54.78 392 LEU A C 1
ATOM 2916 O O . LEU A 1 392 ? 24.297 9.070 3.090 1.00 54.78 392 LEU A O 1
ATOM 2920 N N . THR A 1 393 ? 23.639 10.559 1.516 1.00 60.75 393 THR A N 1
ATOM 2921 C CA . THR A 1 393 ? 22.781 11.368 2.363 1.00 60.75 393 THR A CA 1
ATOM 2922 C C . THR A 1 393 ? 21.448 11.566 1.635 1.00 60.75 393 THR A C 1
ATOM 2924 O O . THR A 1 393 ? 21.428 11.669 0.406 1.00 60.75 393 THR A O 1
ATOM 2927 N N . ARG A 1 394 ? 20.316 11.644 2.337 1.00 62.91 394 ARG A N 1
ATOM 2928 C CA . ARG A 1 394 ? 19.046 12.097 1.737 1.00 62.91 394 ARG A CA 1
ATOM 2929 C C . ARG A 1 394 ? 19.165 13.482 1.099 1.00 62.91 394 ARG A C 1
ATOM 2931 O O . ARG A 1 394 ? 18.380 13.825 0.225 1.00 62.91 394 ARG A O 1
ATOM 2938 N N . LEU A 1 395 ? 20.169 14.255 1.509 1.00 58.59 395 LEU A N 1
ATOM 2939 C CA . LEU A 1 395 ? 20.482 15.576 0.971 1.00 58.59 395 LEU A CA 1
ATOM 2940 C C . LEU A 1 395 ? 21.317 15.551 -0.324 1.00 58.59 395 LEU A C 1
ATOM 2942 O O . LEU A 1 395 ? 21.389 16.572 -1.002 1.00 58.59 395 LEU A O 1
ATOM 2946 N N . THR A 1 396 ? 21.974 14.436 -0.674 1.00 64.44 396 THR A N 1
ATOM 2947 C CA . THR A 1 396 ? 22.882 14.367 -1.844 1.00 64.44 396 THR A CA 1
ATOM 2948 C C . THR A 1 396 ? 22.217 13.870 -3.119 1.00 64.44 396 THR A C 1
ATOM 2950 O O . THR A 1 396 ? 22.715 14.165 -4.203 1.00 64.44 396 THR A O 1
ATOM 2953 N N . PHE A 1 397 ? 21.094 13.159 -3.019 1.00 68.12 397 PHE A N 1
ATOM 2954 C CA . PHE A 1 397 ? 20.347 12.689 -4.182 1.00 68.12 397 PHE A CA 1
ATOM 2955 C C . PHE A 1 397 ? 18.883 13.059 -4.067 1.00 68.12 397 PHE A C 1
ATOM 2957 O O . PHE A 1 397 ? 18.252 12.789 -3.049 1.00 68.12 397 PHE A O 1
ATOM 2964 N N . GLU A 1 398 ? 18.331 13.589 -5.158 1.00 71.50 398 GLU A N 1
ATOM 2965 C CA . GLU A 1 398 ? 16.888 13.725 -5.284 1.00 71.50 398 GLU A CA 1
ATOM 2966 C C . GLU A 1 398 ? 16.266 12.316 -5.232 1.00 71.50 398 GLU A C 1
ATOM 2968 O O . GLU A 1 398 ? 16.647 11.450 -6.043 1.00 71.50 398 GLU A O 1
ATOM 2973 N N . PRO A 1 399 ? 15.389 12.043 -4.252 1.00 75.19 399 PRO A N 1
ATOM 2974 C CA . PRO A 1 399 ? 14.675 10.776 -4.166 1.00 75.19 399 PRO A CA 1
ATOM 2975 C C . PRO A 1 399 ? 13.768 10.574 -5.389 1.00 75.19 399 PRO A C 1
ATOM 2977 O O . PRO A 1 399 ? 13.408 11.541 -6.064 1.00 75.19 399 PRO A O 1
ATOM 2980 N N . PRO A 1 400 ? 13.400 9.322 -5.716 1.00 83.81 400 PRO A N 1
ATOM 2981 C CA . PRO A 1 400 ? 12.432 9.060 -6.772 1.00 83.81 400 PRO A CA 1
ATOM 2982 C C . PRO A 1 400 ? 11.105 9.786 -6.488 1.00 83.81 400 PRO A C 1
ATOM 2984 O O . PRO A 1 400 ? 10.752 10.011 -5.325 1.00 83.81 400 PRO A O 1
ATOM 2987 N N . PRO A 1 401 ? 10.343 10.136 -7.538 1.00 84.75 401 PRO A N 1
ATOM 2988 C CA . PRO A 1 401 ? 9.042 10.767 -7.364 1.00 84.75 401 PRO A CA 1
ATOM 2989 C C . PRO A 1 401 ? 8.107 9.866 -6.546 1.00 84.75 401 PRO A C 1
ATOM 2991 O O . PRO A 1 401 ? 8.151 8.638 -6.656 1.00 84.75 401 PRO A O 1
ATOM 2994 N N . ALA A 1 402 ? 7.231 10.482 -5.748 1.00 84.00 402 ALA A N 1
ATOM 2995 C CA . ALA A 1 402 ? 6.163 9.758 -5.070 1.00 84.00 402 ALA A CA 1
ATOM 2996 C C . ALA A 1 402 ? 5.282 9.044 -6.106 1.00 84.00 402 ALA A C 1
ATOM 2998 O O . ALA A 1 402 ? 4.865 9.654 -7.090 1.00 84.00 402 ALA A O 1
ATOM 2999 N N . VAL A 1 403 ? 5.013 7.760 -5.875 1.00 87.94 403 VAL A N 1
ATOM 3000 C CA . VAL A 1 403 ? 4.228 6.906 -6.784 1.00 87.94 403 VAL A CA 1
ATOM 3001 C C . VAL A 1 403 ? 2.722 7.042 -6.573 1.00 87.94 403 VAL A C 1
ATOM 3003 O O . VAL A 1 403 ? 1.944 6.693 -7.453 1.00 87.94 403 VAL A O 1
ATOM 3006 N N . VAL A 1 404 ? 2.313 7.580 -5.428 1.00 83.62 404 VAL A N 1
ATOM 3007 C CA . VAL A 1 404 ? 0.929 7.946 -5.124 1.00 83.62 404 VAL A CA 1
ATOM 3008 C C . VAL A 1 404 ? 0.814 9.459 -4.986 1.00 83.62 404 VAL A C 1
ATOM 3010 O O . VAL A 1 404 ? 1.789 10.133 -4.640 1.00 83.62 404 VAL A O 1
ATOM 3013 N N . ASP A 1 405 ? -0.361 9.993 -5.295 1.00 76.00 405 ASP A N 1
ATOM 3014 C CA . ASP A 1 405 ? -0.679 11.400 -5.093 1.00 76.00 405 ASP A CA 1
ATOM 3015 C C . ASP A 1 405 ? -1.079 11.681 -3.633 1.00 76.00 405 ASP A C 1
ATOM 3017 O O . ASP A 1 405 ? -1.066 10.796 -2.769 1.00 76.00 405 ASP A O 1
ATOM 3021 N N . GLY A 1 406 ? -1.449 12.931 -3.353 1.00 66.75 406 GLY A N 1
ATOM 3022 C CA . GLY A 1 406 ? -1.901 13.354 -2.028 1.00 66.75 406 GLY A CA 1
ATOM 3023 C C . GLY A 1 406 ? -3.181 12.678 -1.528 1.00 66.75 406 GLY A C 1
ATOM 3024 O O . GLY A 1 406 ? -3.474 12.746 -0.338 1.00 66.75 406 GLY A O 1
ATOM 3025 N N . HIS A 1 407 ? -3.930 12.000 -2.401 1.00 65.50 407 HIS A N 1
ATOM 3026 C CA . HIS A 1 407 ? -5.136 11.239 -2.071 1.00 65.50 407 HIS A CA 1
ATOM 3027 C C . HIS A 1 407 ? -4.861 9.735 -1.920 1.00 65.50 407 HIS A C 1
ATOM 3029 O O . HIS A 1 407 ? -5.795 8.944 -1.729 1.00 65.50 407 HIS A O 1
ATOM 3035 N N . GLY A 1 408 ? -3.588 9.331 -2.016 1.00 71.06 408 GLY A N 1
ATOM 3036 C CA . GLY A 1 408 ? -3.170 7.935 -2.016 1.00 71.06 408 GLY A CA 1
ATOM 3037 C C . GLY A 1 408 ? -3.543 7.190 -3.299 1.00 71.06 408 GLY A C 1
ATOM 3038 O O . GLY A 1 408 ? -3.489 5.960 -3.302 1.00 71.06 408 GLY A O 1
ATOM 3039 N N . LEU A 1 409 ? -3.935 7.901 -4.364 1.00 76.50 409 LEU A N 1
ATOM 3040 C CA . LEU A 1 409 ? -4.238 7.305 -5.660 1.00 76.50 409 LEU A CA 1
ATOM 3041 C C . LEU A 1 409 ? -2.952 7.122 -6.478 1.00 76.50 409 LEU A C 1
ATOM 3043 O O . LEU A 1 409 ? -2.022 7.923 -6.353 1.00 76.50 409 LEU A O 1
ATOM 3047 N N . PRO A 1 410 ? -2.878 6.093 -7.338 1.00 83.88 410 PRO A N 1
ATOM 3048 C CA . PRO A 1 410 ? -1.733 5.892 -8.216 1.00 83.88 410 PRO A CA 1
ATOM 3049 C C . PRO A 1 410 ? -1.451 7.085 -9.137 1.00 83.88 410 PRO A C 1
ATOM 3051 O O . PRO A 1 410 ? -2.323 7.527 -9.886 1.00 83.88 410 PRO A O 1
ATOM 3054 N N . ARG A 1 411 ? -0.200 7.554 -9.161 1.00 85.88 411 ARG A N 1
ATOM 3055 C CA . ARG A 1 411 ? 0.270 8.546 -10.134 1.00 85.88 411 ARG A CA 1
ATOM 3056 C C . ARG A 1 411 ? 0.629 7.882 -11.455 1.00 85.88 411 ARG A C 1
ATOM 3058 O O . ARG A 1 411 ? 1.691 7.284 -11.609 1.00 85.88 411 ARG A O 1
ATOM 3065 N N . LEU A 1 412 ? -0.271 8.002 -12.427 1.00 85.06 412 LEU A N 1
ATOM 3066 C CA . LEU A 1 412 ? -0.148 7.361 -13.743 1.00 85.06 412 LEU A CA 1
ATOM 3067 C C . LEU A 1 412 ? 0.948 7.974 -14.628 1.00 85.06 412 LEU A C 1
ATOM 3069 O O . LEU A 1 412 ? 1.396 7.341 -15.586 1.00 85.06 412 LEU A O 1
ATOM 3073 N N . ASP A 1 413 ? 1.376 9.195 -14.302 1.00 81.00 413 ASP A N 1
ATOM 3074 C CA . ASP A 1 413 ? 2.475 9.917 -14.944 1.00 81.00 413 ASP A CA 1
ATOM 3075 C C . ASP A 1 413 ? 3.859 9.448 -14.466 1.00 81.00 413 ASP A C 1
ATOM 3077 O O . ASP A 1 413 ? 4.868 9.740 -15.108 1.00 81.00 413 ASP A O 1
ATOM 3081 N N . VAL A 1 414 ? 3.921 8.703 -13.358 1.00 86.62 414 VAL A N 1
ATOM 3082 C CA . VAL A 1 414 ? 5.176 8.217 -12.786 1.00 86.62 414 VAL A CA 1
ATOM 3083 C C . VAL A 1 414 ? 5.537 6.864 -13.387 1.00 86.62 414 VAL A C 1
ATOM 3085 O O . VAL A 1 414 ? 4.878 5.849 -13.152 1.00 86.62 414 VAL A O 1
ATOM 3088 N N . GLN A 1 415 ? 6.645 6.848 -14.125 1.00 87.19 415 GLN A N 1
ATOM 3089 C CA . GLN A 1 415 ? 7.273 5.632 -14.617 1.00 87.19 415 GLN A CA 1
ATOM 3090 C C . GLN A 1 415 ? 8.686 5.501 -14.051 1.00 87.19 415 GLN A C 1
ATOM 3092 O O . GLN A 1 415 ? 9.478 6.440 -14.088 1.00 87.19 415 GLN A O 1
ATOM 3097 N N . LEU A 1 416 ? 8.990 4.310 -13.547 1.00 92.44 416 LEU A N 1
ATOM 3098 C CA . LEU A 1 416 ? 10.246 3.985 -12.885 1.00 92.44 416 LEU A CA 1
ATOM 3099 C C . LEU A 1 416 ? 10.958 2.857 -13.643 1.00 92.44 416 LEU A C 1
ATOM 3101 O O . LEU A 1 416 ? 10.322 2.025 -14.298 1.00 92.44 416 LEU A O 1
ATOM 3105 N N . ASP A 1 417 ? 12.283 2.792 -13.536 1.00 93.94 417 ASP A N 1
ATOM 3106 C CA . ASP A 1 417 ? 13.060 1.755 -14.218 1.00 93.94 417 ASP A CA 1
ATOM 3107 C C . ASP A 1 417 ? 12.937 0.410 -13.496 1.00 93.94 417 ASP A C 1
ATOM 3109 O O . ASP A 1 417 ? 12.674 -0.629 -14.111 1.00 93.94 417 ASP A O 1
ATOM 3113 N N . ALA A 1 418 ? 13.099 0.439 -12.172 1.00 96.06 418 ALA A N 1
ATOM 3114 C CA . ALA A 1 418 ? 13.048 -0.741 -11.322 1.00 96.06 418 ALA A CA 1
ATOM 3115 C C . ALA A 1 418 ? 12.533 -0.427 -9.915 1.00 96.06 418 ALA A C 1
ATOM 3117 O O . ALA A 1 418 ? 12.686 0.688 -9.413 1.00 96.06 418 ALA A O 1
ATOM 3118 N N . MET A 1 419 ? 11.983 -1.444 -9.255 1.00 96.75 419 MET A N 1
ATOM 3119 C CA . MET A 1 419 ? 11.814 -1.463 -7.801 1.00 96.75 419 MET A CA 1
ATOM 3120 C C . MET A 1 419 ? 12.822 -2.437 -7.203 1.00 96.75 419 MET A C 1
ATOM 3122 O O . MET A 1 419 ? 12.980 -3.552 -7.702 1.00 96.75 419 MET A O 1
ATOM 3126 N N . PHE A 1 420 ? 13.497 -2.025 -6.135 1.00 97.12 420 PHE A N 1
ATOM 3127 C CA . PHE A 1 420 ? 14.370 -2.894 -5.354 1.00 97.12 420 PHE A CA 1
ATOM 3128 C C . PHE A 1 420 ? 13.568 -3.491 -4.198 1.00 97.12 420 PHE A C 1
ATOM 3130 O O . PHE A 1 420 ? 13.175 -2.777 -3.280 1.00 97.12 420 PHE A O 1
ATOM 3137 N N . SER A 1 421 ? 13.332 -4.802 -4.256 1.00 97.00 421 SER A N 1
ATOM 3138 C CA . SER A 1 421 ? 12.687 -5.580 -3.197 1.00 97.00 421 SER A CA 1
ATOM 3139 C C . SER A 1 421 ? 13.755 -6.347 -2.431 1.00 97.00 421 SER A C 1
ATOM 3141 O O . SER A 1 421 ? 14.472 -7.173 -3.002 1.00 97.00 421 SER A O 1
ATOM 3143 N N . TYR A 1 422 ? 13.890 -6.063 -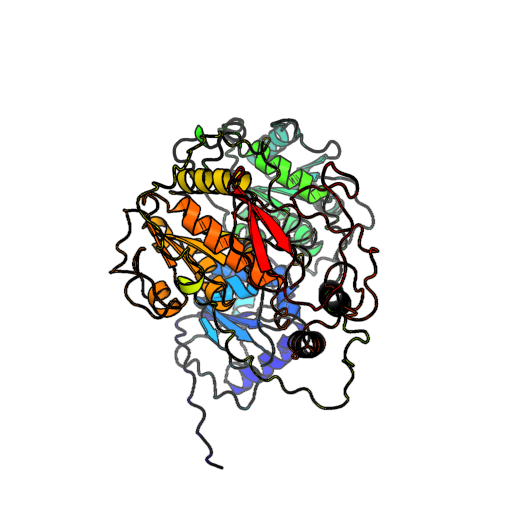1.139 1.00 96.19 422 TYR A N 1
ATOM 3144 C CA . TYR A 1 422 ? 14.978 -6.577 -0.314 1.00 96.19 422 TYR A CA 1
ATOM 3145 C C . TYR A 1 422 ? 14.556 -6.717 1.152 1.00 96.19 422 TYR A C 1
ATOM 3147 O O . TYR A 1 422 ? 13.622 -6.065 1.613 1.00 96.19 422 TYR A O 1
ATOM 3155 N N . ALA A 1 423 ? 15.258 -7.563 1.907 1.00 94.06 423 ALA A N 1
ATOM 3156 C CA . ALA A 1 423 ? 15.104 -7.604 3.357 1.00 94.06 423 ALA A CA 1
ATOM 3157 C C . ALA A 1 423 ? 15.993 -6.542 4.009 1.00 94.06 423 ALA A C 1
ATOM 3159 O O . ALA A 1 423 ? 17.157 -6.398 3.638 1.00 94.06 423 ALA A O 1
ATOM 3160 N N . TRP A 1 424 ? 15.487 -5.854 5.036 1.00 88.94 424 TRP A N 1
ATOM 3161 C CA . TRP A 1 424 ? 16.212 -4.756 5.693 1.00 88.94 424 TRP A CA 1
ATOM 3162 C C . TRP A 1 424 ? 17.598 -5.162 6.227 1.00 88.94 424 TRP A C 1
ATOM 3164 O O . TRP A 1 424 ? 18.512 -4.348 6.252 1.00 88.94 424 TRP A O 1
ATOM 3174 N N . LYS A 1 425 ? 17.816 -6.444 6.557 1.00 89.31 425 LYS A N 1
ATOM 3175 C CA . LYS A 1 425 ? 19.144 -6.963 6.934 1.00 89.31 425 LYS A CA 1
ATOM 3176 C C . LYS A 1 425 ? 20.213 -6.737 5.849 1.00 89.31 425 LYS A C 1
ATOM 3178 O O . LYS A 1 425 ? 21.382 -6.571 6.177 1.00 89.31 425 LYS A O 1
ATOM 3183 N N . GLN A 1 426 ? 19.829 -6.729 4.572 1.00 92.06 426 GLN A N 1
ATOM 3184 C CA . GLN A 1 426 ? 20.711 -6.457 3.433 1.00 92.06 426 GLN A CA 1
ATOM 3185 C C . GLN A 1 426 ? 20.679 -4.984 2.985 1.00 92.06 426 GLN A C 1
ATOM 3187 O O . GLN A 1 426 ? 21.283 -4.651 1.966 1.00 92.06 426 GLN A O 1
ATOM 3192 N N . GLN A 1 427 ? 20.018 -4.083 3.726 1.00 90.19 427 GLN A N 1
ATOM 3193 C CA . GLN A 1 427 ? 19.796 -2.704 3.285 1.00 90.19 427 GLN A CA 1
ATOM 3194 C C . GLN A 1 427 ? 21.088 -1.971 2.926 1.00 90.19 427 GLN A C 1
ATOM 3196 O O . GLN A 1 427 ? 21.125 -1.295 1.905 1.00 90.19 427 GLN A O 1
ATOM 3201 N N . ALA A 1 428 ? 22.155 -2.123 3.714 1.00 86.62 428 ALA A N 1
ATOM 3202 C CA . ALA A 1 428 ? 23.428 -1.455 3.442 1.00 86.62 428 ALA A CA 1
ATOM 3203 C C . ALA A 1 428 ? 23.989 -1.797 2.046 1.00 86.62 428 ALA A C 1
ATOM 3205 O O . ALA A 1 428 ? 24.367 -0.897 1.298 1.00 86.62 428 ALA A O 1
ATOM 3206 N N . ALA A 1 429 ? 23.985 -3.080 1.670 1.00 89.62 429 ALA A N 1
ATOM 3207 C CA . ALA A 1 429 ? 24.448 -3.534 0.357 1.00 89.62 429 ALA A CA 1
ATOM 3208 C C . ALA A 1 429 ? 23.527 -3.042 -0.775 1.00 89.62 429 ALA A C 1
ATOM 3210 O O . ALA A 1 429 ? 23.983 -2.569 -1.814 1.00 89.62 429 ALA A O 1
ATOM 3211 N N . VAL A 1 430 ? 22.211 -3.075 -0.549 1.00 92.81 430 VAL A N 1
ATOM 3212 C CA . VAL A 1 430 ? 21.217 -2.598 -1.524 1.00 92.81 430 VAL A CA 1
ATOM 3213 C C . VAL A 1 430 ? 21.315 -1.086 -1.733 1.00 92.81 430 VAL A C 1
ATOM 3215 O O . VAL A 1 430 ? 21.224 -0.620 -2.866 1.00 92.81 430 VAL A O 1
ATOM 3218 N N . LEU A 1 431 ? 21.561 -0.315 -0.669 1.00 88.19 431 LEU A N 1
ATOM 3219 C CA . LEU A 1 431 ? 21.788 1.129 -0.739 1.00 88.19 431 LEU A CA 1
ATOM 3220 C C . LEU A 1 431 ? 23.044 1.465 -1.545 1.00 88.19 431 LEU A C 1
ATOM 3222 O O . LEU A 1 431 ? 23.013 2.410 -2.330 1.00 88.19 431 LEU A O 1
ATOM 3226 N N . GLN A 1 432 ? 24.123 0.687 -1.411 1.00 86.12 432 GLN A N 1
ATOM 3227 C CA . GLN A 1 432 ? 25.307 0.851 -2.261 1.00 86.12 432 GLN A CA 1
ATOM 3228 C C . GLN A 1 432 ? 24.957 0.628 -3.735 1.00 86.12 432 GLN A C 1
ATOM 3230 O O . GLN A 1 432 ? 25.278 1.463 -4.577 1.00 86.12 432 GLN A O 1
ATOM 3235 N N . LEU A 1 433 ? 24.223 -0.437 -4.065 1.00 89.69 433 LEU A N 1
ATOM 3236 C CA . LEU A 1 433 ? 23.822 -0.676 -5.452 1.00 89.69 433 LEU A CA 1
ATOM 3237 C C . LEU A 1 433 ? 22.862 0.402 -5.978 1.00 89.69 433 LEU A C 1
ATOM 3239 O O . LEU A 1 433 ? 22.962 0.811 -7.135 1.00 89.69 433 LEU A O 1
ATOM 3243 N N . TYR A 1 434 ? 21.968 0.910 -5.127 1.00 90.31 434 TYR A N 1
ATOM 3244 C CA . TYR A 1 434 ? 21.086 2.033 -5.442 1.00 90.31 434 TYR A CA 1
ATOM 3245 C C . TYR A 1 434 ? 21.885 3.297 -5.789 1.00 90.31 434 TYR A C 1
ATOM 3247 O O . TYR A 1 434 ? 21.602 3.926 -6.807 1.00 90.31 434 TYR A O 1
ATOM 3255 N N . GLN A 1 435 ? 22.922 3.641 -5.014 1.00 83.81 435 GLN A N 1
ATOM 3256 C CA . GLN A 1 435 ? 23.818 4.773 -5.306 1.00 83.81 435 GLN A CA 1
ATOM 3257 C C . GLN A 1 435 ? 24.433 4.662 -6.689 1.00 83.81 435 GLN A C 1
ATOM 3259 O O . GLN A 1 435 ? 24.362 5.592 -7.491 1.00 83.81 435 GLN A O 1
ATOM 3264 N N . GLN A 1 436 ? 25.019 3.499 -6.968 1.00 83.25 436 GLN A N 1
ATOM 3265 C CA . GLN A 1 436 ? 25.643 3.237 -8.252 1.00 83.25 436 GLN A CA 1
ATOM 3266 C C . GLN A 1 436 ? 24.616 3.326 -9.383 1.00 83.25 436 GLN A C 1
ATOM 3268 O O . GLN A 1 436 ? 24.909 3.862 -10.450 1.00 83.25 436 GLN A O 1
ATOM 3273 N N . GLY A 1 437 ? 23.390 2.858 -9.135 1.00 84.50 437 GLY A N 1
ATOM 3274 C CA . GLY A 1 437 ? 22.269 2.981 -10.057 1.00 84.50 437 GLY A CA 1
ATOM 3275 C C . GLY A 1 437 ? 21.920 4.438 -10.345 1.00 84.50 437 GLY A C 1
ATOM 3276 O O . GLY A 1 437 ? 21.788 4.805 -11.509 1.00 84.50 437 GLY A O 1
ATOM 3277 N N . ARG A 1 438 ? 21.840 5.290 -9.314 1.00 84.00 438 ARG A N 1
ATOM 3278 C CA . ARG A 1 438 ? 21.583 6.732 -9.467 1.00 84.00 438 ARG A CA 1
ATOM 3279 C C . ARG A 1 438 ? 22.686 7.429 -10.257 1.00 84.00 438 ARG A C 1
ATOM 3281 O O . ARG A 1 438 ? 22.371 8.176 -11.177 1.00 84.00 438 ARG A O 1
ATOM 3288 N N . VAL A 1 439 ? 23.956 7.138 -9.971 1.00 79.06 439 VAL A N 1
ATOM 3289 C CA . VAL A 1 439 ? 25.102 7.643 -10.756 1.00 79.06 439 VAL A CA 1
ATOM 3290 C C . VAL A 1 439 ? 25.030 7.160 -12.210 1.00 79.06 439 VAL A C 1
ATOM 3292 O O . VAL A 1 439 ? 25.365 7.895 -13.135 1.00 79.06 439 VAL A O 1
ATOM 3295 N N . ALA A 1 440 ? 24.511 5.952 -12.431 1.00 78.56 440 ALA A N 1
ATOM 3296 C CA . ALA A 1 440 ? 24.232 5.397 -13.752 1.00 78.56 440 ALA A CA 1
ATOM 3297 C C . ALA A 1 440 ? 22.889 5.860 -14.365 1.00 78.56 440 ALA A C 1
ATOM 3299 O O . ALA A 1 440 ? 22.442 5.259 -15.348 1.00 78.56 440 ALA A O 1
ATOM 3300 N N . ASN A 1 441 ? 22.264 6.911 -13.815 1.00 83.25 441 ASN A N 1
ATOM 3301 C CA . ASN A 1 441 ? 20.988 7.500 -14.239 1.00 83.25 441 ASN A CA 1
ATOM 3302 C C . ASN A 1 441 ? 19.799 6.528 -14.249 1.00 83.25 441 ASN A C 1
ATOM 3304 O O . ASN A 1 441 ? 18.927 6.627 -15.107 1.00 83.25 441 ASN A O 1
ATOM 3308 N N . LEU A 1 442 ? 19.755 5.590 -13.304 1.00 85.19 442 LEU A N 1
ATOM 3309 C CA . LEU A 1 442 ? 18.568 4.775 -13.067 1.00 85.19 442 LEU A CA 1
ATOM 3310 C C . LEU A 1 442 ? 17.593 5.503 -12.134 1.00 85.19 442 LEU A C 1
ATOM 3312 O O . LEU A 1 442 ? 17.979 6.095 -11.117 1.00 85.19 442 LEU A O 1
ATOM 3316 N N . CYS A 1 443 ? 16.309 5.426 -12.461 1.00 91.31 443 CYS A N 1
ATOM 3317 C CA . CYS A 1 443 ? 15.210 5.818 -11.595 1.00 91.31 443 CYS A CA 1
ATOM 3318 C C . CYS A 1 443 ? 14.681 4.577 -10.871 1.00 91.31 443 CYS A C 1
ATOM 3320 O O . CYS A 1 443 ? 13.843 3.836 -11.386 1.00 91.31 443 CYS A O 1
ATOM 3322 N N . VAL A 1 444 ? 15.230 4.320 -9.685 1.00 93.31 444 VAL A N 1
ATOM 3323 C CA . VAL A 1 444 ? 14.892 3.151 -8.868 1.00 93.31 444 VAL A CA 1
ATOM 3324 C C . VAL A 1 444 ? 14.032 3.578 -7.689 1.00 93.31 444 VAL A C 1
ATOM 3326 O O . VAL A 1 444 ? 14.310 4.592 -7.052 1.00 93.31 444 VAL A O 1
ATOM 3329 N N . TRP A 1 445 ? 13.019 2.779 -7.368 1.00 94.44 445 TRP A N 1
ATOM 3330 C CA . TRP A 1 445 ? 12.229 2.933 -6.151 1.00 94.44 445 TRP A CA 1
ATOM 3331 C C . TRP A 1 445 ? 12.595 1.862 -5.121 1.00 94.44 445 TRP A C 1
ATOM 3333 O O . TRP A 1 445 ? 12.765 0.690 -5.458 1.00 94.44 445 TRP A O 1
ATOM 3343 N N . MET A 1 446 ? 12.713 2.264 -3.859 1.00 92.12 446 MET A N 1
ATOM 3344 C CA . MET A 1 446 ? 12.890 1.373 -2.709 1.00 92.12 446 MET A CA 1
ATOM 3345 C C . MET A 1 446 ? 12.247 2.015 -1.481 1.00 92.12 446 MET A C 1
ATOM 3347 O O . MET A 1 446 ? 12.218 3.238 -1.389 1.00 92.12 446 MET A O 1
ATOM 3351 N N . ASP A 1 447 ? 11.764 1.221 -0.536 1.00 87.06 447 ASP A N 1
ATOM 3352 C CA . ASP A 1 447 ? 11.001 1.674 0.638 1.00 87.06 447 ASP A CA 1
ATOM 3353 C C . ASP A 1 447 ? 11.579 2.886 1.404 1.00 87.06 447 ASP A C 1
ATOM 3355 O O . ASP A 1 447 ? 10.831 3.807 1.732 1.00 87.06 447 ASP A O 1
ATOM 3359 N N . VAL A 1 448 ? 12.894 2.946 1.634 1.00 84.50 448 VAL A N 1
ATOM 3360 C CA . VAL A 1 448 ? 13.550 4.035 2.388 1.00 84.50 448 VAL A CA 1
ATOM 3361 C C . VAL A 1 448 ? 13.826 5.307 1.581 1.00 84.50 448 VAL A C 1
ATOM 3363 O O . VAL A 1 448 ? 14.109 6.348 2.179 1.00 84.50 448 VAL A O 1
ATOM 3366 N N . MET A 1 449 ? 13.737 5.242 0.247 1.00 82.44 449 MET A N 1
ATOM 3367 C CA . MET A 1 449 ? 13.931 6.391 -0.659 1.00 82.44 449 MET A CA 1
ATOM 3368 C C . MET A 1 449 ? 12.640 6.795 -1.386 1.00 82.44 449 MET A C 1
ATOM 3370 O O . MET A 1 449 ? 12.527 7.906 -1.882 1.00 82.44 449 MET A O 1
ATOM 3374 N N . GLY A 1 450 ? 11.666 5.891 -1.457 1.00 69.62 450 GLY A N 1
ATOM 3375 C CA . GLY A 1 450 ? 10.493 5.933 -2.324 1.00 69.62 450 GLY A CA 1
ATOM 3376 C C . GLY A 1 450 ? 9.303 6.736 -1.813 1.00 69.62 450 GLY A C 1
ATOM 3377 O O . GLY A 1 450 ? 8.234 6.668 -2.419 1.00 69.62 450 GLY A O 1
ATOM 3378 N N . TYR A 1 451 ? 9.463 7.449 -0.697 1.00 73.50 451 TYR A N 1
ATOM 3379 C CA . TYR A 1 451 ? 8.372 8.119 0.008 1.00 73.50 451 TYR A CA 1
ATOM 3380 C C . TYR A 1 451 ? 7.193 7.180 0.293 1.00 73.50 451 TYR A C 1
ATOM 3382 O O . TYR A 1 451 ? 6.104 7.335 -0.260 1.00 73.50 451 TYR A O 1
ATOM 3390 N N . MET A 1 452 ? 7.401 6.207 1.183 1.00 77.81 452 MET A N 1
ATOM 3391 C CA . MET A 1 452 ? 6.302 5.448 1.786 1.00 77.81 452 MET A CA 1
ATOM 3392 C C . MET A 1 452 ? 5.349 6.436 2.487 1.00 77.81 452 MET A C 1
ATOM 3394 O O . MET A 1 452 ? 5.651 6.934 3.567 1.00 77.81 452 MET A O 1
ATOM 3398 N N . LYS A 1 453 ? 4.224 6.774 1.853 1.00 73.38 453 LYS A N 1
ATOM 3399 C CA . LYS A 1 453 ? 3.193 7.681 2.383 1.00 73.38 453 LYS A CA 1
ATOM 3400 C C . LYS A 1 453 ? 1.848 6.967 2.436 1.00 73.38 453 LYS A C 1
ATOM 3402 O O . LYS A 1 453 ? 1.571 6.092 1.618 1.00 73.38 453 LYS A O 1
ATOM 3407 N N . GLY A 1 454 ? 0.995 7.386 3.368 1.00 78.25 454 GLY A N 1
ATOM 3408 C CA . GLY A 1 454 ? -0.363 6.859 3.491 1.00 78.25 454 GLY A CA 1
ATOM 3409 C C . GLY A 1 454 ? -0.377 5.363 3.806 1.00 78.25 454 GLY A C 1
ATOM 3410 O O . GLY A 1 454 ? 0.264 4.921 4.761 1.00 78.25 454 GLY A O 1
ATOM 3411 N N . ASN A 1 455 ? -1.132 4.592 3.016 1.00 84.00 455 ASN A N 1
ATOM 3412 C CA . ASN A 1 455 ? -1.156 3.140 3.148 1.00 84.00 455 ASN A CA 1
ATOM 3413 C C . ASN A 1 455 ? 0.112 2.525 2.528 1.00 84.00 455 ASN A C 1
ATOM 3415 O O . ASN A 1 455 ? 0.314 2.597 1.315 1.00 84.00 455 ASN A O 1
ATOM 3419 N N . ILE A 1 456 ? 0.940 1.873 3.347 1.00 88.00 456 ILE A N 1
ATOM 3420 C CA . ILE A 1 456 ? 2.223 1.296 2.918 1.00 88.00 456 ILE A CA 1
ATOM 3421 C C . ILE A 1 456 ? 2.056 0.241 1.818 1.00 88.00 456 ILE A C 1
ATOM 3423 O O . ILE A 1 456 ? 2.870 0.177 0.899 1.00 88.00 456 ILE A O 1
ATOM 3427 N N . TYR A 1 457 ? 0.976 -0.548 1.859 1.00 90.38 457 TYR A N 1
ATOM 3428 C CA . TYR A 1 457 ? 0.693 -1.555 0.837 1.00 90.38 457 TYR A CA 1
ATOM 3429 C C . TYR A 1 457 ? 0.267 -0.903 -0.472 1.00 90.38 457 TYR A C 1
ATOM 3431 O O . TYR A 1 457 ? 0.611 -1.415 -1.532 1.00 90.38 457 TYR A O 1
ATOM 3439 N N . ALA A 1 458 ? -0.431 0.236 -0.419 1.00 87.94 458 ALA A N 1
ATOM 3440 C CA . ALA A 1 458 ? -0.790 0.991 -1.614 1.00 87.94 458 ALA A CA 1
ATOM 3441 C C . ALA A 1 458 ? 0.450 1.602 -2.272 1.00 87.94 458 ALA A C 1
ATOM 3443 O O . ALA A 1 458 ? 0.631 1.433 -3.476 1.00 87.94 458 ALA A O 1
ATOM 3444 N N . ALA A 1 459 ? 1.330 2.243 -1.497 1.00 87.88 459 ALA A N 1
ATOM 3445 C CA . ALA A 1 459 ? 2.570 2.820 -2.014 1.00 87.88 459 ALA A CA 1
ATOM 3446 C C . ALA A 1 459 ? 3.457 1.751 -2.678 1.00 87.88 459 ALA A C 1
ATOM 3448 O O . ALA A 1 459 ? 3.856 1.895 -3.831 1.00 87.88 459 ALA A O 1
ATOM 3449 N N . MET A 1 460 ? 3.684 0.633 -1.988 1.00 91.62 460 MET A N 1
ATOM 3450 C CA . MET A 1 460 ? 4.456 -0.506 -2.491 1.00 91.62 460 MET A CA 1
ATOM 3451 C C . MET A 1 460 ? 3.824 -1.137 -3.742 1.00 91.62 460 MET A C 1
ATOM 3453 O O . MET A 1 460 ? 4.511 -1.375 -4.733 1.00 91.62 460 MET A O 1
ATOM 3457 N N . ALA A 1 461 ? 2.512 -1.380 -3.739 1.00 92.38 461 ALA A N 1
ATOM 3458 C CA . ALA A 1 461 ? 1.810 -1.934 -4.893 1.00 92.38 461 ALA A CA 1
ATOM 3459 C C . ALA A 1 461 ? 1.887 -1.010 -6.109 1.00 92.38 461 ALA A C 1
ATOM 3461 O O . ALA A 1 461 ? 2.135 -1.461 -7.226 1.00 92.38 461 ALA A O 1
ATOM 3462 N N . THR A 1 462 ? 1.720 0.289 -5.881 1.00 91.75 462 THR A N 1
ATOM 3463 C CA . THR A 1 462 ? 1.817 1.289 -6.940 1.00 91.75 462 THR A CA 1
ATOM 3464 C C . THR A 1 462 ? 3.235 1.339 -7.501 1.00 91.75 462 THR A C 1
ATOM 3466 O O . THR A 1 462 ? 3.407 1.338 -8.715 1.00 91.75 462 THR A O 1
ATOM 3469 N N . ALA A 1 463 ? 4.263 1.256 -6.649 1.00 92.94 463 ALA A N 1
ATOM 3470 C CA . ALA A 1 463 ? 5.648 1.152 -7.100 1.00 92.94 463 ALA A CA 1
ATOM 3471 C C . ALA A 1 463 ? 5.870 -0.077 -7.997 1.00 92.94 463 ALA A C 1
ATOM 3473 O O . ALA A 1 463 ? 6.415 0.065 -9.091 1.00 92.94 463 ALA A O 1
ATOM 3474 N N . VAL A 1 464 ? 5.375 -1.259 -7.601 1.00 94.44 464 VAL A N 1
ATOM 3475 C CA . VAL A 1 464 ? 5.417 -2.476 -8.436 1.00 94.44 464 VAL A CA 1
ATOM 3476 C C . VAL A 1 464 ? 4.746 -2.243 -9.793 1.00 94.44 464 VAL A C 1
ATOM 3478 O O . VAL A 1 464 ? 5.258 -2.674 -10.826 1.00 94.44 464 VAL A O 1
ATOM 3481 N N . GLN A 1 465 ? 3.611 -1.547 -9.824 1.00 92.44 465 GLN A N 1
ATOM 3482 C CA . GLN A 1 465 ? 2.877 -1.267 -11.058 1.00 92.44 465 GLN A CA 1
ATOM 3483 C C . GLN A 1 465 ? 3.583 -0.249 -11.962 1.00 92.44 465 GLN A C 1
ATOM 3485 O O . GLN A 1 465 ? 3.531 -0.411 -13.183 1.00 92.44 465 GLN A O 1
ATOM 3490 N N . SER A 1 466 ? 4.288 0.729 -11.392 1.00 92.12 466 SER A N 1
ATOM 3491 C CA . SER A 1 466 ? 4.982 1.800 -12.121 1.00 92.12 466 SER A CA 1
ATOM 3492 C C . SER A 1 466 ? 6.355 1.409 -12.678 1.00 92.12 466 SER A C 1
ATOM 3494 O O . SER A 1 466 ? 6.906 2.149 -13.498 1.00 92.12 466 SER A O 1
ATOM 3496 N N . VAL A 1 467 ? 6.927 0.273 -12.261 1.00 93.75 467 VAL A N 1
ATOM 3497 C CA . VAL A 1 467 ? 8.279 -0.143 -12.679 1.00 93.75 467 VAL A CA 1
ATOM 3498 C C . VAL A 1 467 ? 8.292 -1.055 -13.899 1.00 93.75 467 VAL A C 1
ATOM 3500 O O . VAL A 1 467 ? 7.390 -1.874 -14.104 1.00 93.75 467 VAL A O 1
ATOM 3503 N N . GLY A 1 468 ? 9.375 -0.971 -14.677 1.00 91.25 468 GLY A N 1
ATOM 3504 C CA . GLY A 1 468 ? 9.656 -1.916 -15.758 1.00 91.25 468 GLY A CA 1
ATOM 3505 C C . GLY A 1 468 ? 10.030 -3.320 -15.275 1.00 91.25 468 GLY A C 1
ATOM 3506 O O . GLY A 1 468 ? 9.706 -4.306 -15.939 1.00 91.25 468 GLY A O 1
ATOM 3507 N N . CYS A 1 469 ? 10.683 -3.426 -14.116 1.00 93.44 469 CYS A N 1
ATOM 3508 C CA . CYS A 1 469 ? 11.075 -4.702 -13.521 1.00 93.44 469 CYS A CA 1
ATOM 3509 C C . CYS A 1 469 ? 11.180 -4.637 -11.991 1.00 93.44 469 CYS A C 1
ATOM 3511 O O . CYS A 1 469 ? 11.342 -3.563 -11.408 1.00 93.44 469 CYS A O 1
ATOM 3513 N N . LEU A 1 470 ? 11.109 -5.804 -11.349 1.00 95.50 470 LEU A N 1
ATOM 3514 C CA . LEU A 1 470 ? 11.414 -5.973 -9.932 1.00 95.50 470 LEU A CA 1
ATOM 3515 C C . LEU A 1 470 ? 12.804 -6.602 -9.790 1.00 95.50 470 LEU A C 1
ATOM 3517 O O . LEU A 1 470 ? 13.057 -7.677 -10.337 1.00 95.50 470 LEU A O 1
ATOM 3521 N N . VAL A 1 471 ? 13.688 -5.956 -9.031 1.00 97.00 471 VAL A N 1
ATOM 3522 C CA . VAL A 1 471 ? 14.971 -6.535 -8.622 1.00 97.00 471 VAL A CA 1
ATOM 3523 C C . VAL A 1 471 ? 14.805 -7.151 -7.239 1.00 97.00 471 VAL A C 1
ATOM 3525 O O . VAL A 1 471 ? 14.581 -6.445 -6.257 1.00 97.00 471 VAL A O 1
ATOM 3528 N N . VAL A 1 472 ? 14.896 -8.474 -7.181 1.00 97.19 472 VAL A N 1
ATOM 3529 C CA . VAL A 1 472 ? 14.742 -9.299 -5.986 1.00 97.19 472 VAL A CA 1
ATOM 3530 C C . VAL A 1 472 ? 16.119 -9.579 -5.395 1.00 97.19 472 VAL A C 1
ATOM 3532 O O . VAL A 1 472 ? 16.901 -10.356 -5.944 1.00 97.19 472 VAL A O 1
ATOM 3535 N N . PHE A 1 473 ? 16.412 -8.958 -4.259 1.00 97.38 473 PHE A N 1
ATOM 3536 C CA . PHE A 1 473 ? 17.635 -9.186 -3.493 1.00 97.38 473 PHE A CA 1
ATOM 3537 C C . PHE A 1 473 ? 17.440 -10.395 -2.583 1.00 97.38 473 PHE A C 1
ATOM 3539 O O . PHE A 1 473 ? 17.009 -10.279 -1.433 1.00 97.38 473 PHE A O 1
ATOM 3546 N N . LEU A 1 474 ? 17.706 -11.574 -3.139 1.00 97.12 474 LEU A N 1
ATOM 3547 C CA . LEU A 1 474 ? 17.394 -12.844 -2.511 1.00 97.12 474 LEU A CA 1
ATOM 3548 C C . LEU A 1 474 ? 18.440 -13.198 -1.451 1.00 97.12 474 LEU A C 1
ATOM 3550 O O . LEU A 1 474 ? 19.615 -13.397 -1.756 1.00 97.12 474 LEU A O 1
ATOM 3554 N N . SER A 1 475 ? 17.973 -13.312 -0.212 1.00 96.31 475 SER A N 1
ATOM 3555 C CA . SER A 1 475 ? 18.737 -13.725 0.966 1.00 96.31 475 SER A CA 1
ATOM 3556 C C . SER A 1 475 ? 17.903 -14.663 1.842 1.00 96.31 475 SER A C 1
ATOM 3558 O O . SER A 1 475 ? 16.682 -14.774 1.665 1.00 96.31 475 SER A O 1
ATOM 3560 N N . ALA A 1 476 ? 18.512 -15.286 2.852 1.00 95.19 476 ALA A N 1
ATOM 3561 C CA . ALA A 1 476 ? 17.759 -16.063 3.846 1.00 95.19 476 ALA A CA 1
ATOM 3562 C C . ALA A 1 476 ? 16.701 -15.209 4.582 1.00 95.19 476 ALA A C 1
ATOM 3564 O O . ALA A 1 476 ? 15.589 -15.664 4.869 1.00 95.19 476 ALA A O 1
ATOM 3565 N N . ALA A 1 477 ? 17.019 -13.940 4.858 1.00 94.56 477 ALA A N 1
ATOM 3566 C CA . ALA A 1 477 ? 16.086 -13.005 5.488 1.00 94.56 477 ALA A CA 1
ATOM 3567 C C . ALA A 1 477 ? 14.934 -12.617 4.544 1.00 94.56 477 ALA A C 1
ATOM 3569 O O . ALA A 1 477 ? 13.794 -12.490 4.984 1.00 94.56 477 ALA A O 1
ATOM 3570 N N . TYR A 1 478 ? 15.205 -12.485 3.242 1.00 96.19 478 TYR A N 1
ATOM 3571 C CA . TYR A 1 478 ? 14.174 -12.232 2.234 1.00 96.19 478 TYR A CA 1
ATOM 3572 C C . TYR A 1 478 ? 13.147 -13.363 2.188 1.00 96.19 478 TYR A C 1
ATOM 3574 O O . TYR A 1 478 ? 11.945 -13.121 2.260 1.00 96.19 478 TYR A O 1
ATOM 3582 N N . VAL A 1 479 ? 13.628 -14.609 2.144 1.00 94.62 479 VAL A N 1
ATOM 3583 C CA . VAL A 1 479 ? 12.795 -15.819 2.071 1.00 94.62 479 VAL A CA 1
ATOM 3584 C C . VAL A 1 479 ? 11.809 -15.932 3.241 1.00 94.62 479 VAL A C 1
ATOM 3586 O O . VAL A 1 479 ? 10.701 -16.442 3.075 1.00 94.62 479 VAL A O 1
ATOM 3589 N N . THR A 1 480 ? 12.199 -15.446 4.419 1.00 92.88 480 THR A N 1
ATOM 3590 C CA . THR A 1 480 ? 11.392 -15.508 5.648 1.00 92.88 480 THR A CA 1
ATOM 3591 C C . THR A 1 480 ? 10.514 -14.272 5.872 1.00 92.88 480 THR A C 1
ATOM 3593 O O . THR A 1 480 ? 9.637 -14.288 6.738 1.00 92.88 480 THR A O 1
ATOM 3596 N N . SER A 1 481 ? 10.703 -13.206 5.091 1.00 91.81 481 SER A N 1
ATOM 3597 C CA . SER A 1 481 ? 9.973 -11.947 5.237 1.00 91.81 481 SER A CA 1
ATOM 3598 C C . SER A 1 481 ? 8.600 -11.998 4.562 1.00 91.81 481 SER A C 1
ATOM 3600 O O . SER A 1 481 ? 8.479 -12.165 3.347 1.00 91.81 481 SER A O 1
ATOM 3602 N N . ILE A 1 482 ? 7.544 -11.777 5.351 1.00 89.44 482 ILE A N 1
ATOM 3603 C CA . ILE A 1 482 ? 6.158 -11.714 4.858 1.00 89.44 482 ILE A CA 1
ATOM 3604 C C . ILE A 1 482 ? 5.972 -10.542 3.884 1.00 89.44 482 ILE A C 1
ATOM 3606 O O . ILE A 1 482 ? 5.310 -10.706 2.863 1.00 89.44 482 ILE A O 1
ATOM 3610 N N . ASN A 1 483 ? 6.567 -9.379 4.169 1.00 88.88 483 ASN A N 1
ATOM 3611 C CA . ASN A 1 483 ? 6.441 -8.204 3.303 1.00 88.88 483 ASN A CA 1
ATOM 3612 C C . ASN A 1 483 ? 7.150 -8.429 1.958 1.00 88.88 483 ASN A C 1
ATOM 3614 O O . ASN A 1 483 ? 6.571 -8.151 0.915 1.00 88.88 483 ASN A O 1
ATOM 3618 N N . CYS A 1 484 ? 8.347 -9.028 1.971 1.00 93.81 484 CYS A N 1
ATOM 3619 C CA . CYS A 1 484 ? 9.076 -9.367 0.745 1.00 93.81 484 CYS A CA 1
ATOM 3620 C C . CYS A 1 484 ? 8.313 -10.392 -0.105 1.00 93.81 484 CYS A C 1
ATOM 3622 O O . CYS A 1 484 ? 8.197 -10.234 -1.318 1.00 93.81 484 CYS A O 1
ATOM 3624 N N . ARG A 1 485 ? 7.730 -11.421 0.530 1.00 93.19 485 ARG A N 1
ATOM 3625 C CA . ARG A 1 485 ? 6.852 -12.381 -0.155 1.00 93.19 485 ARG A CA 1
ATOM 3626 C C . ARG A 1 485 ? 5.650 -11.690 -0.799 1.00 93.19 485 ARG A C 1
ATOM 3628 O O . ARG A 1 485 ? 5.295 -12.035 -1.922 1.00 93.19 485 ARG A O 1
ATOM 3635 N N . LEU A 1 486 ? 5.037 -10.735 -0.101 1.00 91.88 486 LEU A N 1
ATOM 3636 C CA . LEU A 1 486 ? 3.883 -9.988 -0.595 1.00 91.88 486 LEU A CA 1
ATOM 3637 C C . LEU A 1 486 ? 4.258 -9.155 -1.832 1.00 91.88 486 LEU A C 1
ATOM 3639 O O . LEU A 1 486 ? 3.589 -9.273 -2.857 1.00 91.88 486 LEU A O 1
ATOM 3643 N N . GLU A 1 487 ? 5.355 -8.392 -1.777 1.00 94.00 487 GLU A N 1
ATOM 3644 C CA . GLU A 1 487 ? 5.898 -7.641 -2.922 1.00 94.00 487 GLU A CA 1
ATOM 3645 C C . GLU A 1 487 ? 6.149 -8.542 -4.130 1.00 94.00 487 GLU A C 1
ATOM 3647 O O . GLU A 1 487 ? 5.703 -8.249 -5.241 1.00 94.00 487 GLU A O 1
ATOM 3652 N N . PHE A 1 488 ? 6.838 -9.661 -3.900 1.00 95.19 488 PHE A N 1
ATOM 3653 C CA . PHE A 1 488 ? 7.174 -10.624 -4.937 1.00 95.19 488 PHE A CA 1
ATOM 3654 C C . PHE A 1 488 ? 5.924 -11.215 -5.588 1.00 95.19 488 PHE A C 1
ATOM 3656 O O . PHE A 1 488 ? 5.779 -11.180 -6.809 1.00 95.19 488 PHE A O 1
ATOM 3663 N N . ALA A 1 489 ? 5.002 -11.742 -4.784 1.00 94.12 489 ALA A N 1
ATOM 3664 C CA . ALA A 1 489 ? 3.797 -12.384 -5.287 1.00 94.12 489 ALA A CA 1
ATOM 3665 C C . ALA A 1 489 ? 2.887 -11.382 -6.016 1.00 94.12 489 ALA A C 1
ATOM 3667 O O . ALA A 1 489 ? 2.314 -11.713 -7.056 1.00 94.12 489 ALA A O 1
ATOM 3668 N N . TYR A 1 490 ? 2.823 -10.131 -5.552 1.00 94.44 490 TYR A N 1
ATOM 3669 C CA . TYR A 1 490 ? 2.109 -9.079 -6.268 1.00 94.44 490 TYR A CA 1
ATOM 3670 C C . TYR A 1 490 ? 2.788 -8.693 -7.592 1.00 94.44 490 TYR A C 1
ATOM 3672 O O . TYR A 1 490 ? 2.105 -8.501 -8.598 1.00 94.44 490 TYR A O 1
ATOM 3680 N N . ALA A 1 491 ? 4.121 -8.641 -7.645 1.00 93.56 491 ALA A N 1
ATOM 3681 C CA . ALA A 1 491 ? 4.856 -8.403 -8.888 1.00 93.56 491 ALA A CA 1
ATOM 3682 C C . ALA A 1 491 ? 4.673 -9.534 -9.909 1.00 93.56 491 ALA A C 1
ATOM 3684 O O . ALA A 1 491 ? 4.498 -9.258 -11.097 1.00 93.56 491 ALA A O 1
ATOM 3685 N N . VAL A 1 492 ? 4.641 -10.787 -9.446 1.00 92.00 492 VAL A N 1
ATOM 3686 C CA . VAL A 1 492 ? 4.304 -11.964 -10.263 1.00 92.00 492 VAL A CA 1
ATOM 3687 C C . VAL A 1 492 ? 2.887 -11.837 -10.815 1.00 92.00 492 VAL A C 1
ATOM 3689 O O . VAL A 1 492 ? 2.687 -12.003 -12.018 1.00 92.00 492 VAL A O 1
ATOM 3692 N N . HIS A 1 493 ? 1.913 -11.470 -9.974 1.00 90.38 493 HIS A N 1
ATOM 3693 C CA . HIS A 1 493 ? 0.542 -11.211 -10.416 1.00 90.38 493 HIS A CA 1
ATOM 3694 C C . HIS A 1 493 ? 0.486 -10.105 -11.482 1.00 90.38 493 HIS A C 1
ATOM 3696 O O . HIS A 1 493 ? -0.148 -10.268 -12.524 1.00 90.38 493 HIS A O 1
ATOM 3702 N N . CYS A 1 494 ? 1.229 -9.015 -11.273 1.00 90.19 494 CYS A N 1
ATOM 3703 C CA . CYS A 1 494 ? 1.370 -7.913 -12.225 1.00 90.19 494 CYS A CA 1
ATOM 3704 C C . CYS A 1 494 ? 2.231 -8.263 -13.456 1.00 90.19 494 CYS A C 1
ATOM 3706 O O . CYS A 1 494 ? 2.476 -7.387 -14.288 1.00 90.19 494 CYS A O 1
ATOM 3708 N N . ARG A 1 495 ? 2.711 -9.511 -13.574 1.00 88.88 495 ARG A N 1
ATOM 3709 C CA . ARG A 1 495 ? 3.564 -10.017 -14.663 1.00 88.88 495 ARG A CA 1
ATOM 3710 C C . ARG A 1 495 ? 4.823 -9.174 -14.882 1.00 88.88 495 ARG A C 1
ATOM 3712 O O . ARG A 1 495 ? 5.254 -8.955 -16.015 1.00 88.88 495 ARG A O 1
ATOM 3719 N N . LYS A 1 496 ? 5.409 -8.668 -13.798 1.00 90.19 496 LYS A N 1
ATOM 3720 C CA . LYS A 1 496 ? 6.645 -7.885 -13.859 1.00 90.19 496 LYS A CA 1
ATOM 3721 C C . LYS A 1 496 ? 7.835 -8.804 -14.105 1.00 90.19 496 LYS A C 1
ATOM 3723 O O . LYS A 1 496 ? 7.904 -9.905 -13.569 1.00 90.19 496 LYS A O 1
ATOM 3728 N N . ALA A 1 497 ? 8.781 -8.339 -14.921 1.00 90.00 497 ALA A N 1
ATOM 3729 C CA . ALA A 1 497 ? 10.036 -9.050 -15.122 1.00 90.00 497 ALA A CA 1
ATOM 3730 C C . ALA A 1 497 ? 10.820 -9.089 -13.802 1.00 90.00 497 ALA A C 1
ATOM 3732 O O . ALA A 1 497 ? 10.949 -8.059 -13.135 1.00 90.00 497 ALA A O 1
ATOM 3733 N N . LEU A 1 498 ? 11.332 -10.267 -13.444 1.00 92.00 498 LEU A N 1
ATOM 3734 C CA . LEU A 1 498 ? 12.042 -10.502 -12.189 1.00 92.00 498 LEU A CA 1
ATOM 3735 C C . LEU A 1 498 ? 13.543 -10.655 -12.458 1.00 92.00 498 LEU A C 1
ATOM 3737 O O . LEU A 1 498 ? 13.960 -11.519 -13.233 1.00 92.00 498 LEU A O 1
ATOM 3741 N N . LEU A 1 499 ? 14.350 -9.822 -11.804 1.00 93.38 499 LEU A N 1
ATOM 3742 C CA . LEU A 1 499 ? 15.811 -9.899 -11.811 1.00 93.38 499 LEU A CA 1
ATOM 3743 C C . LEU A 1 499 ? 16.285 -10.259 -10.404 1.00 93.38 499 LEU A C 1
ATOM 3745 O O . LEU A 1 499 ? 16.002 -9.530 -9.464 1.00 93.38 499 LEU A O 1
ATOM 3749 N N . PHE A 1 500 ? 17.013 -11.354 -10.240 1.00 95.06 500 PHE A N 1
ATOM 3750 C CA . PHE A 1 500 ? 17.495 -11.804 -8.940 1.00 95.06 500 PHE A CA 1
ATOM 3751 C C . PHE A 1 500 ? 18.952 -11.394 -8.715 1.00 95.06 500 PHE A C 1
ATOM 3753 O O . PHE A 1 500 ? 19.828 -11.677 -9.533 1.00 95.06 500 PHE A O 1
ATOM 3760 N N . VAL A 1 501 ? 19.213 -10.777 -7.566 1.00 96.00 501 VAL A N 1
ATOM 3761 C CA . VAL A 1 501 ? 20.555 -10.564 -7.017 1.00 96.00 501 VAL A CA 1
ATOM 3762 C C . VAL A 1 501 ? 20.695 -11.483 -5.809 1.00 96.00 501 VAL A C 1
ATOM 3764 O O . VAL A 1 501 ? 19.977 -11.326 -4.825 1.00 96.00 501 VAL A O 1
ATOM 3767 N N . ILE A 1 502 ? 21.574 -12.476 -5.906 1.00 95.69 502 ILE A N 1
ATOM 3768 C CA . ILE A 1 502 ? 21.694 -13.575 -4.943 1.00 95.69 502 ILE A CA 1
ATOM 3769 C C . ILE A 1 502 ? 22.794 -13.263 -3.926 1.00 95.69 502 ILE A C 1
ATOM 3771 O O . ILE A 1 502 ? 23.940 -13.036 -4.316 1.00 95.69 502 ILE A O 1
ATOM 3775 N N . PHE A 1 503 ? 22.459 -13.284 -2.637 1.00 95.00 503 PHE A N 1
ATOM 3776 C CA . PHE A 1 503 ? 23.439 -13.258 -1.548 1.00 95.00 503 PHE A CA 1
ATOM 3777 C C . PHE A 1 503 ? 23.933 -14.674 -1.220 1.00 95.00 503 PHE A C 1
ATOM 3779 O O . PHE A 1 503 ? 23.245 -15.656 -1.479 1.00 95.00 503 PHE A O 1
ATOM 3786 N N . ASP A 1 504 ? 25.117 -14.809 -0.622 1.00 90.94 504 ASP A N 1
ATOM 3787 C CA . ASP A 1 504 ? 25.699 -16.133 -0.336 1.00 90.94 504 ASP A CA 1
ATOM 3788 C C . ASP A 1 504 ? 24.987 -16.914 0.781 1.00 90.94 504 ASP A C 1
ATOM 3790 O O . ASP A 1 504 ? 25.290 -18.084 1.007 1.00 90.94 504 ASP A O 1
ATOM 3794 N N . ASP A 1 505 ? 24.033 -16.294 1.480 1.00 92.75 505 ASP A N 1
ATOM 3795 C CA . ASP A 1 505 ? 23.276 -16.920 2.566 1.00 92.75 505 ASP A CA 1
ATOM 3796 C C . ASP A 1 505 ? 22.028 -17.691 2.096 1.00 92.75 505 ASP A C 1
ATOM 3798 O O . ASP A 1 505 ? 21.277 -18.186 2.937 1.00 92.75 505 ASP A O 1
ATOM 3802 N N . VAL A 1 506 ? 21.797 -17.824 0.782 1.00 92.88 506 VAL A N 1
ATOM 3803 C CA . VAL A 1 506 ? 20.657 -18.567 0.221 1.00 92.88 506 VAL A CA 1
ATOM 3804 C C . VAL A 1 506 ? 21.092 -19.691 -0.725 1.00 92.88 506 VAL A C 1
ATOM 3806 O O . VAL A 1 506 ? 21.923 -19.511 -1.614 1.00 92.88 506 VAL A O 1
ATOM 3809 N N . ASP A 1 507 ? 20.477 -20.866 -0.566 1.00 90.69 507 ASP A N 1
ATOM 3810 C CA . ASP A 1 507 ? 20.642 -21.994 -1.484 1.00 90.69 507 ASP A CA 1
ATOM 3811 C C . ASP A 1 507 ? 19.664 -21.870 -2.665 1.00 90.69 507 ASP A C 1
ATOM 3813 O O . ASP A 1 507 ? 18.453 -22.059 -2.534 1.00 90.69 507 ASP A O 1
ATOM 3817 N N . THR A 1 508 ? 20.204 -21.574 -3.848 1.00 88.12 508 THR A N 1
ATOM 3818 C CA . THR A 1 508 ? 19.434 -21.429 -5.099 1.00 88.12 508 THR A CA 1
ATOM 3819 C C . THR A 1 508 ? 18.847 -22.738 -5.634 1.00 88.12 508 THR A C 1
ATOM 3821 O O . THR A 1 508 ? 18.042 -22.704 -6.568 1.00 88.12 508 THR A O 1
ATOM 3824 N N . THR A 1 509 ? 19.218 -23.881 -5.047 1.00 87.56 509 THR A N 1
ATOM 3825 C CA . THR A 1 509 ? 18.665 -25.206 -5.362 1.00 87.56 509 THR A CA 1
ATOM 3826 C C . THR A 1 509 ? 17.514 -25.611 -4.439 1.00 87.56 509 THR A C 1
ATOM 3828 O O . THR A 1 509 ? 16.751 -26.510 -4.786 1.00 87.56 509 THR A O 1
ATOM 3831 N N . GLN A 1 510 ? 17.348 -24.928 -3.300 1.00 89.94 510 GLN A N 1
ATOM 3832 C CA . GLN A 1 510 ? 16.336 -25.222 -2.276 1.00 89.94 510 GLN A CA 1
ATOM 3833 C C . GLN A 1 510 ? 15.447 -24.007 -2.009 1.00 89.94 510 GLN A C 1
ATOM 3835 O O . GLN A 1 510 ? 15.261 -23.559 -0.877 1.00 89.94 510 GLN A O 1
ATOM 3840 N N . LEU A 1 511 ? 14.899 -23.447 -3.083 1.00 92.88 511 LEU A N 1
ATOM 3841 C CA . LEU A 1 511 ? 14.026 -22.289 -2.980 1.00 92.88 511 LEU A CA 1
ATOM 3842 C C . LEU A 1 511 ? 12.635 -22.684 -2.462 1.00 92.88 511 LEU A C 1
ATOM 3844 O O . LEU A 1 511 ? 12.132 -23.760 -2.796 1.00 92.88 511 LEU A O 1
ATOM 3848 N N . PRO A 1 512 ? 11.975 -21.805 -1.690 1.00 92.88 512 PRO A N 1
ATOM 3849 C CA . PRO A 1 512 ? 10.600 -22.016 -1.266 1.00 92.88 512 PRO A CA 1
ATOM 3850 C C . PRO A 1 512 ? 9.651 -22.241 -2.444 1.00 92.88 512 PRO A C 1
ATOM 3852 O O . PRO A 1 512 ? 9.774 -21.593 -3.485 1.00 92.88 512 PRO A O 1
ATOM 3855 N N . GLU A 1 513 ? 8.627 -23.065 -2.220 1.00 92.50 513 GLU A N 1
ATOM 3856 C CA . GLU A 1 513 ? 7.595 -23.388 -3.214 1.00 92.50 513 GLU A CA 1
ATOM 3857 C C . GLU A 1 513 ? 6.931 -22.145 -3.823 1.00 92.50 513 GLU A C 1
ATOM 3859 O O . GLU A 1 513 ? 6.659 -22.108 -5.019 1.00 92.50 513 GLU A O 1
ATOM 3864 N N . TRP A 1 514 ? 6.711 -21.091 -3.031 1.00 90.88 514 TRP A N 1
ATOM 3865 C CA . TRP A 1 514 ? 6.090 -19.858 -3.523 1.00 90.88 514 TRP A CA 1
ATOM 3866 C C . TRP A 1 514 ? 6.981 -19.077 -4.504 1.00 90.88 514 TRP A C 1
ATOM 3868 O O . TRP A 1 514 ? 6.452 -18.347 -5.338 1.00 90.88 514 TRP A O 1
ATOM 3878 N N . ILE A 1 515 ? 8.309 -19.244 -4.442 1.00 92.62 515 ILE A N 1
ATOM 3879 C CA . ILE A 1 515 ? 9.228 -18.700 -5.449 1.00 92.62 515 ILE A CA 1
ATOM 3880 C C . ILE A 1 515 ? 9.219 -19.612 -6.669 1.00 92.62 515 ILE A C 1
ATOM 3882 O O . ILE A 1 515 ? 8.938 -19.139 -7.765 1.00 92.62 515 ILE A O 1
ATOM 3886 N N . THR A 1 516 ? 9.484 -20.911 -6.489 1.00 92.44 516 THR A N 1
ATOM 3887 C CA . THR A 1 516 ? 9.649 -21.865 -7.602 1.00 92.44 516 THR A CA 1
ATOM 3888 C C . THR A 1 516 ? 8.385 -22.010 -8.444 1.00 92.44 516 THR A C 1
ATOM 3890 O O . THR A 1 516 ? 8.472 -22.043 -9.670 1.00 92.44 516 THR A O 1
ATOM 3893 N N . THR A 1 517 ? 7.209 -21.999 -7.813 1.00 90.44 517 THR A N 1
ATOM 3894 C CA . THR A 1 517 ? 5.906 -21.994 -8.498 1.00 90.44 517 THR A CA 1
ATOM 3895 C C . THR A 1 517 ? 5.721 -20.733 -9.333 1.00 90.44 517 THR A C 1
ATOM 3897 O O . THR A 1 517 ? 5.254 -20.810 -10.466 1.00 90.44 517 THR A O 1
ATOM 3900 N N . ALA A 1 518 ? 6.116 -19.572 -8.805 1.00 88.00 518 ALA A N 1
ATOM 3901 C CA . ALA A 1 518 ? 5.956 -18.299 -9.498 1.00 88.00 518 ALA A CA 1
ATOM 3902 C C . ALA A 1 518 ? 6.870 -18.162 -10.724 1.00 88.00 518 ALA A C 1
ATOM 3904 O O . ALA A 1 518 ? 6.455 -17.603 -11.737 1.00 88.00 518 ALA A O 1
ATOM 3905 N N . ILE A 1 519 ? 8.104 -18.667 -10.638 1.00 87.12 519 ILE A N 1
ATOM 3906 C CA . ILE A 1 519 ? 9.074 -18.602 -11.742 1.00 87.12 519 ILE A CA 1
ATOM 3907 C C . ILE A 1 519 ? 9.032 -19.827 -12.668 1.00 87.12 519 ILE A C 1
ATOM 3909 O O . ILE A 1 519 ? 9.658 -19.813 -13.724 1.00 87.12 519 ILE A O 1
ATOM 3913 N N . GLY A 1 520 ? 8.314 -20.887 -12.287 1.00 87.88 520 GLY A N 1
ATOM 3914 C CA . GLY A 1 520 ? 8.166 -22.117 -13.071 1.00 87.88 520 GLY A CA 1
ATOM 3915 C C . GLY A 1 520 ? 9.422 -22.994 -13.145 1.00 87.88 520 GLY A C 1
ATOM 3916 O O . GLY A 1 520 ? 9.489 -23.888 -13.986 1.00 87.88 520 GLY A O 1
ATOM 3917 N N . ILE A 1 521 ? 10.419 -22.750 -12.290 1.00 85.31 521 ILE A N 1
ATOM 3918 C CA . ILE A 1 521 ? 11.684 -23.494 -12.231 1.00 85.31 521 ILE A CA 1
ATOM 3919 C C . ILE A 1 521 ? 12.058 -23.798 -10.777 1.00 85.31 521 ILE A C 1
ATOM 3921 O O . ILE A 1 521 ? 11.843 -22.987 -9.880 1.00 85.31 521 ILE A O 1
ATOM 3925 N N . THR A 1 522 ? 12.633 -24.978 -10.539 1.00 86.38 522 THR A N 1
ATOM 3926 C CA . THR A 1 522 ? 13.029 -25.438 -9.194 1.00 86.38 522 THR A CA 1
ATOM 3927 C C . THR A 1 522 ? 14.390 -24.909 -8.753 1.00 86.38 522 THR A C 1
ATOM 3929 O O . THR A 1 522 ? 14.689 -24.891 -7.565 1.00 86.38 522 THR A O 1
ATOM 3932 N N . THR A 1 523 ? 15.226 -24.491 -9.704 1.00 85.94 523 THR A N 1
ATOM 3933 C CA . THR A 1 523 ? 16.590 -24.017 -9.457 1.00 85.94 523 THR A CA 1
ATOM 3934 C C . THR A 1 523 ? 16.829 -22.751 -10.261 1.00 85.94 523 THR A C 1
ATOM 3936 O O . THR A 1 523 ? 16.590 -22.744 -11.469 1.00 85.94 523 THR A O 1
ATOM 3939 N N . LEU A 1 524 ? 17.294 -21.685 -9.604 1.00 86.56 524 LEU A N 1
ATOM 3940 C CA . LEU A 1 524 ? 17.593 -20.422 -10.282 1.00 86.56 524 LEU A CA 1
ATOM 3941 C C . LEU A 1 524 ? 18.874 -20.554 -11.131 1.00 86.56 524 LEU A C 1
ATOM 3943 O O . LEU A 1 524 ? 19.924 -20.894 -10.583 1.00 86.56 524 LEU A O 1
ATOM 3947 N N . PRO A 1 525 ? 18.834 -20.261 -12.444 1.00 85.44 525 PRO A N 1
ATOM 3948 C CA . PRO A 1 525 ? 20.022 -20.246 -13.287 1.00 85.44 525 PRO A CA 1
ATOM 3949 C C . PRO A 1 525 ? 20.841 -18.997 -12.968 1.00 85.44 525 PRO A C 1
ATOM 3951 O O . PRO A 1 525 ? 20.523 -17.889 -13.399 1.00 85.44 525 PRO A O 1
ATOM 3954 N N . VAL A 1 526 ? 21.889 -19.176 -12.171 1.00 84.88 526 VAL A N 1
ATOM 3955 C CA . VAL A 1 526 ? 22.802 -18.088 -11.828 1.00 84.88 526 VAL A CA 1
ATOM 3956 C C . VAL A 1 526 ? 23.749 -17.842 -13.000 1.00 84.88 526 VAL A C 1
ATOM 3958 O O . VAL A 1 526 ? 24.383 -18.773 -13.502 1.00 84.88 526 VAL A O 1
ATOM 3961 N N . HIS A 1 527 ? 23.843 -16.583 -13.429 1.00 82.44 527 HIS A N 1
ATOM 3962 C CA . HIS A 1 527 ? 24.725 -16.123 -14.494 1.00 82.44 527 HIS A CA 1
ATOM 3963 C C . HIS A 1 527 ? 26.139 -16.714 -14.318 1.00 82.44 527 HIS A C 1
ATOM 3965 O O . HIS A 1 527 ? 26.676 -16.653 -13.208 1.00 82.44 527 HIS A O 1
ATOM 3971 N N . PRO A 1 528 ? 26.737 -17.302 -15.376 1.00 76.81 528 PRO A N 1
ATOM 3972 C CA . PRO A 1 528 ? 26.378 -17.170 -16.794 1.00 76.81 528 PRO A CA 1
ATOM 3973 C C . PRO A 1 528 ? 25.226 -18.051 -17.298 1.00 76.81 528 PRO A C 1
ATOM 3975 O O . PRO A 1 528 ? 24.842 -17.913 -18.458 1.00 76.81 528 PRO A O 1
ATOM 3978 N N . ALA A 1 529 ? 24.650 -18.928 -16.469 1.00 76.62 529 ALA A N 1
ATOM 3979 C CA . ALA A 1 529 ? 23.454 -19.670 -16.861 1.00 76.62 529 ALA A CA 1
ATOM 3980 C C . ALA A 1 529 ? 22.249 -18.724 -17.000 1.00 76.62 529 ALA A C 1
ATOM 3982 O O . ALA A 1 529 ? 22.117 -17.750 -16.260 1.00 76.62 529 ALA A O 1
ATOM 3983 N N . THR A 1 530 ? 21.356 -19.018 -17.943 1.00 68.44 530 THR A N 1
ATOM 3984 C CA . THR A 1 530 ? 20.125 -18.252 -18.166 1.00 68.44 530 THR A CA 1
ATOM 3985 C C . THR A 1 530 ? 18.946 -19.194 -18.388 1.00 68.44 530 THR A C 1
ATOM 3987 O O . THR A 1 530 ? 19.111 -20.313 -18.874 1.00 68.44 530 THR A O 1
ATOM 3990 N N . ALA A 1 531 ? 17.745 -18.743 -18.032 1.00 72.00 531 ALA A N 1
ATOM 3991 C CA . ALA A 1 531 ? 16.491 -19.356 -18.458 1.00 72.00 531 ALA A CA 1
ATOM 3992 C C . ALA A 1 531 ? 15.580 -18.280 -19.047 1.00 72.00 531 ALA A C 1
ATOM 3994 O O . ALA A 1 531 ? 15.766 -17.084 -18.807 1.00 72.00 531 ALA A O 1
ATOM 3995 N N . ALA A 1 532 ? 14.576 -18.713 -19.808 1.00 66.69 532 ALA A N 1
ATOM 3996 C CA . ALA A 1 532 ? 13.547 -17.810 -20.296 1.00 66.69 532 ALA A CA 1
ATOM 3997 C C . ALA A 1 532 ? 12.889 -17.091 -19.103 1.00 66.69 532 ALA A C 1
ATOM 3999 O O . ALA A 1 532 ? 12.476 -17.734 -18.140 1.00 66.69 532 ALA A O 1
ATOM 4000 N N . ASN A 1 533 ? 12.781 -15.762 -19.190 1.00 68.69 533 ASN A N 1
ATOM 4001 C CA . ASN A 1 533 ? 12.046 -14.890 -18.257 1.00 68.69 533 ASN A CA 1
ATOM 4002 C C . ASN A 1 533 ? 12.636 -14.698 -16.848 1.00 68.69 533 ASN A C 1
ATOM 4004 O O . ASN A 1 533 ? 12.058 -13.947 -16.063 1.00 68.69 533 ASN A O 1
ATOM 4008 N N . VAL A 1 534 ? 13.775 -15.319 -16.525 1.00 75.75 534 VAL A N 1
ATOM 4009 C CA . VAL A 1 534 ? 14.429 -15.184 -15.215 1.00 75.75 534 VAL A CA 1
ATOM 4010 C C . VAL A 1 534 ? 15.922 -14.954 -15.397 1.00 75.75 534 VAL A C 1
ATOM 4012 O O . VAL A 1 534 ? 16.611 -15.729 -16.059 1.00 75.75 534 VAL A O 1
ATOM 4015 N N . PHE A 1 535 ? 16.433 -13.905 -14.761 1.00 87.38 535 PHE A N 1
ATOM 4016 C CA . PHE A 1 535 ? 17.864 -13.646 -14.649 1.00 87.38 535 PHE A CA 1
ATOM 4017 C C . PHE A 1 535 ? 18.259 -13.653 -13.183 1.00 87.38 535 PHE A C 1
ATOM 4019 O O . PHE A 1 535 ? 17.608 -12.990 -12.381 1.00 87.38 535 PHE A O 1
ATOM 4026 N N . ALA A 1 536 ? 19.322 -14.374 -12.842 1.00 91.31 536 ALA A N 1
ATOM 4027 C CA . ALA A 1 536 ? 19.913 -14.341 -11.516 1.00 91.31 536 ALA A CA 1
ATOM 4028 C C . ALA A 1 536 ? 21.415 -14.093 -11.623 1.00 91.31 536 ALA A C 1
ATOM 4030 O O . ALA A 1 536 ? 22.082 -14.665 -12.478 1.00 91.31 536 ALA A O 1
ATOM 4031 N N . VAL A 1 537 ? 21.964 -13.265 -10.743 1.00 92.06 537 VAL A N 1
ATOM 4032 C CA . VAL A 1 537 ? 23.405 -13.018 -10.635 1.00 92.06 537 VAL A CA 1
ATOM 4033 C C . VAL A 1 537 ? 23.791 -12.974 -9.166 1.00 92.06 537 VAL A C 1
ATOM 4035 O O . VAL A 1 537 ? 23.012 -12.495 -8.342 1.00 92.06 537 VAL A O 1
ATOM 4038 N N . LYS A 1 538 ? 24.972 -13.485 -8.808 1.00 92.31 538 LYS A N 1
ATOM 4039 C CA . LYS A 1 538 ? 25.463 -13.299 -7.441 1.00 92.31 538 LYS A CA 1
ATOM 4040 C C . LYS A 1 538 ? 25.827 -11.840 -7.196 1.00 92.31 538 LYS A C 1
ATOM 4042 O O . LYS A 1 538 ? 26.369 -11.182 -8.081 1.00 92.31 538 LYS A O 1
ATOM 4047 N N . HIS A 1 539 ? 25.553 -11.361 -5.989 1.00 91.44 539 HIS A N 1
ATOM 4048 C CA . HIS A 1 539 ? 25.882 -10.004 -5.563 1.00 91.44 539 HIS A CA 1
ATOM 4049 C C . HIS A 1 539 ? 27.379 -9.686 -5.725 1.00 91.44 539 HIS A C 1
ATOM 4051 O O . HIS A 1 539 ? 27.732 -8.588 -6.139 1.00 91.44 539 HIS A O 1
ATOM 4057 N N . ASP A 1 540 ? 28.252 -10.648 -5.421 1.00 86.50 540 ASP A N 1
ATOM 4058 C CA . ASP A 1 540 ? 29.714 -10.527 -5.454 1.00 86.50 540 ASP A CA 1
ATOM 4059 C C . ASP A 1 540 ? 30.340 -10.865 -6.821 1.00 86.50 540 ASP A C 1
ATOM 4061 O O . ASP A 1 540 ? 31.560 -10.797 -6.982 1.00 86.50 540 ASP A O 1
ATOM 4065 N N . HIS A 1 541 ? 29.534 -11.225 -7.827 1.00 85.31 541 HIS A N 1
ATOM 4066 C CA . HIS A 1 541 ? 30.058 -11.608 -9.134 1.00 85.31 541 HIS A CA 1
ATOM 4067 C C . HIS A 1 541 ? 30.676 -10.389 -9.851 1.00 85.31 541 HIS A C 1
ATOM 4069 O O . HIS A 1 541 ? 29.990 -9.380 -10.058 1.00 85.31 541 HIS A O 1
ATOM 4075 N N . PRO A 1 542 ? 31.929 -10.473 -10.340 1.00 80.06 542 PRO A N 1
ATOM 4076 C CA . PRO A 1 542 ? 32.548 -9.392 -11.107 1.00 80.06 542 PRO A CA 1
ATOM 4077 C C . PRO A 1 542 ? 31.691 -9.004 -12.320 1.00 80.06 542 PRO A C 1
ATOM 4079 O O . PRO A 1 542 ? 31.303 -9.857 -13.113 1.00 80.06 542 PRO A O 1
ATOM 4082 N N . GLY A 1 543 ? 31.342 -7.727 -12.481 1.00 78.31 543 GLY A N 1
ATOM 4083 C CA . GLY A 1 543 ? 30.461 -7.306 -13.585 1.00 78.31 543 GLY A CA 1
ATOM 4084 C C . GLY A 1 543 ? 28.961 -7.362 -13.297 1.00 78.31 543 GLY A C 1
ATOM 4085 O O . GLY A 1 543 ? 28.198 -6.830 -14.105 1.00 78.31 543 GLY A O 1
ATOM 4086 N N . ALA A 1 544 ? 28.521 -7.927 -12.163 1.00 84.06 544 ALA A N 1
ATOM 4087 C CA . ALA A 1 544 ? 27.100 -8.094 -11.839 1.00 84.06 544 ALA A CA 1
ATOM 4088 C C . ALA A 1 544 ? 26.312 -6.786 -11.952 1.00 84.06 544 ALA A C 1
ATOM 4090 O O . ALA A 1 544 ? 25.267 -6.745 -12.597 1.00 84.06 544 ALA A O 1
ATOM 4091 N N . GLN A 1 545 ? 26.856 -5.701 -11.397 1.00 84.81 545 GLN A N 1
ATOM 4092 C CA . GLN A 1 545 ? 26.250 -4.373 -11.451 1.00 84.81 545 GLN A CA 1
ATOM 4093 C C . GLN A 1 545 ? 26.024 -3.886 -12.890 1.00 84.81 545 GLN A C 1
ATOM 4095 O O . GLN A 1 545 ? 24.937 -3.421 -13.227 1.00 84.81 545 GLN A O 1
ATOM 4100 N N . GLY A 1 546 ? 27.040 -3.991 -13.752 1.00 81.75 546 GLY A N 1
ATOM 4101 C CA . GLY A 1 546 ? 26.950 -3.528 -15.139 1.00 81.75 546 GLY A CA 1
ATOM 4102 C C . GLY A 1 546 ? 25.907 -4.309 -15.940 1.00 81.75 546 GLY A C 1
ATOM 4103 O O . GLY A 1 546 ? 25.099 -3.714 -16.659 1.00 81.75 546 GLY A O 1
ATOM 4104 N N . ILE A 1 547 ? 25.884 -5.633 -15.758 1.00 82.81 547 ILE A N 1
ATOM 4105 C CA . ILE A 1 547 ? 24.899 -6.526 -16.379 1.00 82.81 547 ILE A CA 1
ATOM 4106 C C . ILE A 1 547 ? 23.491 -6.183 -15.882 1.00 82.81 547 ILE A C 1
ATOM 4108 O O . ILE A 1 547 ? 22.586 -5.972 -16.691 1.00 82.81 547 ILE A O 1
ATOM 4112 N N . LEU A 1 548 ? 23.316 -6.051 -14.565 1.00 88.75 548 LEU A N 1
ATOM 4113 C CA . LEU A 1 548 ? 22.039 -5.713 -13.945 1.00 88.75 548 LEU A CA 1
ATOM 4114 C C . LEU A 1 548 ? 21.498 -4.375 -14.465 1.00 88.75 548 LEU A C 1
ATOM 4116 O O . LEU A 1 548 ? 20.347 -4.299 -14.886 1.00 88.75 548 LEU A O 1
ATOM 4120 N N . PHE A 1 549 ? 22.319 -3.323 -14.500 1.00 87.69 549 PHE A N 1
ATOM 4121 C CA . PHE A 1 549 ? 21.883 -1.999 -14.958 1.00 87.69 549 PHE A CA 1
ATOM 4122 C C . PHE A 1 549 ? 21.540 -1.979 -16.451 1.00 87.69 549 PHE A C 1
ATOM 4124 O O . PHE A 1 549 ? 20.635 -1.257 -16.872 1.00 87.69 549 PHE A O 1
ATOM 4131 N N . SER A 1 550 ? 22.236 -2.778 -17.264 1.00 83.56 550 SER A N 1
ATOM 4132 C CA . SER A 1 550 ? 21.890 -2.973 -18.675 1.00 83.56 550 SER A CA 1
ATOM 4133 C C . SER A 1 550 ? 20.528 -3.660 -18.839 1.00 83.56 550 SER A C 1
ATOM 4135 O O . SER A 1 550 ? 19.682 -3.184 -19.607 1.00 83.56 550 SER A O 1
ATOM 4137 N N . ALA A 1 551 ? 20.275 -4.718 -18.061 1.00 86.12 551 ALA A N 1
ATOM 4138 C CA . ALA A 1 551 ? 18.999 -5.426 -18.057 1.00 86.12 551 ALA A CA 1
ATOM 4139 C C . ALA A 1 551 ? 17.844 -4.517 -17.599 1.00 86.12 551 ALA A C 1
ATOM 4141 O O . ALA A 1 551 ? 16.825 -4.441 -18.287 1.00 86.12 551 ALA A O 1
ATOM 4142 N N . ILE A 1 552 ? 18.031 -3.763 -16.505 1.00 89.88 552 ILE A N 1
ATOM 4143 C CA . ILE A 1 552 ? 17.049 -2.795 -15.988 1.00 89.88 552 ILE A CA 1
ATOM 4144 C C . ILE A 1 552 ? 16.667 -1.782 -17.071 1.00 89.88 552 ILE A C 1
ATOM 4146 O O . ILE A 1 552 ? 15.486 -1.641 -17.377 1.00 89.88 552 ILE A O 1
ATOM 4150 N N . ARG A 1 553 ? 17.643 -1.124 -17.715 1.00 86.81 553 ARG A N 1
ATOM 4151 C CA . ARG A 1 553 ? 17.365 -0.140 -18.780 1.00 86.81 553 ARG A CA 1
ATOM 4152 C C . ARG A 1 553 ? 16.592 -0.742 -19.944 1.00 86.81 553 ARG A C 1
ATOM 4154 O O . ARG A 1 553 ? 15.668 -0.125 -20.468 1.00 86.81 553 ARG A O 1
ATOM 4161 N N . SER A 1 554 ? 16.962 -1.953 -20.345 1.00 85.19 554 SER A N 1
ATOM 4162 C CA . SER A 1 554 ? 16.304 -2.640 -21.453 1.00 85.19 554 SER A CA 1
ATOM 4163 C C . SER A 1 554 ? 14.847 -2.980 -21.129 1.00 85.19 554 SER A C 1
ATOM 4165 O O . SER A 1 554 ? 13.966 -2.801 -21.972 1.00 85.19 554 SER A O 1
ATOM 4167 N N . LEU A 1 555 ? 14.576 -3.428 -19.901 1.00 88.44 555 LEU A N 1
ATOM 4168 C CA . LEU A 1 555 ? 13.224 -3.719 -19.423 1.00 88.44 555 LEU A CA 1
ATOM 4169 C C . LEU A 1 555 ? 12.398 -2.445 -19.238 1.00 88.44 555 LEU A C 1
ATOM 4171 O O . LEU A 1 555 ? 11.253 -2.404 -19.683 1.00 88.44 555 LEU A O 1
ATOM 4175 N N . ALA A 1 556 ? 12.982 -1.386 -18.680 1.00 87.50 556 ALA A N 1
ATOM 4176 C CA . ALA A 1 556 ? 12.341 -0.082 -18.538 1.00 87.50 556 ALA A CA 1
ATOM 4177 C C . ALA A 1 556 ? 11.935 0.511 -19.897 1.00 87.50 556 ALA A C 1
ATOM 4179 O O . ALA A 1 556 ? 10.796 0.948 -20.076 1.00 87.50 556 ALA A O 1
ATOM 4180 N N . ALA A 1 557 ? 12.822 0.442 -20.896 1.00 84.44 557 ALA A N 1
ATOM 4181 C CA . ALA A 1 557 ? 12.531 0.894 -22.254 1.00 84.44 557 ALA A CA 1
ATOM 4182 C C . ALA A 1 557 ? 11.413 0.074 -22.919 1.00 84.44 557 ALA A C 1
ATOM 4184 O O . ALA A 1 557 ? 10.553 0.637 -23.599 1.00 84.44 557 ALA A O 1
ATOM 4185 N N . ARG A 1 558 ? 11.393 -1.252 -22.713 1.00 85.38 558 ARG A N 1
ATOM 4186 C CA . ARG A 1 558 ? 10.301 -2.120 -23.189 1.00 85.38 558 ARG A CA 1
ATOM 4187 C C . ARG A 1 558 ? 8.979 -1.777 -22.508 1.00 85.38 558 ARG A C 1
ATOM 4189 O O . ARG A 1 558 ? 7.974 -1.655 -23.196 1.00 85.38 558 ARG A O 1
ATOM 4196 N N . HIS A 1 559 ? 8.992 -1.574 -21.193 1.00 86.81 559 HIS A N 1
ATOM 4197 C CA . HIS A 1 559 ? 7.817 -1.168 -20.428 1.00 86.81 559 HIS A CA 1
ATOM 4198 C C . HIS A 1 559 ? 7.258 0.175 -20.915 1.00 86.81 559 HIS A C 1
ATOM 4200 O O . HIS A 1 559 ? 6.059 0.289 -21.140 1.00 86.81 559 HIS A O 1
ATOM 4206 N N . ALA A 1 560 ? 8.121 1.169 -21.160 1.00 84.94 560 ALA A N 1
ATOM 4207 C CA . ALA A 1 560 ? 7.716 2.474 -21.692 1.00 84.94 560 ALA A CA 1
ATOM 4208 C C . ALA A 1 560 ? 7.056 2.380 -23.077 1.00 84.94 560 ALA A C 1
ATOM 4210 O O . ALA A 1 560 ? 6.170 3.167 -23.399 1.00 84.94 560 ALA A O 1
ATOM 4211 N N . ALA A 1 561 ? 7.501 1.427 -23.899 1.00 82.75 561 ALA A N 1
ATOM 4212 C CA . ALA A 1 561 ? 6.998 1.227 -25.254 1.00 82.75 561 ALA A CA 1
ATOM 4213 C C . ALA A 1 561 ? 5.763 0.311 -25.332 1.00 82.75 561 ALA A C 1
ATOM 4215 O O . ALA A 1 561 ? 5.126 0.254 -26.384 1.00 82.75 561 ALA A O 1
ATOM 4216 N N . ALA A 1 562 ? 5.445 -0.429 -24.267 1.00 84.81 562 ALA A N 1
ATOM 4217 C CA . ALA A 1 562 ? 4.327 -1.361 -24.250 1.00 84.81 562 ALA A CA 1
ATOM 4218 C C . ALA A 1 562 ? 2.980 -0.625 -24.211 1.00 84.81 562 ALA A C 1
ATOM 4220 O O . ALA A 1 562 ? 2.849 0.457 -23.633 1.00 84.81 562 ALA A O 1
ATOM 4221 N N . ALA A 1 563 ? 1.951 -1.239 -24.804 1.00 86.94 563 ALA A N 1
ATOM 4222 C CA . ALA A 1 563 ? 0.587 -0.773 -24.607 1.00 86.94 563 ALA A CA 1
ATOM 4223 C C . ALA A 1 563 ? 0.229 -0.885 -23.112 1.00 86.94 563 ALA A C 1
ATOM 4225 O O . ALA A 1 563 ? 0.525 -1.914 -22.496 1.00 86.94 563 ALA A O 1
ATOM 4226 N N . PRO A 1 564 ? -0.396 0.142 -22.512 1.00 87.75 564 PRO A N 1
ATOM 4227 C CA . PRO A 1 564 ? -0.776 0.083 -21.110 1.00 87.75 564 PRO A CA 1
ATOM 4228 C C . PRO A 1 564 ? -1.764 -1.060 -20.828 1.00 87.75 564 PRO A C 1
ATOM 4230 O O . PRO A 1 564 ? -2.608 -1.352 -21.682 1.00 87.75 564 PRO A O 1
ATOM 4233 N N . PRO A 1 565 ? -1.713 -1.675 -19.633 1.00 88.81 565 PRO A N 1
ATOM 4234 C CA . PRO A 1 565 ? -2.657 -2.720 -19.253 1.00 88.81 565 PRO A CA 1
ATOM 4235 C C . PRO A 1 565 ? -4.087 -2.174 -19.117 1.00 88.81 565 PRO A C 1
ATOM 4237 O O . PRO A 1 565 ? -4.298 -0.970 -18.895 1.00 88.81 565 PRO A O 1
ATOM 4240 N N . VAL A 1 566 ? -5.069 -3.075 -19.227 1.00 91.56 566 VAL A N 1
ATOM 4241 C CA . VAL A 1 566 ? -6.478 -2.759 -18.960 1.00 91.56 566 VAL A CA 1
ATOM 4242 C C . VAL A 1 566 ? -6.672 -2.468 -17.480 1.00 91.56 566 VAL A C 1
ATOM 4244 O O . VAL A 1 566 ? -6.178 -3.188 -16.615 1.00 91.56 566 VAL A O 1
ATOM 4247 N N . CYS A 1 567 ? -7.414 -1.404 -17.196 1.00 92.69 567 CYS A N 1
ATOM 4248 C CA . CYS A 1 567 ? -7.722 -0.975 -15.842 1.00 92.69 567 CYS A CA 1
ATOM 4249 C C . CYS A 1 567 ? -8.954 -1.742 -15.349 1.00 92.69 567 CYS A C 1
ATOM 4251 O O . CYS A 1 567 ? -10.062 -1.493 -15.819 1.00 92.69 567 CYS A O 1
ATOM 4253 N N . ARG A 1 568 ? -8.754 -2.719 -14.459 1.00 92.56 568 ARG A N 1
ATOM 4254 C CA . ARG A 1 568 ? -9.804 -3.643 -13.980 1.00 92.56 568 ARG A CA 1
ATOM 4255 C C . ARG A 1 568 ? -10.267 -3.361 -12.548 1.00 92.56 568 ARG A C 1
ATOM 4257 O O . ARG A 1 568 ? -11.110 -4.080 -12.030 1.00 92.56 568 ARG A O 1
ATOM 4264 N N . ASP A 1 569 ? -9.719 -2.328 -11.932 1.00 91.44 569 ASP A N 1
ATOM 4265 C CA . ASP A 1 569 ? -9.976 -1.880 -10.562 1.00 91.44 569 ASP A CA 1
ATOM 4266 C C . ASP A 1 569 ? -10.997 -0.726 -10.483 1.00 91.44 569 ASP A C 1
ATOM 4268 O O . ASP A 1 569 ? -11.311 -0.255 -9.393 1.00 91.44 569 ASP A O 1
ATOM 4272 N N . GLY A 1 570 ? -11.531 -0.282 -11.627 1.00 92.19 570 GLY A N 1
ATOM 4273 C CA . GLY A 1 570 ? -12.605 0.711 -11.730 1.00 92.19 570 GLY A CA 1
ATOM 4274 C C . GLY A 1 570 ? -13.935 0.120 -12.208 1.00 92.19 570 GLY A C 1
ATOM 4275 O O . GLY A 1 570 ? -14.185 -1.086 -12.115 1.00 92.19 570 GLY A O 1
ATOM 4276 N N . SER A 1 571 ? -14.813 0.968 -12.745 1.00 93.44 571 SER A N 1
ATOM 4277 C CA . SER A 1 571 ? -16.085 0.519 -13.316 1.00 93.44 571 SER A CA 1
ATOM 4278 C C . SER A 1 571 ? -15.895 -0.350 -14.565 1.00 93.44 571 SER A C 1
ATOM 4280 O O . SER A 1 571 ? -14.872 -0.304 -15.257 1.00 93.44 571 SER A O 1
ATOM 4282 N N . ALA A 1 572 ? -16.941 -1.095 -14.930 1.00 91.81 572 ALA A N 1
ATOM 4283 C CA . ALA A 1 572 ? -16.990 -1.826 -16.194 1.00 91.81 572 ALA A CA 1
ATOM 4284 C C . ALA A 1 572 ? -16.790 -0.894 -17.404 1.00 91.81 572 ALA A C 1
ATOM 4286 O O . ALA A 1 572 ? -16.199 -1.287 -18.411 1.00 91.81 572 ALA A O 1
ATOM 4287 N N . HIS A 1 573 ? -17.246 0.361 -17.299 1.00 92.19 573 HIS A N 1
ATOM 4288 C CA . HIS A 1 573 ? -17.019 1.380 -18.319 1.00 92.19 573 HIS A CA 1
ATOM 4289 C C . HIS A 1 573 ? -15.526 1.699 -18.469 1.00 92.19 573 HIS A C 1
ATOM 4291 O O . HIS A 1 573 ? -15.023 1.712 -19.595 1.00 92.19 573 HIS A O 1
ATOM 4297 N N . LEU A 1 574 ? -14.799 1.885 -17.361 1.00 93.31 574 LEU A N 1
ATOM 4298 C CA . LEU A 1 574 ? -13.352 2.103 -17.391 1.00 93.31 574 LEU A CA 1
ATOM 4299 C C . LEU A 1 574 ? -12.611 0.905 -17.999 1.00 93.31 574 LEU A C 1
ATOM 4301 O O . LEU A 1 574 ? -11.765 1.078 -18.882 1.00 93.31 574 LEU A O 1
ATOM 4305 N N . ALA A 1 575 ? -12.942 -0.312 -17.568 1.00 93.44 575 ALA A N 1
ATOM 4306 C CA . ALA A 1 575 ? -12.314 -1.528 -18.077 1.00 93.44 575 ALA A CA 1
ATOM 4307 C C . ALA A 1 575 ? -12.534 -1.689 -19.591 1.00 93.44 575 ALA A C 1
ATOM 4309 O O . ALA A 1 575 ? -11.593 -1.928 -20.352 1.00 93.44 575 ALA A O 1
ATOM 4310 N N . ARG A 1 576 ? -13.759 -1.444 -20.063 1.00 92.88 576 ARG A N 1
ATOM 4311 C CA . ARG A 1 576 ? -14.089 -1.429 -21.491 1.00 92.88 576 ARG A CA 1
ATOM 4312 C C . ARG A 1 576 ? -13.307 -0.364 -22.260 1.00 92.88 576 ARG A C 1
ATOM 4314 O O . ARG A 1 576 ? -12.725 -0.652 -23.310 1.00 92.88 576 ARG A O 1
ATOM 4321 N N . ALA A 1 577 ? -13.295 0.867 -21.755 1.00 92.31 577 ALA A N 1
ATOM 4322 C CA . ALA A 1 577 ? -12.611 1.984 -22.394 1.00 92.31 577 ALA A CA 1
ATOM 4323 C C . ALA A 1 577 ? -11.112 1.701 -22.537 1.00 92.31 577 ALA A C 1
ATOM 4325 O O . ALA A 1 577 ? -10.546 1.821 -23.624 1.00 92.31 577 ALA A O 1
ATOM 4326 N N . THR A 1 578 ? -10.475 1.257 -21.454 1.00 93.62 578 THR A N 1
ATOM 4327 C CA . THR A 1 578 ? -9.037 0.978 -21.428 1.00 93.62 578 THR A CA 1
ATOM 4328 C C . THR A 1 578 ? -8.655 -0.246 -22.259 1.00 93.62 578 THR A C 1
ATOM 4330 O O . THR A 1 578 ? -7.610 -0.206 -22.907 1.00 93.62 578 THR A O 1
ATOM 4333 N N . SER A 1 579 ? -9.516 -1.268 -22.359 1.00 92.00 579 SER A N 1
ATOM 4334 C CA . SER A 1 579 ? -9.362 -2.348 -23.351 1.00 92.00 579 SER A CA 1
ATOM 4335 C C . SER A 1 579 ? -9.320 -1.794 -24.767 1.00 92.00 579 SER A C 1
ATOM 4337 O O . SER A 1 579 ? -8.403 -2.094 -25.524 1.00 92.00 579 SER A O 1
ATOM 4339 N N . THR A 1 580 ? -10.259 -0.910 -25.100 1.00 90.62 580 THR A N 1
ATOM 4340 C CA . THR A 1 580 ? -10.344 -0.335 -26.446 1.00 90.62 580 THR A CA 1
ATOM 4341 C C . THR A 1 580 ? -9.112 0.517 -26.778 1.00 90.62 580 THR A C 1
ATOM 4343 O O . THR A 1 580 ? -8.575 0.436 -27.884 1.00 90.62 580 THR A O 1
ATOM 4346 N N . PHE A 1 581 ? -8.604 1.293 -25.813 1.00 91.25 581 PHE A N 1
ATOM 4347 C CA . PHE A 1 581 ? -7.348 2.035 -25.972 1.00 91.25 581 PHE A CA 1
ATOM 4348 C C . PHE A 1 581 ? -6.141 1.119 -26.163 1.00 91.25 581 PHE A C 1
ATOM 4350 O O . PHE A 1 581 ? -5.325 1.369 -27.049 1.00 91.25 581 PHE A O 1
ATOM 4357 N N . ARG A 1 582 ? -6.012 0.065 -25.351 1.00 91.19 582 ARG A N 1
ATOM 4358 C CA . ARG A 1 582 ? -4.917 -0.904 -25.467 1.00 91.19 582 ARG A CA 1
ATOM 4359 C C . ARG A 1 582 ? -4.924 -1.567 -26.841 1.00 91.19 582 ARG A C 1
ATOM 4361 O O . ARG A 1 582 ? -3.868 -1.661 -27.463 1.00 91.19 582 ARG A O 1
ATOM 4368 N N . ASP A 1 583 ? -6.090 -1.983 -27.325 1.00 89.88 583 ASP A N 1
ATOM 4369 C CA . ASP A 1 583 ? -6.226 -2.647 -28.622 1.00 89.88 583 ASP A CA 1
ATOM 4370 C C . ASP A 1 583 ? -5.842 -1.689 -29.765 1.00 89.88 583 ASP A C 1
ATOM 4372 O O . ASP A 1 583 ? -5.077 -2.058 -30.656 1.00 89.88 583 ASP A O 1
ATOM 4376 N N . ALA A 1 584 ? -6.255 -0.418 -29.684 1.00 88.62 584 ALA A N 1
ATOM 4377 C CA . ALA A 1 584 ? -5.850 0.621 -30.635 1.00 88.62 584 ALA A CA 1
ATOM 4378 C C . ALA A 1 584 ? -4.339 0.932 -30.589 1.00 88.62 584 ALA A C 1
ATOM 4380 O O . ALA A 1 584 ? -3.716 1.176 -31.623 1.00 88.62 584 ALA A O 1
ATOM 4381 N N . LEU A 1 585 ? -3.731 0.920 -29.399 1.00 86.75 585 LEU A N 1
ATOM 4382 C CA . LEU A 1 585 ? -2.291 1.129 -29.210 1.00 86.75 585 LEU A CA 1
ATOM 4383 C C . LEU A 1 585 ? -1.452 -0.071 -29.666 1.00 86.75 585 LEU A C 1
ATOM 4385 O O . LEU A 1 585 ? -0.324 0.121 -30.114 1.00 86.75 585 LEU A O 1
ATOM 4389 N N . SER A 1 586 ? -2.005 -1.279 -29.570 1.00 87.31 586 SER A N 1
ATOM 4390 C CA . SER A 1 586 ? -1.343 -2.532 -29.955 1.00 87.31 586 SER A CA 1
ATOM 4391 C C . SER A 1 586 ? -1.508 -2.864 -31.439 1.00 87.31 586 SER A C 1
ATOM 4393 O O . SER A 1 586 ? -0.801 -3.731 -31.952 1.00 87.31 586 SER A O 1
ATOM 4395 N N . ALA A 1 587 ? -2.433 -2.197 -32.136 1.00 84.38 587 ALA A N 1
ATOM 4396 C CA . ALA A 1 587 ? -2.665 -2.420 -33.554 1.00 84.38 587 ALA A CA 1
ATOM 4397 C C . ALA A 1 587 ? -1.374 -2.173 -34.362 1.00 84.38 587 ALA A C 1
ATOM 4399 O O . ALA A 1 587 ? -0.722 -1.137 -34.178 1.00 84.38 587 ALA A O 1
ATOM 4400 N N . PRO A 1 588 ? -0.988 -3.097 -35.266 1.00 75.31 588 PRO A N 1
ATOM 4401 C CA . PRO A 1 588 ? 0.206 -2.940 -36.082 1.00 75.31 588 PRO A CA 1
ATOM 4402 C C . PRO A 1 588 ? 0.090 -1.657 -36.900 1.00 75.31 588 PRO A C 1
ATOM 4404 O O . PRO A 1 588 ? -0.835 -1.477 -37.693 1.00 75.31 588 PRO A O 1
ATOM 4407 N N . ARG A 1 589 ? 1.036 -0.745 -36.688 1.00 66.50 589 ARG A N 1
ATOM 4408 C CA . ARG A 1 589 ? 1.093 0.505 -37.442 1.00 66.50 589 ARG A CA 1
ATOM 4409 C C . ARG A 1 589 ? 1.873 0.291 -38.728 1.00 66.50 589 ARG A C 1
ATOM 4411 O O . ARG A 1 589 ? 2.864 -0.442 -38.699 1.00 66.50 589 ARG A O 1
ATOM 4418 N N . PRO A 1 590 ? 1.490 0.953 -39.833 1.00 59.75 590 PRO A N 1
ATOM 4419 C CA . PRO A 1 590 ? 2.362 1.029 -40.994 1.00 59.75 590 PRO A CA 1
ATOM 4420 C C . PRO A 1 590 ? 3.704 1.610 -40.532 1.00 59.75 590 PRO A C 1
ATOM 4422 O O . PRO A 1 590 ? 3.770 2.724 -40.005 1.00 59.75 590 PRO A O 1
ATOM 4425 N N . ALA A 1 591 ? 4.757 0.801 -40.628 1.00 53.31 591 ALA A N 1
ATOM 4426 C CA . ALA A 1 591 ? 6.085 1.178 -40.179 1.00 53.31 591 ALA A CA 1
ATOM 4427 C C . ALA A 1 591 ? 6.556 2.427 -40.938 1.00 53.31 591 ALA A C 1
ATOM 4429 O O . ALA A 1 591 ? 6.399 2.513 -42.151 1.00 53.31 591 ALA A O 1
ATOM 4430 N N . GLY A 1 592 ? 7.154 3.382 -40.224 1.00 55.06 592 GLY A N 1
ATOM 4431 C CA . GLY A 1 592 ? 8.024 4.379 -40.851 1.00 55.06 592 GLY A CA 1
ATOM 4432 C C . GLY A 1 592 ? 7.365 5.601 -41.490 1.00 55.06 592 GLY A C 1
ATOM 4433 O O . GLY A 1 592 ? 8.097 6.419 -42.016 1.00 55.06 592 GLY A O 1
ATOM 4434 N N . ALA A 1 593 ? 6.048 5.811 -41.402 1.00 56.31 593 ALA A N 1
ATOM 4435 C CA . ALA A 1 593 ? 5.453 6.976 -42.070 1.00 56.31 593 ALA A CA 1
ATOM 4436 C C . ALA A 1 593 ? 5.771 8.325 -41.390 1.00 56.31 593 ALA A C 1
ATOM 4438 O O . ALA A 1 593 ? 5.731 9.350 -42.061 1.00 56.31 593 ALA A O 1
ATOM 4439 N N . HIS A 1 594 ? 6.069 8.356 -40.080 1.00 58.28 594 HIS A N 1
ATOM 4440 C CA . HIS A 1 594 ? 6.262 9.599 -39.312 1.00 58.28 594 HIS A CA 1
ATOM 4441 C C . HIS A 1 594 ? 7.357 9.488 -38.244 1.00 58.28 594 HIS A C 1
ATOM 4443 O O . HIS A 1 594 ? 7.532 8.448 -37.609 1.00 58.28 594 HIS A O 1
ATOM 4449 N N . CYS A 1 595 ? 8.072 10.588 -38.010 1.00 54.62 595 CYS A N 1
ATOM 4450 C CA . CYS A 1 595 ? 9.064 10.726 -36.953 1.00 54.62 595 CYS A CA 1
ATOM 4451 C C . CYS A 1 595 ? 8.399 10.744 -35.570 1.00 54.62 595 CYS A C 1
ATOM 4453 O O . CYS A 1 595 ? 7.580 11.610 -35.277 1.00 54.62 595 CYS A O 1
ATOM 4455 N N . SER A 1 596 ? 8.819 9.853 -34.670 1.00 48.34 596 SER A N 1
ATOM 4456 C CA . SER A 1 596 ? 8.232 9.695 -33.330 1.00 48.34 596 SER A CA 1
ATOM 4457 C C . SER A 1 596 ? 8.497 10.846 -32.346 1.00 48.34 596 SER A C 1
ATOM 4459 O O . SER A 1 596 ? 7.995 10.799 -31.229 1.00 48.34 596 SER A O 1
ATOM 4461 N N . ARG A 1 597 ? 9.313 11.849 -32.704 1.00 47.69 597 ARG A N 1
ATOM 4462 C CA . ARG A 1 597 ? 9.641 13.000 -31.835 1.00 47.69 597 ARG A CA 1
ATOM 4463 C C . ARG A 1 597 ? 9.064 14.327 -32.313 1.00 47.69 597 ARG A C 1
ATOM 4465 O O . ARG A 1 597 ? 8.725 15.164 -31.488 1.00 47.69 597 ARG A O 1
ATOM 4472 N N . CYS A 1 598 ? 8.970 14.541 -33.623 1.00 57.16 598 CYS A N 1
ATOM 4473 C CA . CYS A 1 598 ? 8.433 15.784 -34.186 1.00 57.16 598 CYS A CA 1
ATOM 4474 C C . CYS A 1 598 ? 7.137 15.575 -34.985 1.00 57.16 598 CYS A C 1
ATOM 4476 O O . CYS A 1 598 ? 6.588 16.540 -35.506 1.00 57.16 598 CYS A O 1
ATOM 4478 N N . GLY A 1 599 ? 6.681 14.326 -35.144 1.00 54.62 599 GLY A N 1
ATOM 4479 C CA . GLY A 1 599 ? 5.474 13.972 -35.895 1.00 54.62 599 GLY A CA 1
ATOM 4480 C C . GLY A 1 599 ? 5.571 14.170 -37.411 1.00 54.62 599 GLY A C 1
ATOM 4481 O O . GLY A 1 599 ? 4.618 13.859 -38.116 1.00 54.62 599 GLY A O 1
ATOM 4482 N N . THR A 1 600 ? 6.695 14.673 -37.936 1.00 60.06 600 THR A N 1
ATOM 4483 C CA . THR A 1 600 ? 6.859 14.949 -39.373 1.00 60.06 600 THR A CA 1
ATOM 4484 C C . THR A 1 600 ? 6.929 13.646 -40.162 1.00 60.06 600 THR A C 1
ATOM 4486 O O . THR A 1 600 ? 7.650 12.729 -39.763 1.00 60.06 600 THR A O 1
ATOM 4489 N N . SER A 1 601 ? 6.199 13.560 -41.275 1.00 60.09 601 SER A N 1
ATOM 4490 C CA . SER A 1 601 ? 6.222 12.384 -42.143 1.00 60.09 601 SER A CA 1
ATOM 4491 C C . SER A 1 601 ? 7.616 12.158 -42.735 1.00 60.09 601 SER A C 1
ATOM 4493 O O . SER A 1 601 ? 8.264 13.119 -43.157 1.00 60.09 601 SER A O 1
ATOM 4495 N N . PHE A 1 602 ? 8.086 10.911 -42.785 1.00 61.19 602 PHE A N 1
ATOM 4496 C CA . PHE A 1 602 ? 9.289 10.597 -43.554 1.00 61.19 602 PHE A CA 1
ATOM 4497 C C . PHE A 1 602 ? 8.939 10.717 -45.043 1.00 61.19 602 PHE A C 1
ATOM 4499 O O . PHE A 1 602 ? 7.955 10.141 -45.501 1.00 61.19 602 PHE A O 1
ATOM 4506 N N . ASN A 1 603 ? 9.684 11.541 -45.787 1.00 60.25 603 ASN A N 1
ATOM 4507 C CA . ASN A 1 603 ? 9.436 11.768 -47.210 1.00 60.25 603 ASN A CA 1
ATOM 4508 C C . ASN A 1 603 ? 10.718 11.488 -48.008 1.00 60.25 603 ASN A C 1
ATOM 4510 O O . ASN A 1 603 ? 11.667 12.273 -47.925 1.00 60.25 603 ASN A O 1
ATOM 4514 N N . PRO A 1 604 ? 10.763 10.413 -48.813 1.00 54.66 604 PRO A N 1
ATOM 4515 C CA . PRO A 1 604 ? 11.946 10.068 -49.597 1.00 54.66 604 PRO A CA 1
ATOM 4516 C C . PRO A 1 604 ? 12.256 11.068 -50.728 1.00 54.66 604 PRO A C 1
ATOM 4518 O O . PRO A 1 604 ? 13.385 11.095 -51.209 1.00 54.66 604 PRO A O 1
ATOM 4521 N N . ALA A 1 605 ? 11.297 11.902 -51.148 1.00 54.62 605 ALA A N 1
ATOM 4522 C CA . ALA A 1 605 ? 11.442 12.803 -52.298 1.00 54.62 605 ALA A CA 1
ATOM 4523 C C . ALA A 1 605 ? 11.786 14.261 -51.933 1.00 54.62 605 ALA A C 1
ATOM 4525 O O . ALA A 1 605 ? 12.152 15.040 -52.812 1.00 54.62 605 ALA A O 1
ATOM 4526 N N . ALA A 1 606 ? 11.662 14.650 -50.661 1.00 55.78 606 ALA A N 1
ATOM 4527 C CA . ALA A 1 606 ? 11.885 16.026 -50.217 1.00 55.78 606 ALA A CA 1
ATOM 4528 C C . ALA A 1 606 ? 12.506 16.048 -48.808 1.00 55.78 606 ALA A C 1
ATOM 4530 O O . ALA A 1 606 ? 11.771 16.134 -47.821 1.00 55.78 606 ALA A O 1
ATOM 4531 N N . PRO A 1 607 ? 13.846 15.969 -48.686 1.00 54.62 607 PRO A N 1
ATOM 4532 C CA . PRO A 1 607 ? 14.517 16.097 -47.398 1.00 54.62 607 PRO A CA 1
ATOM 4533 C C . PRO A 1 607 ? 14.219 17.477 -46.801 1.00 54.62 607 PRO A C 1
ATOM 4535 O O . PRO A 1 607 ? 14.656 18.510 -47.309 1.00 54.62 607 PRO A O 1
ATOM 4538 N N . SER A 1 608 ? 13.430 17.508 -45.728 1.00 55.50 608 SER A N 1
ATOM 4539 C CA . SER A 1 608 ? 13.199 18.723 -44.956 1.00 55.50 608 SER A CA 1
ATOM 4540 C C . SER A 1 608 ? 14.190 18.761 -43.788 1.00 55.50 608 SER A C 1
ATOM 4542 O O . SER A 1 608 ? 14.003 18.042 -42.803 1.00 55.50 608 SER A O 1
ATOM 4544 N N . ARG A 1 609 ? 15.206 19.633 -43.853 1.00 54.66 609 ARG A N 1
ATOM 4545 C CA . ARG A 1 609 ? 16.127 19.942 -42.735 1.00 54.66 609 ARG A CA 1
ATOM 4546 C C . ARG A 1 609 ? 15.444 20.751 -41.625 1.00 54.66 609 ARG A C 1
ATOM 4548 O O . ARG A 1 609 ? 15.900 21.826 -41.240 1.00 54.66 609 ARG A O 1
ATOM 4555 N N . THR A 1 610 ? 14.297 20.291 -41.147 1.00 55.41 610 THR A N 1
ATOM 4556 C CA . THR A 1 610 ? 13.416 21.067 -40.263 1.00 55.41 610 THR A CA 1
ATOM 4557 C C . THR A 1 610 ? 13.425 20.568 -38.824 1.00 55.41 610 THR A C 1
ATOM 4559 O O . THR A 1 610 ? 12.983 21.293 -37.934 1.00 55.41 610 THR A O 1
ATOM 4562 N N . CYS A 1 611 ? 13.974 19.380 -38.542 1.00 55.47 611 CYS A N 1
ATOM 4563 C CA . CYS A 1 611 ? 14.047 18.888 -37.171 1.00 55.47 611 CYS A CA 1
ATOM 4564 C C . CYS A 1 611 ? 15.244 19.498 -36.429 1.00 55.47 611 CYS A C 1
ATOM 4566 O O . CYS A 1 611 ? 16.354 18.977 -36.495 1.00 55.47 611 CYS A O 1
ATOM 4568 N N . ARG A 1 612 ? 15.016 20.597 -35.700 1.00 49.16 612 ARG A N 1
ATOM 4569 C CA . ARG A 1 612 ? 15.988 21.163 -34.741 1.00 49.16 612 ARG A CA 1
ATOM 4570 C C . ARG A 1 612 ? 16.004 20.442 -33.382 1.00 49.16 612 ARG A C 1
ATOM 4572 O O . ARG A 1 612 ? 16.810 20.780 -32.531 1.00 49.16 612 ARG A O 1
ATOM 4579 N N . ASN A 1 613 ? 15.135 19.444 -33.194 1.00 47.25 613 ASN A N 1
ATOM 4580 C CA . ASN A 1 613 ? 15.060 18.618 -31.980 1.00 47.25 613 ASN A CA 1
ATOM 4581 C C . ASN A 1 613 ? 15.962 17.369 -32.023 1.00 47.25 613 ASN A C 1
ATOM 4583 O O . ASN A 1 613 ? 15.873 16.518 -31.137 1.00 47.25 613 ASN A O 1
ATOM 4587 N N . HIS A 1 614 ? 16.813 17.235 -33.044 1.00 51.38 614 HIS A N 1
ATOM 4588 C CA . HIS A 1 614 ? 17.818 16.179 -33.131 1.00 51.38 614 HIS A CA 1
ATOM 4589 C C . HIS A 1 614 ? 19.200 16.784 -33.370 1.00 51.38 614 HIS A C 1
ATOM 4591 O O . HIS A 1 614 ? 19.389 17.539 -34.317 1.00 51.38 614 HIS A O 1
ATOM 4597 N N . SER A 1 615 ? 20.153 16.379 -32.540 1.00 41.78 615 SER A N 1
ATOM 4598 C CA . SER A 1 615 ? 21.594 16.398 -32.774 1.00 41.78 615 SER A CA 1
ATOM 4599 C C . SER A 1 615 ? 22.079 14.952 -32.908 1.00 41.78 615 SER A C 1
ATOM 4601 O O . SER A 1 615 ? 21.470 14.037 -32.353 1.00 41.78 615 SER A O 1
ATOM 4603 N N . GLY A 1 616 ? 23.182 14.712 -33.615 1.00 40.47 616 GLY A N 1
ATOM 4604 C CA . GLY A 1 616 ? 23.803 13.390 -33.651 1.00 40.47 616 GLY A CA 1
ATOM 4605 C C . GLY A 1 616 ? 25.314 13.471 -33.825 1.00 40.47 616 GLY A C 1
ATOM 4606 O O . GLY A 1 616 ? 25.787 13.958 -34.846 1.00 40.47 616 GLY A O 1
ATOM 4607 N N . TYR A 1 617 ? 26.050 12.928 -32.854 1.00 35.91 617 TYR A N 1
ATOM 4608 C CA . TYR A 1 617 ? 27.369 12.322 -33.048 1.00 35.91 617 TYR A CA 1
ATOM 4609 C C . TYR A 1 617 ? 27.426 11.035 -32.215 1.00 35.91 617 TYR A C 1
ATOM 4611 O O . TYR A 1 617 ? 26.908 10.992 -31.099 1.00 35.91 617 TYR A O 1
ATOM 4619 N N . TYR A 1 618 ? 28.005 9.976 -32.780 1.00 39.31 618 TYR A N 1
ATOM 4620 C CA . TYR A 1 618 ? 28.054 8.639 -32.186 1.00 39.31 618 TYR A CA 1
ATOM 4621 C C . TYR A 1 618 ? 29.321 8.449 -31.340 1.00 39.31 618 TYR A C 1
ATOM 4623 O O . TYR A 1 618 ? 30.429 8.554 -31.866 1.00 39.31 618 TYR A O 1
ATOM 4631 N N . MET A 1 619 ? 29.156 8.090 -30.062 1.00 31.78 619 MET A N 1
ATOM 4632 C CA . MET A 1 619 ? 30.194 7.451 -29.246 1.00 31.78 619 MET A CA 1
ATOM 4633 C C . MET A 1 619 ? 29.662 6.111 -28.725 1.00 31.78 619 MET A C 1
ATOM 4635 O O . MET A 1 619 ? 28.846 6.087 -27.814 1.00 31.78 619 MET A O 1
ATOM 4639 N N . GLY A 1 620 ? 30.110 5.019 -29.353 1.00 32.62 620 GLY A N 1
ATOM 4640 C CA . GLY A 1 620 ? 30.111 3.641 -28.838 1.00 32.62 620 GLY A CA 1
ATOM 4641 C C . GLY A 1 620 ? 28.854 3.128 -28.117 1.00 32.62 620 GLY A C 1
ATOM 4642 O O . GLY A 1 620 ? 28.752 3.239 -26.901 1.00 32.62 620 GLY A O 1
ATOM 4643 N N . GLY A 1 621 ? 27.969 2.437 -28.844 1.00 35.50 621 GLY A N 1
ATOM 4644 C CA . GLY A 1 621 ? 26.886 1.619 -28.282 1.00 35.50 621 GLY A CA 1
ATOM 4645 C C . GLY A 1 621 ? 25.966 1.053 -29.371 1.00 35.50 621 GLY A C 1
ATOM 4646 O O . GLY A 1 621 ? 25.628 1.752 -30.320 1.00 35.50 621 GLY A O 1
ATOM 4647 N N . SER A 1 622 ? 25.582 -0.222 -29.273 1.00 33.81 622 SER A N 1
ATOM 4648 C CA . SER A 1 622 ? 24.823 -0.953 -30.299 1.00 33.81 622 SER A CA 1
ATOM 4649 C C . SER A 1 622 ? 23.434 -0.353 -30.567 1.00 3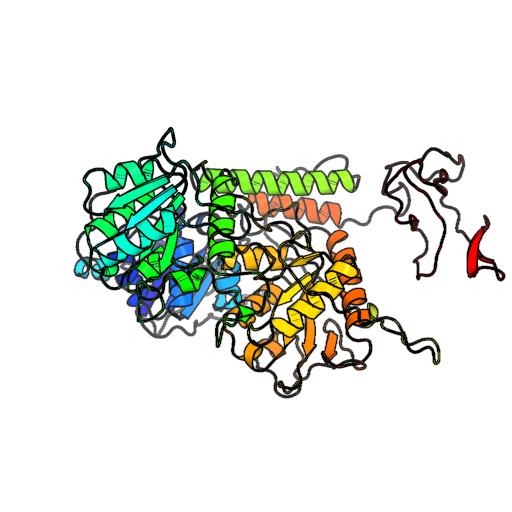3.81 622 SER A C 1
ATOM 4651 O O . SER A 1 622 ? 22.603 -0.247 -29.667 1.00 33.81 622 SER A O 1
ATOM 4653 N N . LEU A 1 623 ? 23.150 -0.011 -31.831 1.00 41.56 623 LEU A N 1
ATOM 4654 C CA . LEU A 1 623 ? 21.831 0.451 -32.272 1.00 41.56 623 LEU A CA 1
ATOM 4655 C C . LEU A 1 623 ? 21.265 -0.373 -33.416 1.00 41.56 623 LEU A C 1
ATOM 4657 O O . LEU A 1 623 ? 21.918 -0.635 -34.423 1.00 41.56 623 LEU A O 1
ATOM 4661 N N . LEU A 1 624 ? 19.989 -0.700 -33.234 1.00 34.84 624 LEU A N 1
ATOM 4662 C CA . LEU A 1 624 ? 19.071 -1.254 -34.217 1.00 34.84 624 LEU A CA 1
ATOM 4663 C C . LEU A 1 624 ? 18.860 -0.270 -35.379 1.00 34.84 624 LEU A C 1
ATOM 4665 O O . LEU A 1 624 ? 18.761 0.943 -35.176 1.00 34.84 624 LEU A O 1
ATOM 4669 N N . ALA A 1 625 ? 18.735 -0.804 -36.594 1.00 29.38 625 ALA A N 1
ATOM 4670 C CA . ALA A 1 625 ? 18.417 -0.026 -37.787 1.00 29.38 625 ALA A CA 1
ATOM 4671 C C . ALA A 1 625 ? 17.119 0.792 -37.601 1.00 29.38 625 ALA A C 1
ATOM 4673 O O . ALA A 1 625 ? 16.104 0.263 -37.149 1.00 29.38 625 ALA A O 1
ATOM 4674 N N . GLY A 1 626 ? 17.151 2.082 -37.961 1.00 36.47 626 GLY A N 1
ATOM 4675 C CA . GLY A 1 626 ? 15.961 2.945 -38.024 1.00 36.47 626 GLY A CA 1
ATOM 4676 C C . GLY A 1 626 ? 15.690 3.864 -36.822 1.00 36.47 626 GLY A C 1
ATOM 4677 O O . GLY A 1 626 ? 14.635 4.493 -36.785 1.00 36.47 626 GLY A O 1
ATOM 4678 N N . ARG A 1 627 ? 16.603 3.995 -35.847 1.00 38.44 627 ARG A N 1
ATOM 4679 C CA . ARG A 1 627 ? 16.473 4.964 -34.736 1.00 38.44 627 ARG A CA 1
ATOM 4680 C C . ARG A 1 627 ? 17.664 5.925 -34.666 1.00 38.44 627 ARG A C 1
ATOM 4682 O O . ARG A 1 627 ? 18.809 5.509 -34.808 1.00 38.44 627 ARG A O 1
ATOM 4689 N N . TRP A 1 628 ? 17.386 7.208 -34.431 1.00 43.22 628 TRP A N 1
ATOM 4690 C CA . TRP A 1 628 ? 18.403 8.228 -34.150 1.00 43.22 628 TRP A CA 1
ATOM 4691 C C . TRP A 1 628 ? 18.873 8.116 -32.698 1.00 43.22 628 TRP A C 1
ATOM 4693 O O . TRP A 1 628 ? 18.041 7.972 -31.801 1.00 43.22 628 TRP A O 1
ATOM 4703 N N . VAL A 1 629 ? 20.180 8.244 -32.456 1.00 40.44 629 VAL A N 1
ATOM 4704 C CA . VAL A 1 629 ? 20.718 8.479 -31.110 1.00 40.44 629 VAL A CA 1
ATOM 4705 C C . VAL A 1 629 ? 21.167 9.918 -30.989 1.00 40.44 629 VAL A C 1
ATOM 4707 O O . VAL A 1 629 ? 22.024 10.388 -31.732 1.00 40.44 629 VAL A O 1
ATOM 4710 N N . CYS A 1 630 ? 20.497 10.605 -30.071 1.00 45.25 630 CYS A N 1
ATOM 4711 C CA . CYS A 1 630 ? 20.794 11.958 -29.644 1.00 45.25 630 CYS A CA 1
ATOM 4712 C C . CYS A 1 630 ? 22.097 11.924 -28.839 1.00 45.25 630 CYS A C 1
ATOM 4714 O O . CYS A 1 630 ? 22.268 11.028 -28.009 1.00 45.25 630 CYS A O 1
ATOM 4716 N N . CYS A 1 631 ? 22.994 12.896 -29.026 1.00 43.38 631 CYS A N 1
ATOM 4717 C CA . CYS A 1 631 ? 23.946 13.187 -27.957 1.00 43.38 631 CYS A CA 1
ATOM 4718 C C . CYS A 1 631 ? 23.118 13.641 -26.742 1.00 43.38 631 CYS A C 1
ATOM 4720 O O . CYS A 1 631 ? 22.091 14.288 -26.925 1.00 43.38 631 CYS A O 1
ATOM 4722 N N . ASN A 1 632 ? 23.483 13.280 -25.513 1.00 42.38 632 ASN A N 1
ATOM 4723 C CA . ASN A 1 632 ? 22.736 13.648 -24.296 1.00 42.38 632 ASN A CA 1
ATOM 4724 C C . ASN A 1 632 ? 22.757 15.172 -23.991 1.00 42.38 632 ASN A C 1
ATOM 4726 O O . ASN A 1 632 ? 22.723 15.568 -22.832 1.00 42.38 632 ASN A O 1
ATOM 4730 N N . GLU A 1 633 ? 22.850 16.031 -25.009 1.00 44.44 633 GLU A N 1
ATOM 4731 C CA . GLU A 1 633 ? 22.855 17.485 -24.913 1.00 44.44 633 GLU A CA 1
ATOM 4732 C C . GLU A 1 633 ? 21.410 18.001 -24.770 1.00 44.44 633 GLU A C 1
ATOM 4734 O O . GLU A 1 633 ? 20.609 17.853 -25.697 1.00 44.44 633 GLU A O 1
ATOM 4739 N N . PRO A 1 634 ? 21.042 18.593 -23.620 1.00 47.19 634 PRO A N 1
ATOM 4740 C CA . PRO A 1 634 ? 19.677 19.046 -23.358 1.00 47.19 634 PRO A CA 1
ATOM 4741 C C . PRO A 1 634 ? 19.305 20.329 -24.113 1.00 47.19 634 PRO A C 1
ATOM 4743 O O . PRO A 1 634 ? 18.121 20.663 -24.194 1.00 47.19 634 PRO A O 1
ATOM 4746 N N . LYS A 1 635 ? 20.285 21.073 -24.646 1.00 48.56 635 LYS A N 1
ATOM 4747 C CA . LYS A 1 635 ? 20.048 22.342 -25.342 1.00 48.56 635 LYS A CA 1
ATOM 4748 C C . LYS A 1 635 ? 19.930 22.144 -26.863 1.00 48.56 635 LYS A C 1
AT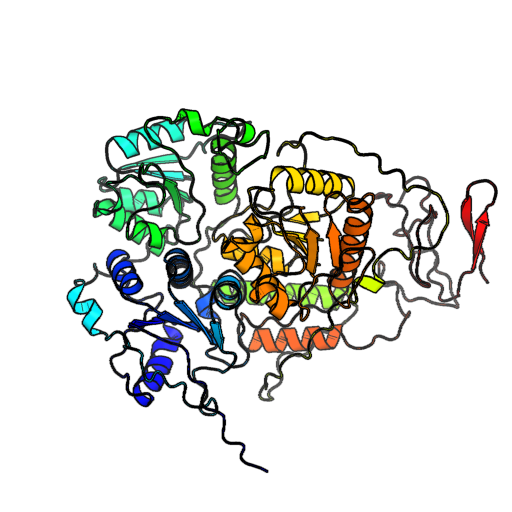OM 4750 O O . LYS A 1 635 ? 20.860 21.613 -27.470 1.00 48.56 635 LYS A O 1
ATOM 4755 N N . PRO A 1 636 ? 18.849 22.627 -27.512 1.00 51.69 636 PRO A N 1
ATOM 4756 C CA . PRO A 1 636 ? 18.653 22.525 -28.967 1.00 51.69 636 PRO A CA 1
ATOM 4757 C C . PRO A 1 636 ? 19.741 23.204 -29.816 1.00 51.69 636 PRO A C 1
ATOM 4759 O O . PRO A 1 636 ? 19.814 22.982 -31.021 1.00 51.69 636 PRO A O 1
ATOM 4762 N N . ASP A 1 637 ? 20.564 24.052 -29.209 1.00 55.41 637 ASP A N 1
ATOM 4763 C CA . ASP A 1 637 ? 21.649 24.833 -29.805 1.00 55.41 637 ASP A CA 1
ATOM 4764 C C . ASP A 1 637 ? 23.026 24.518 -29.188 1.00 55.41 637 ASP A C 1
ATOM 4766 O O . ASP A 1 637 ? 23.989 25.256 -29.403 1.00 55.41 637 ASP A O 1
ATOM 4770 N N . GLY A 1 638 ? 23.143 23.422 -28.429 1.00 53.41 638 GLY A N 1
ATOM 4771 C CA . GLY A 1 638 ? 24.406 23.009 -27.822 1.00 53.41 638 GLY A CA 1
ATOM 4772 C C . GLY A 1 638 ? 25.507 22.697 -28.856 1.00 53.41 638 GLY A C 1
ATOM 4773 O O . GLY A 1 638 ? 25.210 22.364 -30.012 1.00 53.41 638 GLY A O 1
ATOM 4774 N N . PRO A 1 639 ? 26.797 22.790 -28.473 1.00 41.09 639 PRO A N 1
ATOM 4775 C CA . PRO A 1 639 ? 27.915 22.512 -29.374 1.00 41.09 639 PRO A CA 1
ATOM 4776 C C . PRO A 1 639 ? 27.801 21.102 -29.980 1.00 41.09 639 PRO A C 1
ATOM 4778 O O . PRO A 1 639 ? 27.778 20.110 -29.259 1.00 41.09 639 PRO A O 1
ATOM 4781 N N . GLY A 1 640 ? 27.729 21.008 -31.313 1.00 47.62 640 GLY A N 1
ATOM 4782 C CA . GLY A 1 640 ? 27.563 19.736 -32.035 1.00 47.62 640 GLY A CA 1
ATOM 4783 C C . GLY A 1 640 ? 26.125 19.399 -32.459 1.00 47.62 640 GLY A C 1
ATOM 4784 O O . GLY A 1 640 ? 25.911 18.366 -33.093 1.00 47.62 640 GLY A O 1
ATOM 4785 N N . CYS A 1 641 ? 25.141 20.262 -32.175 1.00 47.62 641 CYS A N 1
ATOM 4786 C CA . CYS A 1 641 ? 23.769 20.101 -32.661 1.00 47.62 641 CYS A CA 1
ATOM 4787 C C . CYS A 1 641 ? 23.608 20.559 -34.126 1.00 47.62 641 CYS A C 1
ATOM 4789 O O . CYS A 1 641 ? 23.884 21.712 -34.458 1.00 47.62 641 CYS A O 1
ATOM 4791 N N . GLN A 1 642 ? 23.151 19.665 -35.016 1.00 51.53 642 GLN A N 1
ATOM 4792 C CA . GLN A 1 642 ? 22.822 19.975 -36.415 1.00 51.53 642 GLN A CA 1
ATOM 4793 C C . GLN A 1 642 ? 21.492 19.337 -36.824 1.00 51.53 642 GLN A C 1
ATOM 4795 O O . GLN A 1 642 ? 21.220 18.195 -36.466 1.00 51.53 642 GLN A O 1
ATOM 4800 N N . ALA A 1 643 ? 20.698 20.054 -37.627 1.00 56.72 643 ALA A N 1
ATOM 4801 C CA . ALA A 1 643 ? 19.409 19.574 -38.122 1.00 56.72 643 ALA A CA 1
ATOM 4802 C C . ALA A 1 643 ? 19.546 18.305 -38.984 1.00 56.72 643 ALA A C 1
ATOM 4804 O O . ALA A 1 643 ? 20.424 18.211 -39.843 1.00 56.72 643 ALA A O 1
ATOM 4805 N N . ALA A 1 644 ? 18.627 17.362 -38.780 1.00 57.56 644 ALA A N 1
ATOM 4806 C CA . ALA A 1 644 ? 18.586 16.069 -39.456 1.00 57.56 644 ALA A CA 1
ATOM 4807 C C . ALA A 1 644 ? 17.420 15.959 -40.456 1.00 57.56 644 ALA A C 1
ATOM 4809 O O . ALA A 1 644 ? 16.328 16.468 -40.196 1.00 57.56 644 ALA A O 1
ATOM 4810 N N . ASP A 1 645 ? 17.641 15.242 -41.565 1.00 61.47 645 ASP A N 1
ATOM 4811 C CA . ASP A 1 645 ? 16.612 14.956 -42.573 1.00 61.47 645 ASP A CA 1
ATOM 4812 C C . ASP A 1 645 ? 15.746 13.739 -42.195 1.00 61.47 645 ASP A C 1
ATOM 4814 O O . ASP A 1 645 ? 16.259 12.693 -41.780 1.00 61.47 645 ASP A O 1
ATOM 4818 N N . HIS A 1 646 ? 14.429 13.851 -42.406 1.00 59.34 646 HIS A N 1
ATOM 4819 C CA . HIS A 1 646 ? 13.467 12.745 -42.299 1.00 59.34 646 HIS A CA 1
ATOM 4820 C C . HIS A 1 646 ? 13.447 11.911 -43.589 1.00 59.34 646 HIS A C 1
ATOM 4822 O O . HIS A 1 646 ? 12.493 11.959 -44.363 1.00 59.34 646 HIS A O 1
ATOM 4828 N N . ILE A 1 647 ? 14.516 11.146 -43.814 1.00 58.62 647 ILE A N 1
ATOM 4829 C CA . ILE A 1 647 ? 14.660 10.233 -44.959 1.00 58.62 647 ILE A CA 1
ATOM 4830 C C . ILE A 1 647 ? 14.376 8.778 -44.564 1.00 58.62 647 ILE A C 1
ATOM 4832 O O . ILE A 1 647 ? 14.758 8.347 -43.479 1.00 58.62 647 ILE A O 1
ATOM 4836 N N . GLU A 1 648 ? 13.751 8.014 -45.465 1.00 53.56 648 GLU A N 1
ATOM 4837 C CA . GLU A 1 648 ? 13.520 6.562 -45.312 1.00 53.56 648 GLU A CA 1
ATOM 4838 C C . GLU A 1 648 ? 14.713 5.708 -45.784 1.00 53.56 648 GLU A C 1
ATOM 4840 O O . GLU A 1 648 ? 14.748 4.501 -45.554 1.00 53.56 648 GLU A O 1
ATOM 4845 N N . ALA A 1 649 ? 15.701 6.319 -46.450 1.00 56.75 649 ALA A N 1
ATOM 4846 C CA . ALA A 1 649 ? 16.841 5.607 -47.017 1.00 56.75 649 ALA A CA 1
ATOM 4847 C C . ALA A 1 649 ? 17.713 4.952 -45.929 1.00 56.75 649 ALA A C 1
ATOM 4849 O O . ALA A 1 649 ? 18.095 5.588 -44.940 1.00 56.75 649 ALA A O 1
ATOM 4850 N N . SER A 1 650 ? 18.069 3.681 -46.139 1.00 52.03 650 SER A N 1
ATOM 4851 C CA . SER A 1 650 ? 19.002 2.947 -45.281 1.00 52.03 650 SER A CA 1
ATOM 4852 C C . SER A 1 650 ? 20.369 3.630 -45.257 1.00 52.03 650 SER A C 1
ATOM 4854 O O . SER A 1 650 ? 20.883 4.020 -46.304 1.00 52.03 650 SER A O 1
ATOM 4856 N N . ARG A 1 651 ? 20.981 3.740 -44.074 1.00 57.78 651 ARG A N 1
ATOM 4857 C CA . ARG A 1 651 ? 22.321 4.319 -43.912 1.00 57.78 651 ARG A CA 1
ATOM 4858 C C . ARG A 1 651 ? 23.364 3.245 -43.682 1.00 57.78 651 ARG A C 1
ATOM 4860 O O . ARG A 1 651 ? 23.127 2.302 -42.927 1.00 57.78 651 ARG A O 1
ATOM 4867 N N . THR A 1 652 ? 24.545 3.472 -44.238 1.00 56.78 652 THR A N 1
ATOM 4868 C CA . THR A 1 652 ? 25.748 2.713 -43.907 1.00 56.78 652 THR A CA 1
ATOM 4869 C C . THR A 1 652 ? 26.634 3.583 -43.022 1.00 56.78 652 THR A C 1
ATOM 4871 O O . THR A 1 652 ? 26.961 4.719 -43.372 1.00 56.78 652 THR A O 1
ATOM 4874 N N . TRP A 1 653 ? 26.984 3.070 -41.843 1.00 56.44 653 TRP A N 1
ATOM 4875 C CA . TRP A 1 653 ? 27.881 3.745 -40.908 1.00 56.44 653 TRP A CA 1
ATOM 4876 C C . TRP A 1 653 ? 29.319 3.313 -41.179 1.00 56.44 653 TRP A C 1
ATOM 4878 O O . TRP A 1 653 ? 29.620 2.121 -41.200 1.00 56.44 653 TRP A O 1
ATOM 4888 N N . LEU A 1 654 ? 30.199 4.287 -41.372 1.00 61.69 654 LEU A N 1
ATOM 4889 C CA . LEU A 1 654 ? 31.626 4.104 -41.586 1.00 61.69 654 LEU A CA 1
ATOM 4890 C C . LEU A 1 654 ? 32.365 4.539 -40.324 1.00 61.69 654 LEU A C 1
ATOM 4892 O O . LEU A 1 654 ? 32.134 5.630 -39.803 1.00 61.69 654 LEU A O 1
ATOM 4896 N N . ARG A 1 655 ? 33.241 3.676 -39.814 1.00 57.84 655 ARG A N 1
ATOM 4897 C CA . ARG A 1 655 ? 34.093 3.995 -38.669 1.00 57.84 655 ARG A CA 1
ATOM 4898 C C . ARG A 1 655 ? 35.278 4.827 -39.149 1.00 57.84 655 ARG A C 1
ATOM 4900 O O . ARG A 1 655 ? 36.024 4.382 -40.013 1.00 57.84 655 ARG A O 1
ATOM 4907 N N . ASP A 1 656 ? 35.460 5.999 -38.565 1.00 59.75 656 ASP A N 1
ATOM 4908 C CA . ASP A 1 656 ? 36.700 6.757 -38.647 1.00 59.75 656 ASP A CA 1
ATOM 4909 C C . ASP A 1 656 ? 37.758 6.049 -37.790 1.00 59.75 656 ASP A C 1
ATOM 4911 O O . ASP A 1 656 ? 37.612 5.903 -36.570 1.00 59.75 656 ASP A O 1
ATOM 4915 N N . GLU A 1 657 ? 38.815 5.561 -38.435 1.00 59.62 657 GLU A N 1
ATOM 4916 C CA . GLU A 1 657 ? 39.873 4.799 -37.770 1.00 59.62 657 GLU A CA 1
ATOM 4917 C C . GLU A 1 657 ? 40.751 5.656 -36.847 1.00 59.62 657 GLU A C 1
ATOM 4919 O O . GLU A 1 657 ? 41.397 5.112 -35.955 1.00 59.62 657 GLU A O 1
ATOM 4924 N N . SER A 1 658 ? 40.753 6.984 -37.008 1.00 48.78 658 SER A N 1
ATOM 4925 C CA . SER A 1 658 ? 41.617 7.886 -36.237 1.00 48.78 658 SER A CA 1
ATOM 4926 C C . SER A 1 658 ? 41.091 8.182 -34.828 1.00 48.78 658 SER A C 1
ATOM 4928 O O . SER A 1 658 ? 41.876 8.299 -33.889 1.00 48.78 658 SER A O 1
ATOM 4930 N N . TYR A 1 659 ? 39.767 8.273 -34.672 1.00 47.12 659 TYR A N 1
ATOM 4931 C CA . TYR A 1 659 ? 39.101 8.651 -33.417 1.00 47.12 659 TYR A CA 1
ATOM 4932 C C . TYR A 1 659 ? 38.046 7.639 -32.945 1.00 47.12 659 TYR A C 1
ATOM 4934 O O . TYR A 1 659 ? 37.475 7.799 -31.868 1.00 47.12 659 TYR A O 1
ATOM 4942 N N . GLY A 1 660 ? 37.760 6.591 -33.728 1.00 51.31 660 GLY A N 1
ATOM 4943 C CA . GLY A 1 660 ? 36.737 5.593 -33.402 1.00 51.31 660 GLY A CA 1
ATOM 4944 C C . GLY A 1 660 ? 35.296 6.106 -33.504 1.00 51.31 660 GLY A C 1
ATOM 4945 O O . GLY A 1 660 ? 34.367 5.400 -33.107 1.00 51.31 660 GLY A O 1
ATOM 4946 N N . THR A 1 661 ? 35.100 7.311 -34.036 1.00 44.00 661 THR A N 1
ATOM 4947 C CA . THR A 1 661 ? 33.791 7.907 -34.309 1.00 44.00 661 THR A CA 1
ATOM 4948 C C . THR A 1 661 ? 33.195 7.291 -35.571 1.00 44.00 661 THR A C 1
ATOM 4950 O O . THR A 1 661 ? 33.914 6.881 -36.474 1.00 44.00 661 THR A O 1
ATOM 4953 N N . PHE A 1 662 ? 31.870 7.179 -35.648 1.00 49.62 662 PHE A N 1
ATOM 4954 C CA . PHE A 1 662 ? 31.206 6.687 -36.856 1.00 49.62 662 PHE A CA 1
ATOM 4955 C C . PHE A 1 662 ? 30.568 7.862 -37.591 1.00 49.62 662 PHE A C 1
ATOM 4957 O O . PHE A 1 662 ? 29.810 8.634 -37.002 1.00 49.62 662 PHE A O 1
ATOM 4964 N N . THR A 1 663 ? 30.860 7.986 -38.880 1.00 52.22 663 THR A N 1
ATOM 4965 C CA . THR A 1 663 ? 30.200 8.917 -39.797 1.00 52.22 663 THR A CA 1
ATOM 4966 C C . THR A 1 663 ? 29.281 8.122 -40.716 1.00 52.22 663 THR A C 1
ATOM 4968 O O . THR A 1 663 ? 29.584 6.991 -41.089 1.00 52.22 663 THR A O 1
ATOM 4971 N N . TRP A 1 664 ? 28.103 8.651 -41.038 1.00 59.88 664 TRP A N 1
ATOM 4972 C CA . TRP A 1 664 ? 27.194 7.974 -41.963 1.00 59.88 664 TRP A CA 1
ATOM 4973 C C . TRP A 1 664 ? 27.406 8.511 -43.379 1.00 59.88 664 TRP A C 1
ATOM 4975 O O . TRP A 1 664 ? 27.585 9.714 -43.567 1.00 59.88 664 TRP A O 1
ATOM 4985 N N . SER A 1 665 ? 27.343 7.620 -44.367 1.00 53.31 665 SER A N 1
ATOM 4986 C CA . SER A 1 665 ? 27.183 7.990 -45.775 1.00 53.31 665 SER A CA 1
ATOM 4987 C C . SER A 1 665 ? 25.749 7.665 -46.201 1.00 53.31 665 SER A C 1
ATOM 4989 O O . SER A 1 665 ? 25.227 6.620 -45.790 1.00 53.31 665 SER A O 1
ATOM 4991 N N . PRO A 1 666 ? 25.083 8.516 -47.006 1.00 51.09 666 PRO A N 1
ATOM 4992 C CA . PRO A 1 666 ? 23.943 8.060 -47.791 1.00 51.09 666 PRO A CA 1
ATOM 4993 C C . PRO A 1 666 ? 24.393 6.846 -48.620 1.00 51.09 666 PRO A C 1
ATOM 4995 O O . PRO A 1 666 ? 25.512 6.862 -49.143 1.00 51.09 666 PRO A O 1
ATOM 4998 N N . ALA A 1 667 ? 23.573 5.793 -48.650 1.00 52.56 667 ALA A N 1
ATOM 4999 C CA . ALA A 1 667 ? 23.788 4.645 -49.529 1.00 52.56 667 ALA A CA 1
ATOM 5000 C C . ALA A 1 667 ? 23.597 5.036 -50.999 1.00 52.56 667 ALA A C 1
ATOM 5002 O O . ALA A 1 667 ? 22.702 5.878 -51.261 1.00 52.56 667 ALA A O 1
#

Mean predicted aligned error: 10.52 Å

Radius of gyration: 27.65 Å; Cα contacts (8 Å, |Δi|>4): 1144; chains: 1; bounding box: 71×58×84 Å

Foldseek 3Di:
DDPDDQPADADPDAEEEEEEDAPVCVVLVLVLVVVLVRNQFHYDHLVPPLQLQLLLVVLVRHQEYEYEDDLLCQLRPLNLLSLLLNVVVVHAYEYEYQDLLFDAFFLVNLCCQLPYHYDSDHSNDPPNHDHHPPNYHRDGPCSSVVVDDDDPDDDQPQDPAAQAQEEEEAEDPLRVLLSVVQQAFDDPNQGDDPRYDYAYLPDPCRLVNLNRYQAYEYEAEPCLVVDPSSSVSLSSNVSNVHHYEYEYQYPVDDHDRSVSSSQRLHDYFYQHSVCNVQQHDALCRPVPRLDDQRRDGNSNVVSVQSVVSSVQCLRDPDPSVVVQVVLLVQLLVLLVVVCVLLVVPDQDDLDDPDDDDDDDDDPDFQAFLLVLFPPPDDDDDQPPDDQDDDRDDCVPDQFADQQAGSNLHGDPVAAFLEEEQEFSNCVVLVVSLVVVCVVVVGRYDYDVRRPCHDRNSSSLRSNLLRYLAYEYADAPRLLVDSSSSSSVSSNLVSVHQYEYAYEPRDDQQCHDPSVCVSVVHNGAQEPVGGDTRYYYYYSPDRCPSVRVSSSSVVSSVVVVLAQRDQDNSHDPSSSSSSVSSSCSSPPDDDPQQADSPPRHGQDQPDWDLPPLVAFDWDDDDDDDWPDGDGDPDPDSPPPRRGGDTSHPATWDWDADPVPRITDIDGD

pLDDT: mean 80.64, std 17.15, range [29.38, 98.56]

Secondary structure (DSSP, 8-state):
---------B----EEEEEE--GGGHHHHHHHHHHTT-TTB-EE-SSSS-SHHHHHHHHHH-SEEEEEE-TTGGG-HHHHHHHHHHHHTT-EEEEEESSTT----HHHHHHHHHTSEE--S-SS-SSSPP-B-TTEEEPBGGGGTTT-PPPP-------SS-SEEEEEEE-HHHHHHHHHHHHT-EETTEE--SSEEEEETTSTTHHHHHHTEEEEEEEE-TTTTT-HHHHHHHHHHHHTT-EEEEEE--SSSS--THHHHHTTTB--EE--TT-GGGGGS-GGGSTT-S---TT--HHHHHHHHHHHHHHS-------HHHHHHHHHHHHHHHHHHHHHHTT--S------SSPP---PPPPP----SGGGSPP--STT-------------TTTSPPPPPSB-TTS-B-TT--EEEEEEE-GGGHHHHHHHHHHHHHTT--EE-TTTTT--SBHHHHHHHHHHHEEEEEEEE-HHHHH-HHHHHHHHHHHHTT-EEEEEE-TTS-TTS--HHHHHHHT-SS--BTT--BTTEEEEETTSTTHHHHHHHHHHHHHHHHHHSPPPP--SS-HHHHHHHHHHHHHHHSPP-TTSB-TTT-PBP-TT---TTBTT----B-S----TT-----S--STTSTT---B----S-EEEEE-TTT--EEEEE-

InterPro domains:
  IPR000157 Toll/interleukin-1 receptor homology (TIR) domain [PF13676] (420-508)
  IPR001562 Zinc finger, Btk motif [PS51113] (611-647)
  IPR035897 Toll/interleukin-1 receptor homology (TIR) domain superfamily [G3DSA:3.40.50.10140] (415-522)
  IPR035897 Toll/interleukin-1 receptor homology (TIR) domain superfamily [SSF52200] (413-514)

Organism: Achlya hypogyna (NCBI:txid1202772)

Sequence (667 aa):
MGTGASAMTTLPVQGSVLFLVHSSQEAAVRAKLATLGHPDCLILTELYPQDLLARYEVLMQCDTAIVLMDCYFHFSDMLLTSLSFLKDARKALVGSPLEAYFAPSGALGAICFGYGTWIDASFLDSQGGPVSYPSARVLPSSTLSSIGQPAGKFASPVAETFEHDVAILYEGATGRLVAEYLVALQSQGLVMPASRVLVDHESLDAVAVVTRSKLVVCIVTESSAAAVPYRTVIEVALVAKKVLLPINSCVSGGLPAWLGLAFAGRLWYPLPSDNLERIHKPYAQVEGSACCVADACEATDLLGHIASALVDECHLYTAEDTRLQAYEAAVLADRQARAMAAGIATPPSIHSHEPWVWTPEAPTTIPDVAALLPTASSSTGELTIHETVYTLTRLTFEPPPAVVDGHGLPRLDVQLDAMFSYAWKQQAAVLQLYQQGRVANLCVWMDVMGYMKGNIYAAMATAVQSVGCLVVFLSAAYVTSINCRLEFAYAVHCRKALLFVIFDDVDTTQLPEWITTAIGITTLPVHPATAANVFAVKHDHPGAQGILFSAIRSLAARHAAAAPPVCRDGSAHLARATSTFRDALSAPRPAGAHCSRCGTSFNPAAPSRTCRNHSGYYMGGSLLAGRWVCCNEPKPDGPGCQAADHIEASRTWLRDESYGTFTWSPA